Protein AF-0000000084804349 (afdb_homodimer)

Nearest PDB structures (foldseek):
  3puy-assembly1_F  TM=8.704E-01  e=1.382E-11  Escherichia coli K-12
  2r6g-assembly1_F  TM=8.557E-01  e=1.877E-11  Escherichia coli K-12
  4jbw-assembly2_H  TM=8.790E-01  e=1.404E-10  Escherichia coli K-12
  4jbw-assembly1_F  TM=8.538E-01  e=7.952E-11  Escherichia coli K-12
  4tqv-assembly4_M  TM=8.220E-01  e=2.706E-10  Sphingomonas sp.

InterPro domains:
  IPR000515 ABC transporter type 1, transmembrane domain MetI-like [PF00528] (104-301)
  IPR000515 ABC transporter type 1, transmembrane domain MetI-like [PS50928] (88-303)
  IPR000515 ABC transporter type 1, transmembrane domain MetI-like [cd06261] (93-291)
  IPR035906 MetI-like superfamily [G3DSA:1.10.3720.10] (68-309)
  IPR035906 MetI-like superfamily [SSF161098] (72-297)

Foldseek 3Di:
DPPPPPPPPPPVVVVVVVVVVVVVVVVVVVVVVVCVVCVVVVVVVCCVVVVVLVVLVLLLQAFLVRPDGNGCVLVVVLVPDPLSVLQVVLLCCLLVVLLVLLLVLLQVVLVVLLPPDPVCVVVVVVVLCVLQVPLVVCPLVVLLQCQPQPRHPVQVVCVVVPHHDDNCQADLVNVSVSLSVSSNSNRNSVSNVLLNVQQVVFDPVLVVVCVVVVDDPVRCVVPGRCVSCLLSSLVSSLVSSLCSLQDDRSCCPRHLCDDVNSNNHLQSVLCCCPVVVSRVNSSSSSNCVSVVVSVVVNCVSCVPVVPCVVVD/DPPPPPPPPPPVVPVVVVVVVVVVVVVVVVVVVVCVVCVVVVVVVCCVVVVVLVVLVLLLQAFQVRPDGNGNVLVVVLVVDPLSVLQVVLLCCLLVVLLVLLLVLLQVVLVVLLPPDPVCNVVVVVVLCVLQVPLVVCPLVVLLQCQPQPRHPVQVVCVVVPHHDDNCQADLVNVSVSLSVSSNSNRNSVSNVLLNVQQVVFDPVLVVVCVVVVDDPVRCVVPGRCVSCLLSSLVSSLVSSLCSLQDDRSCCVRHLCDDVNSNNHLQSVLCCCPVVVSRVNSSSSSNCVSVVVSVVVNCVSCVPVVPCVVVD

Structure (mmCIF, N/CA/C/O backbone):
data_AF-0000000084804349-model_v1
#
loop_
_entity.id
_entity.type
_entity.pdbx_description
1 polymer 'Binding-protein-dependent transport systems inner membrane component'
#
loop_
_atom_site.group_PDB
_atom_site.id
_atom_site.type_symbol
_atom_site.label_atom_id
_atom_site.label_alt_id
_atom_site.label_comp_id
_atom_site.label_asym_id
_atom_site.label_entity_id
_atom_site.label_seq_id
_atom_site.pdbx_PDB_ins_code
_atom_site.Cartn_x
_atom_site.Cartn_y
_atom_site.Cartn_z
_atom_site.occupancy
_atom_site.B_iso_or_equiv
_atom_site.auth_seq_id
_atom_site.auth_comp_id
_atom_site.auth_asym_id
_atom_site.auth_atom_id
_atom_site.pdbx_PDB_model_num
ATOM 1 N N . MET A 1 1 ? -46.031 52.438 56.281 1 32.03 1 MET A N 1
ATOM 2 C CA . MET A 1 1 ? -46.281 51.625 55.094 1 32.03 1 MET A CA 1
ATOM 3 C C . MET A 1 1 ? -45.031 51.5 54.25 1 32.03 1 MET A C 1
ATOM 5 O O . MET A 1 1 ? -44.594 52.469 53.625 1 32.03 1 MET A O 1
ATOM 9 N N . VAL A 1 2 ? -44.031 50.656 54.719 1 41.16 2 VAL A N 1
ATOM 10 C CA . VAL A 1 2 ? -42.656 50.375 54.312 1 41.16 2 VAL A CA 1
ATOM 11 C C . VAL A 1 2 ? -42.625 49.625 53 1 41.16 2 VAL A C 1
ATOM 13 O O . VAL A 1 2 ? -43.25 48.562 52.875 1 41.16 2 VAL A O 1
ATOM 16 N N . ASP A 1 3 ? -42.688 50.375 51.875 1 37.38 3 ASP A N 1
ATOM 17 C CA . ASP A 1 3 ? -42.625 49.875 50.5 1 37.38 3 ASP A CA 1
ATOM 18 C C . ASP A 1 3 ? -41.375 49.062 50.281 1 37.38 3 ASP A C 1
ATOM 20 O O . ASP A 1 3 ? -40.25 49.562 50.438 1 37.38 3 ASP A O 1
ATOM 24 N N . ILE A 1 4 ? -41.438 47.75 50.594 1 42.75 4 ILE A N 1
ATOM 25 C CA . ILE A 1 4 ? -40.375 46.781 50.281 1 42.75 4 ILE A CA 1
ATOM 26 C C . ILE A 1 4 ? -40.094 46.781 48.781 1 42.75 4 ILE A C 1
ATOM 28 O O . ILE A 1 4 ? -41 46.531 48 1 42.75 4 ILE A O 1
ATOM 32 N N . PRO A 1 5 ? -39.031 47.469 48.281 1 42.31 5 PRO A N 1
ATOM 33 C CA . PRO A 1 5 ? -38.719 47.469 46.875 1 42.31 5 PRO A CA 1
ATOM 34 C C . PRO A 1 5 ? -38.5 46.031 46.312 1 42.31 5 PRO A C 1
ATOM 36 O O . PRO A 1 5 ? -37.969 45.188 47.031 1 42.31 5 PRO A O 1
ATOM 39 N N . TYR A 1 6 ? -39.438 45.469 45.438 1 44.88 6 TYR A N 1
ATOM 40 C CA . TYR A 1 6 ? -39.406 44.219 44.688 1 44.88 6 TYR A CA 1
ATOM 41 C C . TYR A 1 6 ? -38.125 44.094 43.875 1 44.88 6 TYR A C 1
ATOM 43 O O . TYR A 1 6 ? -37.812 44.969 43.031 1 44.88 6 TYR A O 1
ATOM 51 N N . GLN A 1 7 ? -37.031 43.594 44.406 1 40.28 7 GLN A N 1
ATOM 52 C CA . GLN A 1 7 ? -35.781 43.344 43.688 1 40.28 7 GLN A CA 1
ATOM 53 C C . GLN A 1 7 ? -35.969 42.25 42.625 1 40.28 7 GLN A C 1
ATOM 55 O O . GLN A 1 7 ? -36.219 41.094 42.969 1 40.28 7 GLN A O 1
ATOM 60 N N . PRO A 1 8 ? -36.406 42.531 41.344 1 44.47 8 PRO A N 1
ATOM 61 C CA . PRO A 1 8 ? -36.625 41.594 40.25 1 44.47 8 PRO A CA 1
ATOM 62 C C . PRO A 1 8 ? -35.344 40.844 39.844 1 44.47 8 PRO A C 1
ATOM 64 O O . PRO A 1 8 ? -35.344 40.062 38.875 1 44.47 8 PRO A O 1
ATOM 67 N N . GLY A 1 9 ? -34.156 40.969 40.469 1 42.5 9 GLY A N 1
ATOM 68 C CA . GLY A 1 9 ? -32.938 40.531 39.781 1 42.5 9 GLY A CA 1
ATOM 69 C C . GLY A 1 9 ? -32.781 39.031 39.75 1 42.5 9 GLY A C 1
ATOM 70 O O . GLY A 1 9 ? -31.797 38.531 39.219 1 42.5 9 GLY A O 1
ATOM 71 N N . ARG A 1 10 ? -33.5 38.188 40.562 1 46.12 10 ARG A N 1
ATOM 72 C CA . ARG A 1 10 ? -33.062 36.781 40.688 1 46.12 10 ARG A CA 1
ATOM 73 C C . ARG A 1 10 ? -33.656 35.938 39.594 1 46.12 10 ARG A C 1
ATOM 75 O O . ARG A 1 10 ? -33.312 34.75 39.469 1 46.12 10 ARG A O 1
ATOM 82 N N . VAL A 1 11 ? -34.656 36.344 38.844 1 46.75 11 VAL A N 1
ATOM 83 C CA . VAL A 1 11 ? -35.312 35.406 37.938 1 46.75 11 VAL A CA 1
ATOM 84 C C . VAL A 1 11 ? -34.469 35.219 36.688 1 46.75 11 VAL A C 1
ATOM 86 O O . VAL A 1 11 ? -34.594 34.219 35.969 1 46.75 11 VAL A O 1
ATOM 89 N N . ALA A 1 12 ? -33.594 36.125 36.344 1 49.34 12 ALA A N 1
ATOM 90 C CA . ALA A 1 12 ? -32.906 36 35.062 1 49.34 12 ALA A CA 1
ATOM 91 C C . ALA A 1 12 ? -31.781 34.969 35.125 1 49.34 12 ALA A C 1
ATOM 93 O O . ALA A 1 12 ? -31.328 34.5 34.094 1 49.34 12 ALA A O 1
ATOM 94 N N . ALA A 1 13 ? -31.328 34.562 36.281 1 49.81 13 ALA A N 1
ATOM 95 C CA . ALA A 1 13 ? -30.172 33.688 36.312 1 49.81 13 ALA A CA 1
ATOM 96 C C . ALA A 1 13 ? -30.562 32.219 36.062 1 49.81 13 ALA A C 1
ATOM 98 O O . ALA A 1 13 ? -29.734 31.406 35.688 1 49.81 13 ALA A O 1
ATOM 99 N N . ALA A 1 14 ? -31.812 31.875 36.281 1 49.81 14 ALA A N 1
ATOM 100 C CA . ALA A 1 14 ? -32.188 30.453 36.219 1 49.81 14 ALA A CA 1
ATOM 101 C C . ALA A 1 14 ? -32.312 29.969 34.781 1 49.81 14 ALA A C 1
ATOM 103 O O . ALA A 1 14 ? -32.094 28.797 34.5 1 49.81 14 ALA A O 1
ATOM 104 N N . SER A 1 15 ? -32.625 30.859 33.812 1 45.88 15 SER A N 1
ATOM 105 C CA . SER A 1 15 ? -32.906 30.375 32.469 1 45.88 15 SER A CA 1
ATOM 106 C C . SER A 1 15 ? -31.625 30.094 31.703 1 45.88 15 SER A C 1
ATOM 108 O O . SER A 1 15 ? -31.625 29.297 30.766 1 45.88 15 SER A O 1
ATOM 110 N N . THR A 1 16 ? -30.516 30.688 32.25 1 45.72 16 THR A N 1
ATOM 111 C CA . THR A 1 16 ? -29.266 30.469 31.5 1 45.72 16 THR A CA 1
ATOM 112 C C . THR A 1 16 ? -28.688 29.094 31.812 1 45.72 16 THR A C 1
ATOM 114 O O . THR A 1 16 ? -27.875 28.562 31.047 1 45.72 16 THR A O 1
ATOM 117 N N . ARG A 1 17 ? -29.062 28.531 33 1 47.19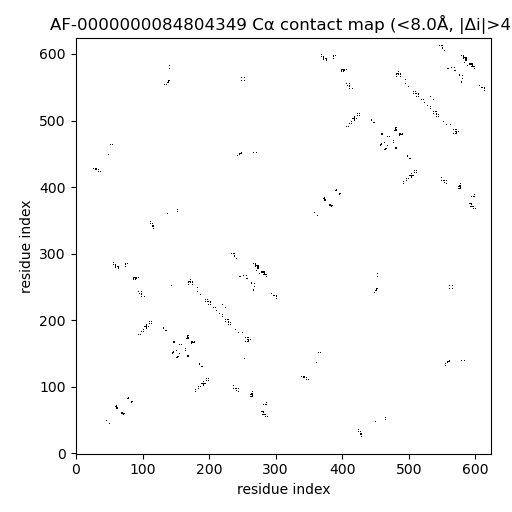 17 ARG A N 1
ATOM 118 C CA . ARG A 1 17 ? -28.5 27.25 33.375 1 47.19 17 ARG A CA 1
ATOM 119 C C . ARG A 1 17 ? -29.125 26.125 32.562 1 47.19 17 ARG A C 1
ATOM 121 O O . ARG A 1 17 ? -28.484 25.094 32.312 1 47.19 17 ARG A O 1
ATOM 128 N N . ARG A 1 18 ? -30.406 26.281 32.156 1 45.94 18 ARG A N 1
ATOM 129 C CA . ARG A 1 18 ? -31.062 25.188 31.438 1 45.94 18 ARG A CA 1
ATOM 130 C C . ARG A 1 18 ? -30.516 25.078 30.016 1 45.94 18 ARG A C 1
ATOM 132 O O . ARG A 1 18 ? -30.531 24 29.422 1 45.94 18 ARG A O 1
ATOM 139 N N . ARG A 1 19 ? -30 26.188 29.5 1 47.5 19 ARG A N 1
ATOM 140 C CA . ARG A 1 19 ? -29.5 26.141 28.125 1 47.5 19 ARG A CA 1
ATOM 141 C C . ARG A 1 19 ? -28.109 25.516 28.062 1 47.5 19 ARG A C 1
ATOM 143 O O . ARG A 1 19 ? -27.75 24.891 27.062 1 47.5 19 ARG A O 1
ATOM 150 N N . ARG A 1 20 ? -27.422 25.547 29.234 1 47.75 20 ARG A N 1
ATOM 151 C CA . ARG A 1 20 ? -26.094 24.953 29.219 1 47.75 20 ARG A CA 1
ATOM 152 C C . ARG A 1 20 ? -26.188 23.422 29.266 1 47.75 20 ARG A C 1
ATOM 154 O O . ARG A 1 20 ? -25.375 22.734 28.656 1 47.75 20 ARG A O 1
ATOM 161 N N . GLY A 1 21 ? -27.188 22.922 29.969 1 48.56 21 GLY A N 1
ATOM 162 C CA . GLY A 1 21 ? -27.375 21.484 30.031 1 48.56 21 GLY A CA 1
ATOM 163 C C . GLY A 1 21 ? -27.75 20.875 28.688 1 48.56 21 GLY A C 1
ATOM 164 O O . GLY A 1 21 ? -27.422 19.719 28.422 1 48.56 21 GLY A O 1
ATOM 165 N N . GLY A 1 22 ? -28.484 21.594 27.922 1 46.53 22 GLY A N 1
ATOM 166 C CA . GLY A 1 22 ? -28.938 21.141 26.609 1 46.53 22 GLY A CA 1
ATOM 167 C C . GLY A 1 22 ? -27.812 21.078 25.594 1 46.53 22 GLY A C 1
ATOM 168 O O . GLY A 1 22 ? -27.766 20.172 24.766 1 46.53 22 GLY A O 1
ATOM 169 N N . LEU A 1 23 ? -26.984 22.188 25.656 1 45.03 23 LEU A N 1
ATOM 170 C CA . LEU A 1 23 ? -25.859 22.172 24.734 1 45.03 23 LEU A CA 1
ATOM 171 C C . LEU A 1 23 ? -24.875 21.047 25.078 1 45.03 23 LEU A C 1
ATOM 173 O O . LEU A 1 23 ? -24.359 20.391 24.188 1 45.03 23 LEU A O 1
ATOM 177 N N . ALA A 1 24 ? -24.609 21.016 26.469 1 47.75 24 ALA A N 1
ATOM 178 C CA . ALA A 1 24 ? -23.75 19.922 26.891 1 47.75 24 ALA A CA 1
ATOM 179 C C . ALA A 1 24 ? -24.359 18.562 26.531 1 47.75 24 ALA A C 1
ATOM 181 O O . ALA A 1 24 ? -23.656 17.656 26.078 1 47.75 24 ALA A O 1
ATOM 182 N N . ALA A 1 25 ? -25.609 18.359 26.812 1 50.94 25 ALA A N 1
ATOM 183 C CA . ALA A 1 25 ? -26.328 17.141 26.438 1 50.94 25 ALA A CA 1
ATOM 184 C C . ALA A 1 25 ? -26.297 16.938 24.922 1 50.94 25 ALA A C 1
ATOM 186 O O . ALA A 1 25 ? -26.156 15.812 24.438 1 50.94 25 ALA A O 1
ATOM 187 N N . MET A 1 26 ? -26.391 18.016 24.203 1 49.19 26 MET A N 1
ATOM 188 C CA . MET A 1 26 ? -26.328 17.969 22.75 1 49.19 26 MET A CA 1
ATOM 189 C C . MET A 1 26 ? -24.922 17.625 22.266 1 49.19 26 MET A C 1
ATOM 191 O O . MET A 1 26 ? -24.75 16.891 21.297 1 49.19 26 MET A O 1
ATOM 195 N N . MET A 1 27 ? -24.047 18.219 22.984 1 48.22 27 MET A N 1
ATOM 196 C CA . MET A 1 27 ? -22.656 17.906 22.641 1 48.22 27 MET A CA 1
ATOM 197 C C . MET A 1 27 ? -22.328 16.469 22.984 1 48.22 27 MET A C 1
ATOM 199 O O . MET A 1 27 ? -21.594 15.805 22.234 1 48.22 27 MET A O 1
ATOM 203 N N . LYS A 1 28 ? -22.625 16.078 24.281 1 52.25 28 LYS A N 1
ATOM 204 C CA . LYS A 1 28 ? -22.484 14.672 24.641 1 52.25 28 LYS A CA 1
ATOM 205 C C . LYS A 1 28 ? -23.219 13.773 23.641 1 52.25 28 LYS A C 1
ATOM 207 O O . LYS A 1 28 ? -22.734 12.695 23.297 1 52.25 28 LYS A O 1
ATOM 212 N N . ARG A 1 29 ? -24.266 14.219 23.266 1 53.78 29 ARG A N 1
ATOM 213 C CA . ARG A 1 29 ? -25.078 13.508 22.281 1 53.78 29 ARG A CA 1
ATOM 214 C C . ARG A 1 29 ? -24.391 13.477 20.938 1 53.78 29 ARG A C 1
ATOM 216 O O . ARG A 1 29 ? -24.453 12.469 20.219 1 53.78 29 ARG A O 1
ATOM 223 N N . LYS A 1 30 ? -23.688 14.516 20.734 1 54.44 30 LYS A N 1
ATOM 224 C CA . LYS A 1 30 ? -23.016 14.594 19.438 1 54.44 30 LYS A CA 1
ATOM 225 C C . LYS A 1 30 ? -21.828 13.617 19.375 1 54.44 30 LYS A C 1
ATOM 227 O O . LYS A 1 30 ? -21.625 12.961 18.344 1 54.44 30 LYS A O 1
ATOM 232 N N . SER A 1 31 ? -21.203 13.562 20.562 1 56.97 31 SER A N 1
ATOM 233 C CA . SER A 1 31 ? -20.078 12.625 20.609 1 56.97 31 SER A CA 1
ATOM 234 C C . SER A 1 31 ? -20.578 11.18 20.531 1 56.97 31 SER A C 1
ATOM 236 O O . SER A 1 31 ? -19.969 10.352 19.844 1 56.97 31 SER A O 1
ATOM 238 N N . MET A 1 32 ? -21.594 10.938 21.25 1 57.38 32 MET A N 1
ATOM 239 C CA . MET A 1 32 ? -22.141 9.578 21.219 1 57.38 32 MET A CA 1
ATOM 240 C C . MET A 1 32 ? -22.656 9.242 19.828 1 57.38 32 MET A C 1
ATOM 242 O O . MET A 1 32 ? -22.5 8.109 19.359 1 57.38 32 MET A O 1
ATOM 246 N N . VAL A 1 33 ? -23.203 10.203 19.281 1 56.47 33 VAL A N 1
ATOM 247 C CA . VAL A 1 33 ? -23.734 9.977 17.938 1 56.47 33 VAL A CA 1
ATOM 248 C C . VAL A 1 33 ? -22.578 9.734 16.953 1 56.47 33 VAL A C 1
ATOM 250 O O . VAL A 1 33 ? -22.656 8.852 16.094 1 56.47 33 VAL A O 1
ATOM 253 N N . ALA A 1 34 ? -21.578 10.555 17.188 1 56.84 34 ALA A N 1
ATOM 254 C CA . ALA A 1 34 ? -20.422 10.352 16.328 1 56.84 34 ALA A CA 1
ATOM 255 C C . ALA A 1 34 ? -19.812 8.969 16.531 1 56.84 34 ALA A C 1
ATOM 257 O O . ALA A 1 34 ? -19.438 8.297 15.57 1 56.84 34 ALA A O 1
ATOM 258 N N . PHE A 1 35 ? -19.766 8.602 17.766 1 58.91 35 PHE A N 1
ATOM 259 C CA . PHE A 1 35 ? -19.266 7.266 18.062 1 58.91 35 PHE A CA 1
ATOM 260 C C . PHE A 1 35 ? -20.188 6.199 17.5 1 58.91 35 PHE A C 1
ATOM 262 O O . PHE A 1 35 ? -19.734 5.207 16.938 1 58.91 35 PHE A O 1
ATOM 269 N N . LEU A 1 36 ? -21.359 6.402 17.734 1 60.69 36 LEU A N 1
ATOM 270 C CA . LEU A 1 36 ? -22.328 5.426 17.25 1 60.69 36 LEU A CA 1
ATOM 271 C C . LEU A 1 36 ? -22.297 5.344 15.727 1 60.69 36 LEU A C 1
ATOM 273 O O . LEU A 1 36 ? -22.469 4.266 15.156 1 60.69 36 LEU A O 1
ATOM 277 N N . MET A 1 37 ? -21.953 6.449 15.211 1 58.28 37 MET A N 1
ATOM 278 C CA . MET A 1 37 ? -21.906 6.461 13.75 1 58.28 37 MET A CA 1
ATOM 279 C C . MET A 1 37 ? -20.625 5.809 13.25 1 58.28 37 MET A C 1
ATOM 281 O O . MET A 1 37 ? -20.609 5.211 12.172 1 58.28 37 MET A O 1
ATOM 285 N N . ALA A 1 38 ? -19.578 5.941 14.062 1 61.75 38 ALA A N 1
ATOM 286 C CA . ALA A 1 38 ? -18.312 5.316 13.656 1 61.75 38 ALA A CA 1
ATOM 287 C C . ALA A 1 38 ? -18.281 3.846 14.062 1 61.75 38 ALA A C 1
ATOM 289 O O . ALA A 1 38 ? -17.453 3.08 13.57 1 61.75 38 ALA A O 1
ATOM 290 N N . LEU A 1 39 ? -19.172 3.502 14.859 1 64.62 39 LEU A N 1
ATOM 291 C CA . LEU A 1 39 ? -19.203 2.17 15.445 1 64.62 39 LEU A CA 1
ATOM 292 C C . LEU A 1 39 ? -19.281 1.096 14.367 1 64.62 39 LEU A C 1
ATOM 294 O O . LEU A 1 39 ? -18.562 0.094 14.43 1 64.62 39 LEU A O 1
ATOM 298 N N . PRO A 1 40 ? -20.062 1.324 13.359 1 62.81 40 PRO A N 1
ATOM 299 C CA . PRO A 1 40 ? -20.109 0.269 12.344 1 62.81 40 PRO A CA 1
ATOM 300 C C . PRO A 1 40 ? -18.75 0.026 11.672 1 62.81 40 PRO A C 1
ATOM 302 O O . PRO A 1 40 ? -18.391 -1.122 11.406 1 62.81 40 PRO A O 1
ATOM 305 N N . LEU A 1 41 ? -18.078 1.068 11.547 1 63.81 41 LEU A N 1
ATOM 306 C CA . LEU A 1 41 ? -16.781 0.932 10.891 1 63.81 41 LEU A CA 1
ATOM 307 C C . LEU A 1 41 ? -15.758 0.311 11.828 1 63.81 41 LEU A C 1
ATOM 309 O O . LEU A 1 41 ? -14.961 -0.537 11.422 1 63.81 41 LEU A O 1
ATOM 313 N N . ILE A 1 42 ? -15.852 0.76 13.031 1 63.91 42 ILE A N 1
ATOM 314 C CA . ILE A 1 42 ? -14.93 0.218 14.023 1 63.91 42 ILE A CA 1
ATOM 315 C C . ILE A 1 42 ? -15.203 -1.272 14.219 1 63.91 42 ILE A C 1
ATOM 317 O O . ILE A 1 42 ? -14.266 -2.072 14.312 1 63.91 42 ILE A O 1
ATOM 321 N N . VAL A 1 43 ? -16.453 -1.576 14.258 1 68.56 43 VAL A N 1
ATOM 322 C CA . VAL A 1 43 ? -16.844 -2.973 14.43 1 68.56 43 VAL A CA 1
ATOM 323 C C . VAL A 1 43 ? -16.406 -3.785 13.211 1 68.56 43 VAL A C 1
ATOM 325 O O . VAL A 1 43 ? -15.883 -4.895 13.352 1 68.56 43 VAL A O 1
ATOM 328 N N . LEU A 1 44 ? -16.547 -3.162 12.078 1 67.62 44 LEU A N 1
ATOM 329 C CA . LEU A 1 44 ? -16.156 -3.857 10.852 1 67.62 44 LEU A CA 1
ATOM 330 C C . LEU A 1 44 ? -14.648 -4.105 10.82 1 67.62 44 LEU A C 1
ATOM 332 O O . LEU A 1 44 ? -14.203 -5.223 10.539 1 67.62 44 LEU A O 1
ATOM 336 N N . ILE A 1 45 ? -14.016 -3.096 11.188 1 65.12 45 ILE A N 1
ATOM 337 C CA . ILE A 1 45 ? -12.562 -3.209 11.195 1 65.12 45 ILE A CA 1
ATOM 338 C C . ILE A 1 45 ? -12.133 -4.211 12.266 1 65.12 45 ILE A C 1
ATOM 340 O O . ILE A 1 45 ? -11.281 -5.066 12.016 1 65.12 45 ILE A O 1
ATOM 344 N N . GLY A 1 46 ? -12.781 -4.105 13.461 1 68.5 46 GLY A N 1
ATOM 345 C CA . GLY A 1 46 ? -12.484 -5.031 14.547 1 68.5 46 GLY A CA 1
ATOM 346 C C . GLY A 1 46 ? -12.766 -6.477 14.188 1 68.5 46 GLY A C 1
ATOM 347 O O . GLY A 1 46 ? -11.93 -7.355 14.43 1 68.5 46 GLY A O 1
ATOM 348 N N . VAL A 1 47 ? -13.812 -6.688 13.523 1 73.25 47 VAL A N 1
ATOM 349 C CA . VAL A 1 47 ? -14.211 -8.047 13.172 1 73.25 47 VAL A CA 1
ATOM 350 C C . VAL A 1 47 ? -13.289 -8.594 12.086 1 73.25 47 VAL A C 1
ATOM 352 O O . VAL A 1 47 ? -12.875 -9.758 12.141 1 73.25 47 VAL A O 1
ATOM 355 N N . LEU A 1 48 ? -12.867 -7.703 11.203 1 71.88 48 LEU A N 1
ATOM 356 C CA . LEU A 1 48 ? -12.062 -8.156 10.078 1 71.88 48 LEU A CA 1
ATOM 357 C C . LEU A 1 48 ? -10.625 -8.414 10.508 1 71.88 48 LEU A C 1
ATOM 359 O O . LEU A 1 48 ? -9.898 -9.164 9.844 1 71.88 48 LEU A O 1
ATOM 363 N N . VAL A 1 49 ? -10.281 -7.863 11.562 1 72.12 49 VAL A N 1
ATOM 364 C CA . VAL A 1 49 ? -8.898 -8.023 12.008 1 72.12 49 VAL A CA 1
ATOM 365 C C . VAL A 1 49 ? -8.844 -8.992 13.18 1 72.12 49 VAL A C 1
ATOM 367 O O . VAL A 1 49 ? -8.078 -9.961 13.164 1 72.12 49 VAL A O 1
ATOM 370 N N . ILE A 1 50 ? -9.727 -8.789 14.203 1 77.12 50 ILE A N 1
ATOM 371 C CA . ILE A 1 50 ? -9.664 -9.523 15.461 1 77.12 50 ILE A CA 1
ATOM 372 C C . ILE A 1 50 ? -10.164 -10.953 15.25 1 77.12 50 ILE A C 1
ATOM 374 O O . ILE A 1 50 ? -9.531 -11.906 15.711 1 77.12 50 ILE A O 1
ATOM 378 N N . TYR A 1 51 ? -11.188 -11.078 14.555 1 79.75 51 TYR A N 1
ATOM 379 C CA . TYR A 1 51 ? -11.773 -12.398 14.359 1 79.75 51 TYR A CA 1
ATOM 380 C C . TYR A 1 51 ? -10.805 -13.328 13.641 1 79.75 51 TYR A C 1
ATOM 382 O O . TYR A 1 51 ? -10.523 -14.43 14.117 1 79.75 51 TYR A O 1
ATOM 390 N N . PRO A 1 52 ? -10.273 -12.898 12.523 1 78.88 52 PRO A N 1
ATOM 391 C CA . PRO A 1 52 ? -9.336 -13.805 11.859 1 78.88 52 PRO A CA 1
ATOM 392 C C . PRO A 1 52 ? -8.102 -14.109 12.711 1 78.88 52 PRO A C 1
ATOM 394 O O . PRO A 1 52 ? -7.535 -15.195 12.609 1 78.88 52 PRO A O 1
ATOM 397 N N . ALA A 1 53 ? -7.727 -13.172 13.469 1 82.06 53 ALA A N 1
ATOM 398 C CA . ALA A 1 53 ? -6.582 -13.406 14.352 1 82.06 53 ALA A CA 1
ATOM 399 C C . ALA A 1 53 ? -6.883 -14.508 15.359 1 82.06 53 ALA A C 1
ATOM 401 O O . ALA A 1 53 ? -6.07 -15.414 15.555 1 82.06 53 ALA A O 1
ATOM 402 N N . PHE A 1 54 ? -8.047 -14.461 15.938 1 85.88 54 PHE A N 1
ATOM 403 C CA . PHE A 1 54 ? -8.438 -15.484 16.891 1 85.88 54 PHE A CA 1
ATOM 404 C C . PHE A 1 54 ? -8.656 -16.828 16.203 1 85.88 54 PHE A C 1
ATOM 406 O O . PHE A 1 54 ? -8.336 -17.875 16.75 1 85.88 54 PHE A O 1
ATOM 413 N N . TYR A 1 55 ? -9.203 -16.734 15.109 1 84.5 55 TYR A N 1
ATOM 414 C CA . TYR A 1 55 ? -9.398 -17.953 14.328 1 84.5 55 TYR A CA 1
ATOM 415 C C . TYR A 1 55 ? -8.055 -18.594 13.977 1 84.5 55 TYR A C 1
ATOM 417 O O . TYR A 1 55 ? -7.934 -19.812 13.969 1 84.5 55 TYR A O 1
ATOM 425 N N . ALA A 1 56 ? -7.082 -17.781 13.688 1 87.56 56 ALA A N 1
ATOM 426 C CA . ALA A 1 56 ? -5.746 -18.297 13.391 1 87.56 56 ALA A CA 1
ATOM 427 C C . ALA A 1 56 ? -5.156 -19.016 14.602 1 87.56 56 ALA A C 1
ATOM 429 O O . ALA A 1 56 ? -4.477 -20.031 14.453 1 87.56 56 ALA A O 1
ATOM 430 N N . VAL A 1 57 ? -5.445 -18.531 15.766 1 91.75 57 VAL A N 1
ATOM 431 C CA . VAL A 1 57 ? -4.977 -19.172 17 1 91.75 57 VAL A CA 1
ATOM 432 C C . VAL A 1 57 ? -5.629 -20.547 17.141 1 91.75 57 VAL A C 1
ATOM 434 O O . VAL A 1 57 ? -4.961 -21.531 17.484 1 91.75 57 VAL A O 1
ATOM 437 N N . HIS A 1 58 ? -6.867 -20.547 16.859 1 89.94 58 HIS A N 1
ATOM 438 C CA . HIS A 1 58 ? -7.594 -21.797 16.922 1 89.94 58 HIS A CA 1
ATOM 439 C C . HIS A 1 58 ? -7.039 -22.812 15.914 1 89.94 58 HIS A C 1
ATOM 441 O O . HIS A 1 58 ? -6.793 -23.969 16.266 1 89.94 58 HIS A O 1
ATOM 447 N N . LEU A 1 59 ? -6.781 -22.391 14.75 1 90.06 59 LEU A N 1
ATOM 448 C CA . LEU A 1 59 ? -6.273 -23.25 13.688 1 90.06 59 LEU A CA 1
ATOM 449 C C . LEU A 1 59 ? -4.891 -23.797 14.047 1 90.06 59 LEU A C 1
ATOM 451 O O . LEU A 1 59 ? -4.574 -24.938 13.742 1 90.06 59 LEU A O 1
ATOM 455 N N . ALA A 1 60 ? -4.125 -22.969 14.703 1 94.81 60 ALA A N 1
ATOM 456 C CA . ALA A 1 60 ? -2.75 -23.328 15.031 1 94.81 60 ALA A CA 1
ATOM 457 C C . ALA A 1 60 ? -2.715 -24.484 16.016 1 94.81 60 ALA A C 1
ATOM 459 O O . ALA A 1 60 ? -1.687 -25.156 16.172 1 94.81 60 ALA A O 1
ATOM 460 N N . THR A 1 61 ? -3.848 -24.766 16.703 1 96.12 61 THR A N 1
ATOM 461 C CA . THR A 1 61 ? -3.893 -25.828 17.703 1 96.12 61 THR A CA 1
ATOM 462 C C . THR A 1 61 ? -4.457 -27.109 17.109 1 96.12 61 THR A C 1
ATOM 464 O O . THR A 1 61 ? -4.617 -28.109 17.828 1 96.12 61 THR A O 1
ATOM 467 N N . LEU A 1 62 ? -4.719 -27.094 15.82 1 95.44 62 LEU A N 1
ATOM 468 C CA . LEU A 1 62 ? -5.297 -28.266 15.156 1 95.44 62 LEU A CA 1
ATOM 469 C C . LEU A 1 62 ? -4.246 -28.984 14.328 1 95.44 62 LEU A C 1
ATOM 471 O O . LEU A 1 62 ? -3.176 -28.438 14.047 1 95.44 62 LEU A O 1
ATOM 475 N N . ASN A 1 63 ? -4.566 -30.25 14.062 1 96.31 63 ASN A N 1
ATOM 476 C CA . ASN A 1 63 ? -3.689 -31 13.164 1 96.31 63 ASN A CA 1
ATOM 477 C C . ASN A 1 63 ? -3.928 -30.625 11.703 1 96.31 63 ASN A C 1
ATOM 479 O O . ASN A 1 63 ? -4.805 -29.812 11.398 1 96.31 63 ASN A O 1
ATOM 483 N N . LYS A 1 64 ? -3.174 -31.172 10.812 1 94.06 64 LYS A N 1
ATOM 484 C CA . LYS A 1 64 ? -3.223 -30.828 9.391 1 94.06 64 LYS A CA 1
ATOM 485 C C . LYS A 1 64 ? -4.629 -31.016 8.828 1 94.06 64 LYS A C 1
ATOM 487 O O . LYS A 1 64 ? -5.117 -30.172 8.07 1 94.06 64 LYS A O 1
ATOM 492 N N . SER A 1 65 ? -5.309 -32.094 9.234 1 92.94 65 SER A N 1
ATOM 493 C CA . SER A 1 65 ? -6.645 -32.406 8.727 1 92.94 65 SER A CA 1
ATOM 494 C C . SER A 1 65 ? -7.699 -31.547 9.438 1 92.94 65 SER A C 1
ATOM 496 O O . SER A 1 65 ? -8.867 -31.547 9.047 1 92.94 65 SER A O 1
ATOM 498 N N . MET A 1 66 ? -7.246 -30.828 10.5 1 89.31 66 MET A N 1
ATOM 499 C CA . MET A 1 66 ? -8.109 -29.938 11.281 1 89.31 66 MET A CA 1
ATOM 500 C C . MET A 1 66 ? -9.211 -30.734 11.977 1 89.31 66 MET A C 1
ATOM 502 O O . MET A 1 66 ? -10.344 -30.266 12.086 1 89.31 66 MET A O 1
ATOM 506 N N . GLN A 1 67 ? -8.945 -31.938 12.367 1 91.88 67 GLN A N 1
ATOM 507 C CA . GLN A 1 67 ? -9.922 -32.781 13.023 1 91.88 67 GLN A CA 1
ATOM 508 C C . GLN A 1 67 ? -9.562 -33.031 14.484 1 91.88 67 GLN A C 1
ATOM 510 O O . GLN A 1 67 ? -10.414 -33.406 15.289 1 91.88 67 GLN A O 1
ATOM 515 N N . ARG A 1 68 ? -8.281 -32.844 14.781 1 96 68 ARG A N 1
ATOM 516 C CA . ARG A 1 68 ? -7.809 -33.125 16.141 1 96 68 ARG A CA 1
ATOM 517 C C . ARG A 1 68 ? -7.086 -31.938 16.734 1 96 68 ARG A C 1
ATOM 519 O O . ARG A 1 68 ? -6.336 -31.25 16.047 1 96 68 ARG A O 1
ATOM 526 N N . PHE A 1 69 ? -7.336 -31.812 18 1 96.44 69 PHE A N 1
ATOM 527 C CA . PHE A 1 69 ? -6.613 -30.797 18.766 1 96.44 69 PHE A CA 1
ATOM 528 C C . PHE A 1 69 ? -5.227 -31.297 19.141 1 96.44 69 PHE A C 1
ATOM 530 O O . PHE A 1 69 ? -5.09 -32.344 19.781 1 96.44 69 PHE A O 1
ATOM 537 N N . VAL A 1 70 ? -4.191 -30.609 18.766 1 96.88 70 VAL A N 1
ATOM 538 C CA . VAL A 1 70 ? -2.828 -31.078 19.016 1 96.88 70 VAL A CA 1
ATOM 539 C C . VAL A 1 70 ? -2.092 -30.062 19.891 1 96.88 70 VAL A C 1
ATOM 541 O O . VAL A 1 70 ? -0.88 -30.172 20.094 1 96.88 70 VAL A O 1
ATOM 544 N N . GLY A 1 71 ? -2.764 -29.031 20.359 1 95.44 71 GLY A N 1
ATOM 545 C CA . GLY A 1 71 ? -2.168 -28.047 21.266 1 95.44 71 GLY A CA 1
ATOM 546 C C . GLY A 1 71 ? -1.041 -27.266 20.625 1 95.44 71 GLY A C 1
ATOM 547 O O . GLY A 1 71 ? -1.236 -26.609 19.594 1 95.44 71 GLY A O 1
ATOM 548 N N . PHE A 1 72 ? 0.217 -27.531 21.188 1 95.75 72 PHE A N 1
ATOM 549 C CA . PHE A 1 72 ? 1.343 -26.719 20.75 1 95.75 72 PHE A CA 1
ATOM 550 C C . PHE A 1 72 ? 2.266 -27.531 19.844 1 95.75 72 PHE A C 1
ATOM 552 O O . PHE A 1 72 ? 3.4 -27.125 19.578 1 95.75 72 PHE A O 1
ATOM 559 N N . ASP A 1 73 ? 1.825 -28.578 19.281 1 96.69 73 ASP A N 1
ATOM 560 C CA . ASP A 1 73 ? 2.652 -29.484 18.484 1 96.69 73 ASP A CA 1
ATOM 561 C C . ASP A 1 73 ? 3.16 -28.812 17.219 1 96.69 73 ASP A C 1
ATOM 563 O O . ASP A 1 73 ? 4.293 -29.031 16.797 1 96.69 73 ASP A O 1
ATOM 567 N N . ASN A 1 74 ? 2.283 -27.984 16.641 1 97.19 74 ASN A N 1
ATOM 568 C CA . ASN A 1 74 ? 2.701 -27.281 15.438 1 97.19 74 ASN A CA 1
ATOM 569 C C . ASN A 1 74 ? 3.879 -26.344 15.719 1 97.19 74 ASN A C 1
ATOM 571 O O . ASN A 1 74 ? 4.793 -26.234 14.906 1 97.19 74 ASN A O 1
ATOM 575 N N . PHE A 1 75 ? 3.867 -25.797 16.859 1 96.31 75 PHE A N 1
ATOM 576 C CA . PHE A 1 75 ? 4.941 -24.875 17.234 1 96.31 75 PHE A CA 1
ATOM 577 C C . PHE A 1 75 ? 6.234 -25.641 17.484 1 96.31 75 PHE A C 1
ATOM 579 O O . PHE A 1 75 ? 7.309 -25.219 17.062 1 96.31 75 PHE A O 1
ATOM 586 N N . LEU A 1 76 ? 6.129 -26.734 18.141 1 95.88 76 LEU A N 1
ATOM 587 C CA . LEU A 1 76 ? 7.297 -27.562 18.422 1 95.88 76 LEU A CA 1
ATOM 588 C C . LEU A 1 76 ? 7.898 -28.094 17.125 1 95.88 76 LEU A C 1
ATOM 590 O O . LEU A 1 76 ? 9.125 -28.188 16.984 1 95.88 76 LEU A O 1
ATOM 594 N N . PHE A 1 77 ? 7.035 -28.406 16.266 1 96.12 77 PHE A N 1
ATOM 595 C CA . PHE A 1 77 ? 7.465 -28.891 14.961 1 96.12 77 PHE A CA 1
ATOM 596 C C . PHE A 1 77 ? 8.266 -27.812 14.227 1 96.12 77 PHE A C 1
ATOM 598 O O . PHE A 1 77 ? 9.305 -28.109 13.625 1 96.12 77 PHE A O 1
ATOM 605 N N . LEU A 1 78 ? 7.785 -26.625 14.258 1 96.5 78 LEU A N 1
ATOM 606 C CA . LEU A 1 78 ? 8.445 -25.516 13.57 1 96.5 78 LEU A CA 1
ATOM 607 C C . LEU A 1 78 ? 9.812 -25.234 14.18 1 96.5 78 LEU A C 1
ATOM 609 O O . LEU A 1 78 ? 10.773 -24.984 13.453 1 96.5 78 LEU A O 1
ATOM 613 N N . PHE A 1 79 ? 9.969 -25.422 15.5 1 96.12 79 PHE A N 1
ATOM 614 C CA . PHE A 1 79 ? 11.219 -25.125 16.188 1 96.12 79 PHE A CA 1
ATOM 615 C C . PHE A 1 79 ? 12.305 -26.109 15.781 1 96.12 79 PHE A C 1
ATOM 617 O O . PHE A 1 79 ? 13.492 -25.781 15.859 1 96.12 79 PHE A O 1
ATOM 624 N N . LYS A 1 80 ? 11.922 -27.156 15.289 1 96.19 80 LYS A N 1
ATOM 625 C CA . LYS A 1 80 ? 12.883 -28.203 14.938 1 96.19 80 LYS A CA 1
ATOM 626 C C . LYS A 1 80 ? 13.297 -28.094 13.477 1 96.19 80 LYS A C 1
ATOM 628 O O . LYS A 1 80 ? 14.188 -28.828 13.023 1 96.19 80 LYS A O 1
ATOM 633 N N . ARG A 1 81 ? 12.742 -27.203 12.789 1 95 81 ARG A N 1
ATOM 634 C CA . ARG A 1 81 ? 13.031 -27.062 11.367 1 95 81 ARG A CA 1
ATOM 635 C C . ARG A 1 81 ? 14.016 -25.938 11.109 1 95 81 ARG A C 1
ATOM 637 O O . ARG A 1 81 ? 13.812 -24.812 11.57 1 95 81 ARG A O 1
ATOM 644 N N . ASP A 1 82 ? 15.023 -26.234 10.297 1 95.19 82 ASP A N 1
ATOM 645 C CA . ASP A 1 82 ? 16.016 -25.234 9.945 1 95.19 82 ASP A CA 1
ATOM 646 C C . ASP A 1 82 ? 15.406 -24.125 9.109 1 95.19 82 ASP A C 1
ATOM 648 O O . ASP A 1 82 ? 15.797 -22.953 9.234 1 95.19 82 ASP A O 1
ATOM 652 N N . THR A 1 83 ? 14.453 -24.453 8.328 1 94.62 83 THR A N 1
ATOM 653 C CA . THR A 1 83 ? 13.812 -23.469 7.461 1 94.62 83 THR A CA 1
ATOM 654 C C . THR A 1 83 ? 13.086 -22.406 8.281 1 94.62 83 THR A C 1
ATOM 656 O O . THR A 1 83 ? 13.031 -21.234 7.898 1 94.62 83 THR A O 1
ATOM 659 N N . PHE A 1 84 ? 12.586 -22.922 9.422 1 96.06 84 PHE A N 1
ATOM 660 C CA . PHE A 1 84 ? 11.891 -21.984 10.305 1 96.06 84 PHE A CA 1
ATOM 661 C C . PHE A 1 84 ? 12.836 -20.906 10.797 1 96.06 84 PHE A C 1
ATOM 663 O O . PHE A 1 84 ? 12.516 -19.719 10.727 1 96.06 84 PHE A O 1
ATOM 670 N N . TRP A 1 85 ? 13.938 -21.25 11.188 1 95.81 85 TRP A N 1
ATOM 671 C CA . TRP A 1 85 ? 14.883 -20.281 11.734 1 95.81 85 TRP A CA 1
ATOM 672 C C . TRP A 1 85 ? 15.461 -19.406 10.633 1 95.81 85 TRP A C 1
ATOM 674 O O . TRP A 1 85 ? 15.781 -18.234 10.875 1 95.81 85 TRP A O 1
ATOM 684 N N . LEU A 1 86 ? 15.586 -19.938 9.461 1 95.44 86 LEU A N 1
ATOM 685 C CA . LEU A 1 86 ? 15.984 -19.125 8.32 1 95.44 86 LEU A CA 1
ATOM 686 C C . LEU A 1 86 ? 14.953 -18.031 8.039 1 95.44 86 LEU A C 1
ATOM 688 O O . LEU A 1 86 ? 15.32 -16.875 7.781 1 95.44 86 LEU A O 1
ATOM 692 N N . VAL A 1 87 ? 13.703 -18.375 8.125 1 96.38 87 VAL A N 1
ATOM 693 C CA . VAL A 1 87 ? 12.617 -17.438 7.891 1 96.38 87 VAL A CA 1
ATOM 694 C C . VAL A 1 87 ? 12.617 -16.375 8.984 1 96.38 87 VAL A C 1
ATOM 696 O O . VAL A 1 87 ? 12.414 -15.18 8.703 1 96.38 87 VAL A O 1
ATOM 699 N N . VAL A 1 88 ? 12.875 -16.797 10.203 1 95.94 88 VAL A N 1
ATOM 700 C CA . VAL A 1 88 ? 12.945 -15.859 11.312 1 95.94 88 VAL A CA 1
ATOM 701 C C . VAL A 1 88 ? 14.07 -14.852 11.062 1 95.94 88 VAL A C 1
ATOM 703 O O . VAL A 1 88 ? 13.859 -13.641 11.188 1 95.94 88 VAL A O 1
ATOM 706 N N . GLN A 1 89 ? 15.195 -15.344 10.703 1 95.94 89 GLN A N 1
ATOM 707 C CA . GLN A 1 89 ? 16.344 -14.492 10.438 1 95.94 89 GLN A CA 1
ATOM 708 C C . GLN A 1 89 ? 16.078 -13.539 9.281 1 95.94 89 GLN A C 1
ATOM 710 O O . GLN A 1 89 ? 16.344 -12.336 9.375 1 95.94 89 GLN A O 1
ATOM 715 N N . GLN A 1 90 ? 15.523 -14.055 8.234 1 96.5 90 GLN A N 1
ATOM 716 C CA . GLN A 1 90 ? 15.227 -13.25 7.059 1 96.5 90 GLN A CA 1
ATOM 717 C C . GLN A 1 90 ? 14.188 -12.18 7.367 1 96.5 90 GLN A C 1
ATOM 719 O O . GLN A 1 90 ? 14.289 -11.047 6.883 1 96.5 90 GLN A O 1
ATOM 724 N N . SER A 1 91 ? 13.219 -12.594 8.141 1 96.81 91 SER A N 1
ATOM 725 C CA . SER A 1 91 ? 12.18 -11.641 8.516 1 96.81 91 SER A CA 1
ATOM 726 C C . SER A 1 91 ? 12.75 -10.492 9.344 1 96.81 91 SER A C 1
ATOM 728 O O . SER A 1 91 ? 12.398 -9.336 9.125 1 96.81 91 SER A O 1
ATOM 730 N N . CYS A 1 92 ? 13.633 -10.805 10.203 1 96.62 92 CYS A N 1
ATOM 731 C CA . CYS A 1 92 ? 14.258 -9.781 11.039 1 96.62 92 CYS A CA 1
ATOM 732 C C . CYS A 1 92 ? 15.164 -8.883 10.203 1 96.62 92 CYS A C 1
ATOM 734 O O . CYS A 1 92 ? 15.109 -7.66 10.328 1 96.62 92 CYS A O 1
ATOM 736 N N . ILE A 1 93 ? 15.969 -9.461 9.383 1 96.75 93 ILE A N 1
ATOM 737 C CA . ILE A 1 93 ? 16.859 -8.688 8.523 1 96.75 93 ILE A CA 1
ATOM 738 C C . ILE A 1 93 ? 16.031 -7.773 7.621 1 96.75 93 ILE A C 1
ATOM 740 O O . ILE A 1 93 ? 16.328 -6.586 7.484 1 96.75 93 ILE A O 1
ATOM 744 N N . PHE A 1 94 ? 15.016 -8.297 7.059 1 97.31 94 PHE A N 1
ATOM 745 C CA . PHE A 1 94 ? 14.125 -7.559 6.168 1 97.31 94 PHE A CA 1
ATOM 746 C C . PHE A 1 94 ? 13.508 -6.367 6.883 1 97.31 94 PHE A C 1
ATOM 748 O O . PHE A 1 94 ? 13.633 -5.23 6.43 1 97.31 94 PHE A O 1
ATOM 755 N N . ALA A 1 95 ? 12.922 -6.648 8.008 1 96.75 95 ALA A N 1
ATOM 756 C CA . ALA A 1 95 ? 12.148 -5.629 8.703 1 96.75 95 ALA A CA 1
ATOM 757 C C . ALA A 1 95 ? 13.062 -4.57 9.312 1 96.75 95 ALA A C 1
ATOM 759 O O . ALA A 1 95 ? 12.836 -3.369 9.148 1 96.75 95 ALA A O 1
ATOM 760 N N . ILE A 1 96 ? 14.094 -4.969 9.969 1 96.56 96 ILE A N 1
ATOM 761 C CA . ILE A 1 96 ? 14.961 -4.039 10.688 1 96.56 96 ILE A CA 1
ATOM 762 C C . ILE A 1 96 ? 15.727 -3.176 9.688 1 96.56 96 ILE A C 1
ATOM 764 O O . ILE A 1 96 ? 15.766 -1.95 9.82 1 96.56 96 ILE A O 1
ATOM 768 N N . THR A 1 97 ? 16.266 -3.785 8.672 1 97.62 97 THR A N 1
ATOM 769 C CA . THR A 1 97 ? 17.031 -3.029 7.68 1 97.62 97 THR A CA 1
ATOM 770 C C . THR A 1 97 ? 16.125 -2.049 6.938 1 97.62 97 THR A C 1
ATOM 772 O O . THR A 1 97 ? 16.484 -0.883 6.754 1 97.62 97 THR A O 1
ATOM 775 N N . ALA A 1 98 ? 14.984 -2.49 6.527 1 97.75 98 ALA A N 1
ATOM 776 C CA . ALA A 1 98 ? 14.062 -1.626 5.797 1 97.75 98 ALA A CA 1
ATOM 777 C C . ALA A 1 98 ? 13.641 -0.429 6.648 1 97.75 98 ALA A C 1
ATOM 779 O O . ALA A 1 98 ? 13.672 0.712 6.18 1 97.75 98 ALA A O 1
ATOM 780 N N . VAL A 1 99 ? 13.305 -0.725 7.879 1 97.25 99 VAL A N 1
ATOM 781 C CA . VAL A 1 99 ? 12.797 0.33 8.75 1 97.25 99 VAL A CA 1
ATOM 782 C C . VAL A 1 99 ? 13.906 1.339 9.039 1 97.25 99 VAL A C 1
ATOM 784 O O . VAL A 1 99 ? 13.672 2.549 9.047 1 97.25 99 VAL A O 1
ATOM 787 N N . VAL A 1 100 ? 15.102 0.881 9.273 1 97.5 100 VAL A N 1
ATOM 788 C CA . VAL A 1 100 ? 16.234 1.761 9.547 1 97.5 100 VAL A CA 1
ATOM 789 C C . VAL A 1 100 ? 16.484 2.676 8.352 1 97.5 100 VAL A C 1
ATOM 791 O O . VAL A 1 100 ? 16.641 3.889 8.516 1 97.5 100 VAL A O 1
ATOM 794 N N . PHE A 1 101 ? 16.453 2.172 7.211 1 96.75 101 PHE A N 1
ATOM 795 C CA . PHE A 1 101 ? 16.75 2.973 6.031 1 96.75 101 PHE A CA 1
ATOM 796 C C . PHE A 1 101 ? 15.578 3.883 5.684 1 96.75 101 PHE A C 1
ATOM 798 O O . PHE A 1 101 ? 15.773 4.996 5.191 1 96.75 101 PHE A O 1
ATOM 805 N N . LYS A 1 102 ? 14.328 3.408 5.879 1 94.38 102 LYS A N 1
ATOM 806 C CA . LYS A 1 102 ? 13.188 4.301 5.734 1 94.38 102 LYS A CA 1
ATOM 807 C C . LYS A 1 102 ? 13.305 5.5 6.668 1 94.38 102 LYS A C 1
ATOM 809 O O . LYS A 1 102 ? 13.055 6.637 6.262 1 94.38 102 LYS A O 1
ATOM 814 N N . ALA A 1 103 ? 13.695 5.16 7.891 1 96.06 103 ALA A N 1
ATOM 815 C CA . ALA A 1 103 ? 13.828 6.203 8.906 1 96.06 103 ALA A CA 1
ATOM 816 C C . ALA A 1 103 ? 14.93 7.195 8.531 1 96.06 103 ALA A C 1
ATOM 818 O O . ALA A 1 103 ? 14.742 8.414 8.633 1 96.06 103 ALA A O 1
ATOM 819 N N . LEU A 1 104 ? 15.984 6.699 8.102 1 94.88 104 LEU A N 1
ATOM 820 C CA . LEU A 1 104 ? 17.109 7.543 7.734 1 94.88 104 LEU A CA 1
ATOM 821 C C . LEU A 1 104 ? 16.766 8.422 6.535 1 94.88 104 LEU A C 1
ATOM 823 O O . LEU A 1 104 ? 17 9.633 6.559 1 94.88 104 LEU A O 1
ATOM 827 N N . LEU A 1 105 ? 16.25 7.852 5.535 1 89.19 105 LEU A N 1
ATOM 828 C CA . LEU A 1 105 ? 15.898 8.602 4.332 1 89.19 105 LEU A CA 1
ATOM 829 C C . LEU A 1 105 ? 14.789 9.609 4.629 1 89.19 105 LEU A C 1
ATOM 831 O O . LEU A 1 105 ? 14.852 10.75 4.168 1 89.19 105 LEU A O 1
ATOM 835 N N . GLY A 1 106 ? 13.797 9.117 5.371 1 88.25 106 GLY A N 1
ATOM 836 C CA . GLY A 1 106 ? 12.742 10.031 5.773 1 88.25 106 GLY A CA 1
ATOM 837 C C . GLY A 1 106 ? 13.25 11.211 6.57 1 88.25 106 GLY A C 1
ATOM 838 O O . GLY A 1 106 ? 12.789 12.344 6.375 1 88.25 106 GLY A O 1
ATOM 839 N N . PHE A 1 107 ? 14.172 10.945 7.406 1 91.5 107 PHE A N 1
ATOM 840 C CA . PHE A 1 107 ? 14.75 11.984 8.242 1 91.5 107 PHE A CA 1
ATOM 841 C C . PHE A 1 107 ? 15.508 13 7.398 1 91.5 107 PHE A C 1
ATOM 843 O O . PHE A 1 107 ? 15.352 14.211 7.574 1 91.5 107 PHE A O 1
ATOM 850 N N . ILE A 1 108 ? 16.266 12.523 6.527 1 87.12 108 ILE A N 1
ATOM 851 C CA . ILE A 1 108 ? 17.078 13.375 5.668 1 87.12 108 ILE A CA 1
ATOM 852 C C . ILE A 1 108 ? 16.172 14.242 4.797 1 87.12 108 ILE A C 1
ATOM 854 O O . ILE A 1 108 ? 16.344 15.461 4.75 1 87.12 108 ILE A O 1
ATOM 858 N N . VAL A 1 109 ? 15.203 13.711 4.23 1 82.38 109 VAL A N 1
ATOM 859 C CA . VAL A 1 109 ? 14.344 14.438 3.307 1 82.38 109 VAL A CA 1
ATOM 860 C C . VAL A 1 109 ? 13.461 15.414 4.086 1 82.38 109 VAL A C 1
ATOM 862 O O . VAL A 1 109 ? 13.227 16.547 3.637 1 82.38 109 VAL A O 1
ATOM 865 N N . ALA A 1 110 ? 13 14.961 5.234 1 84.69 110 ALA A N 1
ATOM 866 C CA . ALA A 1 110 ? 12.18 15.836 6.059 1 84.69 110 ALA A CA 1
ATOM 867 C C . ALA A 1 110 ? 12.945 17.094 6.457 1 84.69 110 ALA A C 1
ATOM 869 O O . ALA A 1 110 ? 12.383 18.188 6.461 1 84.69 110 ALA A O 1
ATOM 870 N N . HIS A 1 111 ? 14.133 16.953 6.824 1 84.12 111 HIS A N 1
ATOM 871 C CA . HIS A 1 111 ? 14.945 18.094 7.234 1 84.12 111 HIS A CA 1
ATOM 872 C C . HIS A 1 111 ? 15.195 19.031 6.062 1 84.12 111 HIS A C 1
ATOM 874 O O . HIS A 1 111 ? 15.211 20.25 6.238 1 84.12 111 HIS A O 1
ATOM 880 N N . PHE A 1 112 ? 15.297 18.469 4.996 1 77.81 112 PHE A N 1
ATOM 881 C CA . PHE A 1 112 ? 15.508 19.297 3.811 1 77.81 112 PHE A CA 1
ATOM 882 C C . PHE A 1 112 ? 14.242 20.078 3.471 1 77.81 112 PHE A C 1
ATOM 884 O O . PHE A 1 112 ? 14.305 21.266 3.154 1 77.81 112 PHE A O 1
ATOM 891 N N . VAL A 1 113 ? 13.219 19.469 3.572 1 75.88 113 VAL A N 1
ATOM 892 C CA . VAL A 1 113 ? 11.945 20.094 3.23 1 75.88 113 VAL A CA 1
ATOM 893 C C . VAL A 1 113 ? 11.578 21.141 4.281 1 75.88 113 VAL A C 1
ATOM 895 O O . VAL A 1 113 ? 11.016 22.188 3.957 1 75.88 113 VAL A O 1
ATOM 898 N N . HIS A 1 114 ? 11.898 20.781 5.461 1 77.62 114 HIS A N 1
ATOM 899 C CA . HIS A 1 114 ? 11.594 21.672 6.566 1 77.62 114 HIS A CA 1
ATOM 900 C C . HIS A 1 114 ? 12.328 23.016 6.41 1 77.62 114 HIS A C 1
ATOM 902 O O . HIS A 1 114 ? 11.828 24.047 6.852 1 77.62 114 HIS A O 1
ATOM 908 N N . ASN A 1 115 ? 13.352 23.062 5.789 1 73.5 115 ASN A N 1
ATOM 909 C CA . ASN A 1 115 ? 14.18 24.266 5.68 1 73.5 115 ASN A CA 1
ATOM 910 C C . ASN A 1 115 ? 13.812 25.094 4.449 1 73.5 115 ASN A C 1
ATOM 912 O O . ASN A 1 115 ? 14.375 26.156 4.227 1 73.5 115 ASN A O 1
ATOM 916 N N . VAL A 1 116 ? 12.883 24.594 3.668 1 68.56 116 VAL A N 1
ATOM 917 C CA . VAL A 1 116 ? 12.438 25.359 2.51 1 68.56 116 VAL A CA 1
ATOM 918 C C . VAL A 1 116 ? 11.516 26.484 2.965 1 68.56 116 VAL A C 1
ATOM 920 O O . VAL A 1 116 ? 10.594 26.266 3.748 1 68.56 116 VAL A O 1
ATOM 923 N N . PRO A 1 117 ? 11.93 27.766 2.641 1 61.66 117 PRO A N 1
ATOM 924 C CA . PRO A 1 117 ? 11.148 28.906 3.094 1 61.66 117 PRO A CA 1
ATOM 925 C C . PRO A 1 117 ? 9.68 28.828 2.668 1 61.66 117 PRO A C 1
ATOM 927 O O . PRO A 1 117 ? 9.359 28.188 1.668 1 61.66 117 PRO A O 1
ATOM 930 N N . ALA A 1 118 ? 8.797 29.344 3.57 1 56.22 118 ALA A N 1
ATOM 931 C CA . ALA A 1 118 ? 7.348 29.391 3.406 1 56.22 118 ALA A CA 1
ATOM 932 C C . ALA A 1 118 ? 6.965 30.031 2.078 1 56.22 118 ALA A C 1
ATOM 934 O O . ALA A 1 118 ? 5.953 29.672 1.477 1 56.22 118 ALA A O 1
ATOM 935 N N . LYS A 1 119 ? 7.746 31.016 1.618 1 51.5 119 LYS A N 1
ATOM 936 C CA . LYS A 1 119 ? 7.418 31.688 0.368 1 51.5 119 LYS A CA 1
ATOM 937 C C . LYS A 1 119 ? 7.688 30.797 -0.834 1 51.5 119 LYS A C 1
ATOM 939 O O . LYS A 1 119 ? 8.812 30.328 -1.025 1 51.5 119 LYS A O 1
ATOM 944 N N . GLY A 1 120 ? 6.555 30.203 -1.458 1 52.78 120 GLY A N 1
ATOM 945 C CA . GLY A 1 120 ? 6.535 29.25 -2.559 1 52.78 120 GLY A CA 1
ATOM 946 C C . GLY A 1 120 ? 6.184 27.844 -2.123 1 52.78 120 GLY A C 1
ATOM 947 O O . GLY A 1 120 ? 6.406 26.891 -2.865 1 52.78 120 GLY A O 1
ATOM 948 N N . GLN A 1 121 ? 5.941 27.734 -0.917 1 53.66 121 GLN A N 1
ATOM 949 C CA . GLN A 1 121 ? 5.652 26.484 -0.218 1 53.66 121 GLN A CA 1
ATOM 950 C C . GLN A 1 121 ? 4.523 25.719 -0.905 1 53.66 121 GLN A C 1
ATOM 952 O O . GLN A 1 121 ? 4.504 24.484 -0.886 1 53.66 121 GLN A O 1
ATOM 957 N N . ARG A 1 122 ? 3.758 26.547 -1.506 1 54.5 122 ARG A N 1
ATOM 958 C CA . ARG A 1 122 ? 2.664 25.844 -2.182 1 54.5 122 ARG A CA 1
ATOM 959 C C . ARG A 1 122 ? 3.195 24.906 -3.258 1 54.5 122 ARG A C 1
ATOM 961 O O . ARG A 1 122 ? 2.713 23.781 -3.398 1 54.5 122 ARG A O 1
ATOM 968 N N . LYS A 1 123 ? 4.098 25.422 -4.016 1 53.34 123 LYS A N 1
ATOM 969 C CA . LYS A 1 123 ? 4.656 24.594 -5.074 1 53.34 123 LYS A CA 1
ATOM 970 C C . LYS A 1 123 ? 5.438 23.422 -4.492 1 53.34 123 LYS A C 1
ATOM 972 O O . LYS A 1 123 ? 5.391 22.312 -5.027 1 53.34 123 LYS A O 1
ATOM 977 N N . TRP A 1 124 ? 5.988 23.672 -3.455 1 53.62 124 TRP A N 1
ATOM 978 C CA . TRP A 1 124 ? 6.82 22.641 -2.85 1 53.62 124 TRP A CA 1
ATOM 979 C C . TRP A 1 124 ? 5.961 21.594 -2.135 1 53.62 124 TRP A C 1
ATOM 981 O O . TRP A 1 124 ? 6.289 20.406 -2.131 1 53.62 124 TRP A O 1
ATOM 991 N N . ARG A 1 125 ? 4.895 22.109 -1.677 1 54.19 125 ARG A N 1
ATOM 992 C CA . ARG A 1 125 ? 3.984 21.172 -1.034 1 54.19 125 ARG A CA 1
ATOM 993 C C . ARG A 1 125 ? 3.455 20.156 -2.035 1 54.19 125 ARG A C 1
ATOM 995 O O . ARG A 1 125 ? 3.299 18.969 -1.707 1 54.19 125 ARG A O 1
ATOM 1002 N N . GLY A 1 126 ? 3.275 20.703 -3.191 1 56.09 126 GLY A N 1
ATOM 1003 C CA . GLY A 1 126 ? 2.859 19.781 -4.238 1 56.09 126 GLY A CA 1
ATOM 1004 C C . GLY A 1 126 ? 3.93 18.766 -4.605 1 56.09 126 GLY A C 1
ATOM 1005 O O . GLY A 1 126 ? 3.637 17.594 -4.801 1 56.09 126 GLY A O 1
ATOM 1006 N N . MET A 1 127 ? 5.07 19.25 -4.621 1 57.22 127 MET A N 1
ATOM 1007 C CA . MET A 1 127 ? 6.18 18.359 -4.969 1 57.22 127 MET A CA 1
ATOM 1008 C C . MET A 1 127 ? 6.418 17.328 -3.871 1 57.22 127 MET A C 1
ATOM 1010 O O . MET A 1 127 ? 6.828 16.203 -4.152 1 57.22 127 MET A O 1
ATOM 1014 N N . LEU A 1 128 ? 6.039 17.75 -2.73 1 55.28 128 LEU A N 1
ATOM 1015 C CA . LEU A 1 128 ? 6.234 16.844 -1.612 1 55.28 128 LEU A CA 1
ATOM 1016 C C . LEU A 1 128 ? 5.195 15.719 -1.641 1 55.28 128 LEU A C 1
ATOM 1018 O O . LEU A 1 128 ? 5.434 14.641 -1.104 1 55.28 128 LEU A O 1
ATOM 1022 N N . LEU A 1 129 ? 4.133 16.078 -2.289 1 56.56 129 LEU A N 1
ATOM 1023 C CA . LEU A 1 129 ? 3.094 15.055 -2.418 1 56.56 129 LEU A CA 1
ATOM 1024 C C . LEU A 1 129 ? 3.492 14 -3.443 1 56.56 129 LEU A C 1
ATOM 1026 O O . LEU A 1 129 ? 3.08 12.844 -3.342 1 56.56 129 LEU A O 1
ATOM 1030 N N . VAL A 1 130 ? 4.422 14.344 -4.293 1 59.84 130 VAL A N 1
ATOM 1031 C CA . VAL A 1 130 ? 4.777 13.469 -5.41 1 59.84 130 VAL A CA 1
ATOM 1032 C C . VAL A 1 130 ? 5.449 12.203 -4.879 1 59.84 130 VAL A C 1
ATOM 1034 O O . VAL A 1 130 ? 5.09 11.094 -5.277 1 59.84 130 VAL A O 1
ATOM 1037 N N . PRO A 1 131 ? 6.301 12.352 -3.977 1 57.72 131 PRO A N 1
ATOM 1038 C CA . PRO A 1 131 ? 6.953 11.133 -3.492 1 57.72 131 PRO A CA 1
ATOM 1039 C C . PRO A 1 131 ? 5.969 10.156 -2.844 1 57.72 131 PRO A C 1
ATOM 1041 O O . PRO A 1 131 ? 6.223 8.953 -2.811 1 57.72 131 PRO A O 1
ATOM 1044 N N . TRP A 1 132 ? 4.801 10.672 -2.51 1 60.41 132 TRP A N 1
ATOM 1045 C CA . TRP A 1 132 ? 3.814 9.836 -1.837 1 60.41 132 TRP A CA 1
ATOM 1046 C C . TRP A 1 132 ? 2.963 9.078 -2.85 1 60.41 132 TRP A C 1
ATOM 1048 O O . TRP A 1 132 ? 2.553 7.941 -2.6 1 60.41 132 TRP A O 1
ATOM 1058 N N . VAL A 1 133 ? 2.863 9.789 -3.891 1 61.41 133 VAL A N 1
ATOM 1059 C CA . VAL A 1 133 ? 1.899 9.258 -4.848 1 61.41 133 VAL A CA 1
ATOM 1060 C C . VAL A 1 133 ? 2.592 8.266 -5.773 1 61.41 133 VAL A C 1
ATOM 1062 O O . VAL A 1 133 ? 1.968 7.312 -6.254 1 61.41 133 VAL A O 1
ATOM 1065 N N . ILE A 1 134 ? 3.814 8.367 -5.824 1 63.31 134 ILE A N 1
ATOM 1066 C CA . ILE A 1 134 ? 4.512 7.641 -6.883 1 63.31 134 ILE A CA 1
ATOM 1067 C C . ILE A 1 134 ? 4.688 6.18 -6.477 1 63.31 134 ILE A C 1
ATOM 1069 O O . ILE A 1 134 ? 4.445 5.273 -7.273 1 63.31 134 ILE A O 1
ATOM 1073 N N . PRO A 1 135 ? 4.949 6.023 -5.254 1 60.16 135 PRO A N 1
ATOM 1074 C CA . PRO A 1 135 ? 5.246 4.625 -4.941 1 60.16 135 PRO A CA 1
ATOM 1075 C C . PRO A 1 135 ? 4.027 3.715 -5.09 1 60.16 135 PRO A C 1
ATOM 1077 O O . PRO A 1 135 ? 4.105 2.672 -5.746 1 60.16 135 PRO A O 1
ATOM 1080 N N . PRO A 1 136 ? 2.936 4.082 -4.629 1 62.12 136 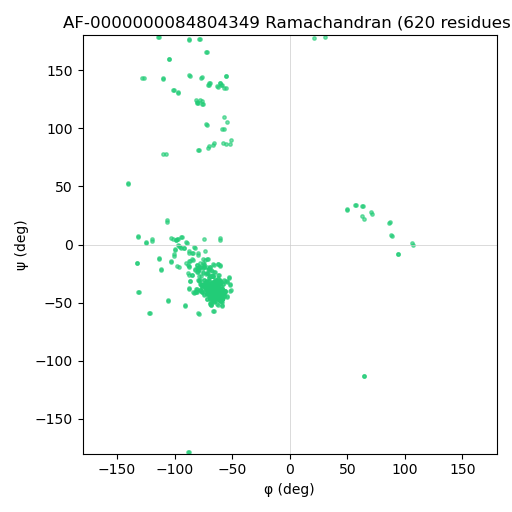PRO A N 1
ATOM 1081 C CA . PRO A 1 136 ? 1.795 3.184 -4.816 1 62.12 136 PRO A CA 1
ATOM 1082 C C . PRO A 1 136 ? 1.378 3.059 -6.281 1 62.12 136 PRO A C 1
ATOM 1084 O O . PRO A 1 136 ? 0.854 2.018 -6.688 1 62.12 136 PRO A O 1
ATOM 1087 N N . ALA A 1 137 ? 1.766 4.121 -7.047 1 60.81 137 ALA A N 1
ATOM 1088 C CA . ALA A 1 137 ? 1.4 4.09 -8.461 1 60.81 137 ALA A CA 1
ATOM 1089 C C . ALA A 1 137 ? 2.303 3.137 -9.234 1 60.81 137 ALA A C 1
ATOM 1091 O O . ALA A 1 137 ? 1.884 2.555 -10.242 1 60.81 137 ALA A O 1
ATOM 1092 N N . MET A 1 138 ? 3.455 3.078 -8.859 1 65.81 138 MET A N 1
ATOM 1093 C CA . MET A 1 138 ? 4.406 2.209 -9.547 1 65.81 138 MET A CA 1
ATOM 1094 C C . MET A 1 138 ? 4.145 0.745 -9.219 1 65.81 138 MET A C 1
ATOM 1096 O O . MET A 1 138 ? 4.449 -0.142 -10.016 1 65.81 138 MET A O 1
ATOM 1100 N N . SER A 1 139 ? 3.287 0.404 -8.375 1 74.38 139 SER A N 1
ATOM 1101 C CA . SER A 1 139 ? 3 -0.954 -7.922 1 74.38 139 SER A CA 1
ATOM 1102 C C . SER A 1 139 ? 4.25 -1.826 -7.965 1 74.38 139 SER A C 1
ATOM 1104 O O . SER A 1 139 ? 5.316 -1.37 -8.383 1 74.38 139 SER A O 1
ATOM 1106 N N . THR A 1 140 ? 4.23 -3.07 -7.574 1 86.75 140 THR A N 1
ATOM 1107 C CA . THR A 1 140 ? 5.344 -4.012 -7.57 1 86.75 140 THR A CA 1
ATOM 1108 C C . THR A 1 140 ? 5.637 -4.508 -8.984 1 86.75 140 THR A C 1
ATOM 1110 O O . THR A 1 140 ? 6.727 -5.012 -9.258 1 86.75 140 THR A O 1
ATOM 1113 N N . LEU A 1 141 ? 4.746 -4.242 -9.891 1 85.38 141 LEU A N 1
ATOM 1114 C CA . LEU A 1 141 ? 4.938 -4.66 -11.273 1 85.38 141 LEU A CA 1
ATOM 1115 C C . LEU A 1 141 ? 6.098 -3.904 -11.914 1 85.38 141 LEU A C 1
ATOM 1117 O O . LEU A 1 141 ? 6.914 -4.5 -12.625 1 85.38 141 LEU A O 1
ATOM 1121 N N . ALA A 1 142 ? 6.098 -2.639 -11.672 1 84.81 142 ALA A N 1
ATOM 1122 C CA . ALA A 1 142 ? 7.18 -1.835 -12.227 1 84.81 142 ALA A CA 1
ATOM 1123 C C . ALA A 1 142 ? 8.539 -2.371 -11.797 1 84.81 142 ALA A C 1
ATOM 1125 O O . ALA A 1 142 ? 9.469 -2.463 -12.602 1 84.81 142 ALA A O 1
ATOM 1126 N N . TRP A 1 143 ? 8.625 -2.766 -10.617 1 88.62 143 TRP A N 1
ATOM 1127 C CA . TRP A 1 143 ? 9.875 -3.301 -10.094 1 88.62 143 TRP A CA 1
ATOM 1128 C C . TRP A 1 143 ? 10.188 -4.66 -10.711 1 88.62 143 TRP A C 1
ATOM 1130 O O . TRP A 1 143 ? 11.352 -4.992 -10.945 1 88.62 143 TRP A O 1
ATOM 1140 N N . LEU A 1 144 ? 9.18 -5.469 -10.977 1 88.94 144 LEU A N 1
ATOM 1141 C CA . LEU A 1 144 ? 9.383 -6.738 -11.664 1 88.94 144 LEU A CA 1
ATOM 1142 C C . LEU A 1 144 ? 10.023 -6.512 -13.031 1 88.94 144 LEU A C 1
ATOM 1144 O O . LEU A 1 144 ? 10.914 -7.262 -13.438 1 88.94 144 LEU A O 1
ATOM 1148 N N . TRP A 1 145 ? 9.555 -5.473 -13.625 1 83.88 145 TRP A N 1
ATOM 1149 C CA . TRP A 1 145 ? 10.102 -5.152 -14.938 1 83.88 145 TRP A CA 1
ATOM 1150 C C . TRP A 1 145 ? 11.547 -4.668 -14.828 1 83.88 145 TRP A C 1
ATOM 1152 O O . TRP A 1 145 ? 12.398 -5.027 -15.641 1 83.88 145 TRP A O 1
ATOM 1162 N N . LEU A 1 146 ? 11.789 -3.902 -13.859 1 86.5 146 LEU A N 1
ATOM 1163 C CA . LEU A 1 146 ? 13.133 -3.352 -13.664 1 86.5 146 LEU A CA 1
ATOM 1164 C C . LEU A 1 146 ? 14.125 -4.449 -13.297 1 86.5 146 LEU A C 1
ATOM 1166 O O . LEU A 1 146 ? 15.305 -4.359 -13.633 1 86.5 146 LEU A O 1
ATOM 1170 N N . PHE A 1 147 ? 13.617 -5.5 -12.68 1 90.44 147 PHE A N 1
ATOM 1171 C CA . PHE A 1 147 ? 14.484 -6.555 -12.172 1 90.44 147 PHE A CA 1
ATOM 1172 C C . PHE A 1 147 ? 14.508 -7.742 -13.125 1 90.44 147 PHE A C 1
ATOM 1174 O O . PHE A 1 147 ? 15.25 -8.703 -12.906 1 90.44 147 PHE A O 1
ATOM 1181 N N . ASP A 1 148 ? 13.711 -7.664 -14.18 1 86.31 148 ASP A N 1
ATOM 1182 C CA . ASP A 1 148 ? 13.609 -8.789 -15.102 1 86.31 148 ASP A CA 1
ATOM 1183 C C . ASP A 1 148 ? 14.977 -9.164 -15.656 1 86.31 148 ASP A C 1
ATOM 1185 O O . ASP A 1 148 ? 15.75 -8.289 -16.062 1 86.31 148 ASP A O 1
ATOM 1189 N N . PRO A 1 149 ? 15.258 -10.438 -15.672 1 82.5 149 PRO A N 1
ATOM 1190 C CA . PRO A 1 149 ? 16.594 -10.852 -16.094 1 82.5 149 PRO A CA 1
ATOM 1191 C C . PRO A 1 149 ? 16.828 -10.641 -17.594 1 82.5 149 PRO A C 1
ATOM 1193 O O . PRO A 1 149 ? 17.969 -10.453 -18.031 1 82.5 149 PRO A O 1
ATOM 1196 N N . SER A 1 150 ? 15.875 -10.688 -18.375 1 78.62 150 SER A N 1
ATOM 1197 C CA . SER A 1 150 ? 16.031 -10.625 -19.828 1 78.62 150 SER A CA 1
ATOM 1198 C C . SER A 1 150 ? 16.031 -9.188 -20.328 1 78.62 150 SER A C 1
ATOM 1200 O O . SER A 1 150 ? 16.797 -8.828 -21.219 1 78.62 150 SER A O 1
ATOM 1202 N N . TYR A 1 151 ? 15.234 -8.359 -19.75 1 76.88 151 TYR A N 1
ATOM 1203 C CA . TYR A 1 151 ? 15.094 -6.996 -20.266 1 76.88 151 TYR A CA 1
ATOM 1204 C C . TYR A 1 151 ? 15 -5.996 -19.109 1 76.88 151 TYR A C 1
ATOM 1206 O O . TYR A 1 151 ? 14.117 -5.141 -19.094 1 76.88 151 TYR A O 1
ATOM 1214 N N . SER A 1 152 ? 15.938 -6.113 -18.297 1 81.75 152 SER A N 1
ATOM 1215 C CA . SER A 1 152 ? 15.977 -5.215 -17.141 1 81.75 152 SER A CA 1
ATOM 1216 C C . SER A 1 152 ? 16.484 -3.832 -17.547 1 81.75 152 SER A C 1
ATOM 1218 O O . SER A 1 152 ? 17.562 -3.697 -18.109 1 81.75 152 SER A O 1
ATOM 1220 N N . ALA A 1 153 ? 15.688 -2.836 -17.25 1 80.81 153 ALA A N 1
ATOM 1221 C CA . ALA A 1 153 ? 16.141 -1.462 -17.469 1 80.81 153 ALA A CA 1
ATOM 1222 C C . ALA A 1 153 ? 17.391 -1.152 -16.641 1 80.81 153 ALA A C 1
ATOM 1224 O O . ALA A 1 153 ? 18.266 -0.408 -17.094 1 80.81 153 ALA A O 1
ATOM 1225 N N . PHE A 1 154 ? 17.531 -1.749 -15.492 1 85.69 154 PHE A N 1
ATOM 1226 C CA . PHE A 1 154 ? 18.703 -1.558 -14.633 1 85.69 154 PHE A CA 1
ATOM 1227 C C . PHE A 1 154 ? 19.938 -2.174 -15.266 1 85.69 154 PHE A C 1
ATOM 1229 O O . PHE A 1 154 ? 21 -1.541 -15.312 1 85.69 154 PHE A O 1
ATOM 1236 N N . ASN A 1 155 ? 19.75 -3.318 -15.742 1 87.44 155 ASN A N 1
ATOM 1237 C CA . ASN A 1 155 ? 20.891 -3.99 -16.344 1 87.44 155 ASN A CA 1
ATOM 1238 C C . ASN A 1 155 ? 21.281 -3.352 -17.688 1 87.44 155 ASN A C 1
ATOM 1240 O O . ASN A 1 155 ? 22.469 -3.312 -18.047 1 87.44 155 ASN A O 1
ATOM 1244 N N . TYR A 1 156 ? 20.312 -2.867 -18.359 1 80.88 156 TYR A N 1
ATOM 1245 C CA . TYR A 1 156 ? 20.609 -2.129 -19.578 1 80.88 156 TYR A CA 1
ATOM 1246 C C . TYR A 1 156 ? 21.5 -0.929 -19.281 1 80.88 156 TYR A C 1
ATOM 1248 O O . TYR A 1 156 ? 22.5 -0.706 -19.984 1 80.88 156 TYR A O 1
ATOM 1256 N N . THR A 1 157 ? 21.188 -0.229 -18.297 1 81.38 157 THR A N 1
ATOM 1257 C CA . THR A 1 157 ? 21.938 0.957 -17.906 1 81.38 157 THR A CA 1
ATOM 1258 C C . THR A 1 157 ? 23.344 0.575 -17.438 1 81.38 157 THR A C 1
ATOM 1260 O O . THR A 1 157 ? 24.312 1.249 -17.766 1 81.38 157 THR A O 1
ATOM 1263 N N . LEU A 1 158 ? 23.422 -0.458 -16.656 1 86.31 158 LEU A N 1
ATOM 1264 C CA . LEU A 1 158 ? 24.719 -0.947 -16.203 1 86.31 158 LEU A CA 1
ATOM 1265 C C . LEU A 1 158 ? 25.594 -1.334 -17.375 1 86.31 158 LEU A C 1
ATOM 1267 O O . LEU A 1 158 ? 26.812 -1.104 -17.359 1 86.31 158 LEU A O 1
ATOM 1271 N N . GLY A 1 159 ? 25 -1.894 -18.344 1 86.88 159 GLY A N 1
ATOM 1272 C CA . GLY A 1 159 ? 25.734 -2.268 -19.547 1 86.88 159 GLY A CA 1
ATOM 1273 C C . GLY A 1 159 ? 26.312 -1.08 -20.281 1 86.88 159 GLY A C 1
ATOM 1274 O O . GLY A 1 159 ? 27.406 -1.176 -20.859 1 86.88 159 GLY A O 1
ATOM 1275 N N . LEU A 1 160 ? 25.625 0.012 -20.188 1 85.06 160 LEU A N 1
ATOM 1276 C CA . LEU A 1 160 ? 26.125 1.223 -20.828 1 85.06 160 LEU A CA 1
ATOM 1277 C C . LEU A 1 160 ? 27.422 1.679 -20.188 1 85.06 160 LEU A C 1
ATOM 1279 O O . LEU A 1 160 ? 28.234 2.344 -20.828 1 85.06 160 LEU A O 1
ATOM 1283 N N . PHE A 1 161 ? 27.625 1.284 -18.969 1 90.69 161 PHE A N 1
ATOM 1284 C CA . PHE A 1 161 ? 28.844 1.674 -18.266 1 90.69 161 PHE A CA 1
ATOM 1285 C C . PHE A 1 161 ? 29.844 0.523 -18.219 1 90.69 161 PHE A C 1
ATOM 1287 O O . PHE A 1 161 ? 30.844 0.587 -17.516 1 90.69 161 PHE A O 1
ATOM 1294 N N . GLY A 1 162 ? 29.469 -0.504 -18.906 1 90.88 162 GLY A N 1
ATOM 1295 C CA . GLY A 1 162 ? 30.391 -1.619 -19.031 1 90.88 162 GLY A CA 1
ATOM 1296 C C . GLY A 1 162 ? 30.281 -2.627 -17.906 1 90.88 162 GLY A C 1
ATOM 1297 O O . GLY A 1 162 ? 31.109 -3.527 -17.781 1 90.88 162 GLY A O 1
ATOM 1298 N N . ALA A 1 163 ? 29.359 -2.508 -17.109 1 90 163 ALA A N 1
ATOM 1299 C CA . ALA A 1 163 ? 29.156 -3.449 -16.016 1 90 163 ALA A CA 1
ATOM 1300 C C . ALA A 1 163 ? 28.297 -4.629 -16.453 1 90 163 ALA A C 1
ATOM 1302 O O . ALA A 1 163 ? 27.453 -4.496 -17.344 1 90 163 ALA A O 1
ATOM 1303 N N . GLY A 1 164 ? 28.516 -5.805 -15.969 1 89.19 164 GLY A N 1
ATOM 1304 C CA . GLY A 1 164 ? 27.734 -6.988 -16.281 1 89.19 164 GLY A CA 1
ATOM 1305 C C . GLY A 1 164 ? 26.359 -6.984 -15.648 1 89.19 164 GLY A C 1
ATOM 1306 O O . GLY A 1 164 ? 26.094 -6.195 -14.734 1 89.19 164 GLY A O 1
ATOM 1307 N N . PRO A 1 165 ? 25.516 -7.875 -16.125 1 91.06 165 PRO A N 1
ATOM 1308 C CA . PRO A 1 165 ? 24.156 -7.949 -15.586 1 91.06 165 PRO A CA 1
ATOM 1309 C C . PRO A 1 165 ? 24.125 -8.484 -14.156 1 91.06 165 PRO A C 1
ATOM 1311 O O . PRO A 1 165 ? 24.922 -9.352 -13.797 1 91.06 165 PRO A O 1
ATOM 1314 N N . ILE A 1 166 ? 23.312 -7.887 -13.406 1 93.19 166 ILE A N 1
ATOM 1315 C CA . ILE A 1 166 ? 23.062 -8.312 -12.031 1 93.19 166 ILE A CA 1
ATOM 1316 C C . ILE A 1 166 ? 21.812 -9.188 -11.984 1 93.19 166 ILE A C 1
ATOM 1318 O O . ILE A 1 166 ? 20.797 -8.867 -12.602 1 93.19 166 ILE A O 1
ATOM 1322 N N . PRO A 1 167 ? 21.906 -10.352 -11.328 1 94.12 167 PRO A N 1
ATOM 1323 C CA . PRO A 1 167 ? 20.703 -11.148 -11.102 1 94.12 167 PRO A CA 1
ATOM 1324 C C . PRO A 1 167 ? 19.875 -10.633 -9.93 1 94.12 167 PRO A C 1
ATOM 1326 O O . PRO A 1 167 ? 19.859 -11.25 -8.859 1 94.12 167 PRO A O 1
ATOM 1329 N N . TRP A 1 168 ? 19.109 -9.688 -10.078 1 94.75 168 TRP A N 1
ATOM 1330 C CA . TRP A 1 168 ? 18.406 -8.938 -9.047 1 94.75 168 TRP A CA 1
ATOM 1331 C C . TRP A 1 168 ? 17.516 -9.867 -8.211 1 94.75 168 TRP A C 1
ATOM 1333 O O . TRP A 1 168 ? 17.312 -9.617 -7.02 1 94.75 168 TRP A O 1
ATOM 1343 N N . THR A 1 169 ? 16.953 -10.914 -8.859 1 94.25 169 THR A N 1
ATOM 1344 C CA . THR A 1 169 ? 16.062 -11.812 -8.125 1 94.25 169 THR A CA 1
ATOM 1345 C C . THR A 1 169 ? 16.547 -13.258 -8.242 1 94.25 169 THR A C 1
ATOM 1347 O O . THR A 1 169 ? 15.906 -14.164 -7.707 1 94.25 169 THR A O 1
ATOM 1350 N N . GLY A 1 170 ? 17.688 -13.469 -8.938 1 93.81 170 GLY A N 1
ATOM 1351 C CA . GLY A 1 170 ? 18.156 -14.82 -9.188 1 93.81 170 GLY A CA 1
ATOM 1352 C C . GLY A 1 170 ? 19.219 -15.273 -8.211 1 93.81 170 GLY A C 1
ATOM 1353 O O . GLY A 1 170 ? 19.5 -16.469 -8.102 1 93.81 170 GLY A O 1
ATOM 1354 N N . ASP A 1 171 ? 19.766 -14.297 -7.598 1 95.31 171 ASP A N 1
ATOM 1355 C CA . ASP A 1 171 ? 20.766 -14.531 -6.559 1 95.31 171 ASP A CA 1
ATOM 1356 C C . ASP A 1 171 ? 20.219 -14.164 -5.18 1 95.31 171 ASP A C 1
ATOM 1358 O O . ASP A 1 171 ? 19.531 -13.148 -5.031 1 95.31 171 ASP A O 1
ATOM 1362 N N . ALA A 1 172 ? 20.625 -14.984 -4.168 1 94.81 172 ALA A N 1
ATOM 1363 C CA . ALA A 1 172 ? 20.047 -14.828 -2.836 1 94.81 172 ALA A CA 1
ATOM 1364 C C . ALA A 1 172 ? 20.328 -13.438 -2.273 1 94.81 172 ALA A C 1
ATOM 1366 O O . ALA A 1 172 ? 19.422 -12.773 -1.755 1 94.81 172 ALA A O 1
ATOM 1367 N N . SER A 1 173 ? 21.531 -13.023 -2.355 1 95.56 173 SER A N 1
ATOM 1368 C CA . SER A 1 173 ? 21.906 -11.734 -1.783 1 95.56 173 SER A CA 1
ATOM 1369 C C . SER A 1 173 ? 21.25 -10.586 -2.525 1 95.56 173 SER A C 1
ATOM 1371 O O . SER A 1 173 ? 20.719 -9.656 -1.903 1 95.56 173 SER A O 1
ATOM 1373 N N . TRP A 1 174 ? 21.203 -10.656 -3.85 1 95.81 174 TRP A N 1
ATOM 1374 C CA . TRP A 1 174 ? 20.594 -9.602 -4.648 1 95.81 174 TRP A CA 1
ATOM 1375 C C . TRP A 1 174 ? 19.078 -9.609 -4.508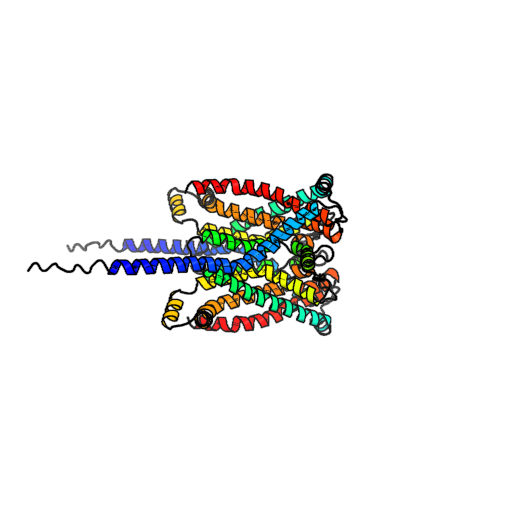 1 95.81 174 TRP A C 1
ATOM 1377 O O . TRP A 1 174 ? 18.438 -8.555 -4.527 1 95.81 174 TRP A O 1
ATOM 1387 N N . ALA A 1 175 ? 18.578 -10.828 -4.375 1 97.12 175 ALA A N 1
ATOM 1388 C CA . ALA A 1 175 ? 17.141 -10.93 -4.168 1 97.12 175 ALA A CA 1
ATOM 1389 C C . ALA A 1 175 ? 16.719 -10.273 -2.854 1 97.12 175 ALA A C 1
ATOM 1391 O O . ALA A 1 175 ? 15.734 -9.531 -2.807 1 97.12 175 ALA A O 1
ATOM 1392 N N . ARG A 1 176 ? 17.547 -10.516 -1.836 1 97 176 ARG A N 1
ATOM 1393 C CA . ARG A 1 176 ? 17.281 -9.883 -0.547 1 97 176 ARG A CA 1
ATOM 1394 C C . ARG A 1 176 ? 17.391 -8.367 -0.653 1 97 176 ARG A C 1
ATOM 1396 O O . ARG A 1 176 ? 16.531 -7.645 -0.145 1 97 176 ARG A O 1
ATOM 1403 N N . PHE A 1 177 ? 18.359 -7.961 -1.285 1 96.81 177 PHE A N 1
ATOM 1404 C CA . PHE A 1 177 ? 18.562 -6.531 -1.5 1 96.81 177 PHE A CA 1
ATOM 1405 C C . PHE A 1 177 ? 17.359 -5.93 -2.236 1 96.81 177 PHE A C 1
ATOM 1407 O O . PHE A 1 177 ? 16.859 -4.871 -1.856 1 96.81 177 PHE A O 1
ATOM 1414 N N . SER A 1 178 ? 16.891 -6.586 -3.275 1 96.19 178 SER A N 1
ATOM 1415 C CA . SER A 1 178 ? 15.828 -6.078 -4.137 1 96.19 178 SER A CA 1
ATOM 1416 C C . SER A 1 178 ? 14.523 -5.91 -3.361 1 96.19 178 SER A C 1
ATOM 1418 O O . SER A 1 178 ? 13.867 -4.871 -3.453 1 96.19 178 SER A O 1
ATOM 1420 N N . VAL A 1 179 ? 14.18 -6.918 -2.531 1 97.06 179 VAL A N 1
ATOM 1421 C CA . VAL A 1 179 ? 12.914 -6.84 -1.808 1 97.06 179 VAL A CA 1
ATOM 1422 C C . VAL A 1 179 ? 13.008 -5.758 -0.733 1 97.06 179 VAL A C 1
ATOM 1424 O O . VAL A 1 179 ? 12.031 -5.051 -0.475 1 97.06 179 VAL A O 1
ATOM 1427 N N . ILE A 1 180 ? 14.156 -5.59 -0.107 1 97.56 180 ILE A N 1
ATOM 1428 C CA . ILE A 1 180 ? 14.336 -4.566 0.917 1 97.56 180 ILE A CA 1
ATOM 1429 C C . ILE A 1 180 ? 14.289 -3.182 0.276 1 97.56 180 ILE A C 1
ATOM 1431 O O . ILE A 1 180 ? 13.641 -2.271 0.797 1 97.56 180 ILE A O 1
ATOM 1435 N N . LEU A 1 181 ? 14.93 -3.053 -0.86 1 93.44 181 LEU A N 1
ATOM 1436 C CA . LEU A 1 181 ? 14.953 -1.782 -1.578 1 93.44 181 LEU A CA 1
ATOM 1437 C C . LEU A 1 181 ? 13.539 -1.323 -1.919 1 93.44 181 LEU A C 1
ATOM 1439 O O . LEU A 1 181 ? 13.203 -0.156 -1.717 1 93.44 181 LEU A O 1
ATOM 1443 N N . VAL A 1 182 ? 12.773 -2.232 -2.438 1 91.88 182 VAL A N 1
ATOM 1444 C CA . VAL A 1 182 ? 11.414 -1.898 -2.848 1 91.88 182 VAL A CA 1
ATOM 1445 C C . VAL A 1 182 ? 10.586 -1.51 -1.625 1 91.88 182 VAL A C 1
ATOM 1447 O O . VAL A 1 182 ? 9.789 -0.568 -1.68 1 91.88 182 VAL A O 1
ATOM 1450 N N . ASN A 1 183 ? 10.781 -2.225 -0.509 1 94 183 ASN A N 1
ATOM 1451 C CA . ASN A 1 183 ? 10.07 -1.878 0.719 1 94 183 ASN A CA 1
ATOM 1452 C C . ASN A 1 183 ? 10.453 -0.485 1.213 1 94 183 ASN A C 1
ATOM 1454 O O . ASN A 1 183 ? 9.594 0.271 1.67 1 94 183 ASN A O 1
ATOM 1458 N N . ILE A 1 184 ? 11.711 -0.173 1.106 1 92.19 184 ILE A N 1
ATOM 1459 C CA . ILE A 1 184 ? 12.188 1.147 1.504 1 92.19 184 ILE A CA 1
ATOM 1460 C C . ILE A 1 184 ? 11.531 2.215 0.632 1 92.19 184 ILE A C 1
ATOM 1462 O O . ILE A 1 184 ? 11.047 3.229 1.142 1 92.19 184 ILE A O 1
ATOM 1466 N N . TRP A 1 185 ? 11.531 1.921 -0.61 1 85.44 185 TRP A N 1
ATOM 1467 C CA . TRP A 1 185 ? 10.938 2.85 -1.566 1 85.44 185 TRP A CA 1
ATOM 1468 C C . TRP A 1 185 ? 9.477 3.129 -1.219 1 85.44 185 TRP A C 1
ATOM 1470 O O . TRP A 1 185 ? 9.039 4.281 -1.223 1 85.44 185 TRP A O 1
ATOM 1480 N N . TYR A 1 186 ? 8.773 2.137 -0.86 1 86.44 186 TYR A N 1
ATOM 1481 C CA . TYR A 1 186 ? 7.348 2.236 -0.573 1 86.44 186 TYR A CA 1
ATOM 1482 C C . TYR A 1 186 ? 7.105 2.961 0.746 1 86.44 186 TYR A C 1
ATOM 1484 O O . TYR A 1 186 ? 6.125 3.695 0.886 1 86.44 186 TYR A O 1
ATOM 1492 N N . GLY A 1 187 ? 8.008 2.811 1.676 1 87.69 187 GLY A N 1
ATOM 1493 C CA . GLY A 1 187 ? 7.723 3.24 3.035 1 87.69 187 GLY A CA 1
ATOM 1494 C C . GLY A 1 187 ? 8.398 4.547 3.402 1 87.69 187 GLY A C 1
ATOM 1495 O O . GLY A 1 187 ? 8 5.211 4.363 1 87.69 187 GLY A O 1
ATOM 1496 N N . ALA A 1 188 ? 9.336 5.035 2.674 1 87.5 188 ALA A N 1
ATOM 1497 C CA . ALA A 1 188 ? 10.141 6.203 3.029 1 87.5 188 ALA A CA 1
ATOM 1498 C C . ALA A 1 188 ? 9.273 7.457 3.104 1 87.5 188 ALA A C 1
ATOM 1500 O O . ALA A 1 188 ? 9.453 8.289 3.996 1 87.5 188 ALA A O 1
ATOM 1501 N N . PRO A 1 189 ? 8.328 7.605 2.219 1 81.56 189 PRO A N 1
ATOM 1502 C CA . PRO A 1 189 ? 7.496 8.812 2.273 1 81.56 189 PRO A CA 1
ATOM 1503 C C . PRO A 1 189 ? 6.723 8.938 3.584 1 81.56 189 PRO A C 1
ATOM 1505 O O . PRO A 1 189 ? 6.516 10.047 4.082 1 81.56 189 PRO A O 1
ATOM 1508 N N . PHE A 1 190 ? 6.316 7.824 4.141 1 83.19 190 PHE A N 1
ATOM 1509 C CA . PHE A 1 190 ? 5.625 7.84 5.426 1 83.19 190 PHE A CA 1
ATOM 1510 C C . PHE A 1 190 ? 6.516 8.445 6.508 1 83.19 190 PHE A C 1
ATOM 1512 O O . PHE A 1 190 ? 6.062 9.281 7.293 1 83.19 190 PHE A O 1
ATOM 1519 N N . PHE A 1 191 ? 7.707 8.016 6.57 1 89.06 191 PHE A N 1
ATOM 1520 C CA . PHE A 1 191 ? 8.648 8.555 7.543 1 89.06 191 PHE A CA 1
ATOM 1521 C C . PHE A 1 191 ? 8.883 10.039 7.301 1 89.06 191 PHE A C 1
ATOM 1523 O O . PHE A 1 191 ? 8.953 10.828 8.25 1 89.06 191 PHE A O 1
ATOM 1530 N N . MET A 1 192 ? 8.992 10.391 6.105 1 85.06 192 MET A N 1
ATOM 1531 C CA . MET A 1 192 ? 9.227 11.789 5.766 1 85.06 192 MET A CA 1
ATOM 1532 C C . MET A 1 192 ? 8.102 12.672 6.301 1 85.06 192 MET A C 1
ATOM 1534 O O . MET A 1 192 ? 8.359 13.695 6.945 1 85.06 192 MET A O 1
ATOM 1538 N N . ILE A 1 193 ? 6.977 12.242 6.078 1 81.44 193 ILE A N 1
ATOM 1539 C CA . ILE A 1 193 ? 5.816 13.031 6.48 1 81.44 193 ILE A CA 1
ATOM 1540 C C . ILE A 1 193 ? 5.75 13.117 8 1 81.44 193 ILE A C 1
ATOM 1542 O O . ILE A 1 193 ? 5.547 14.203 8.562 1 81.44 193 ILE A O 1
ATOM 1546 N N . MET A 1 194 ? 5.906 12.031 8.633 1 85.19 194 MET A N 1
ATOM 1547 C CA . MET A 1 194 ? 5.836 12 10.086 1 85.19 194 MET A CA 1
ATOM 1548 C C . MET A 1 194 ? 6.941 12.844 10.711 1 85.19 194 MET A C 1
ATOM 1550 O O . MET A 1 194 ? 6.695 13.602 11.648 1 85.19 194 MET A O 1
ATOM 1554 N N . TYR A 1 195 ? 8.062 12.789 10.133 1 90.44 195 TYR A N 1
ATOM 1555 C CA . TYR A 1 195 ? 9.188 13.547 10.672 1 90.44 195 TYR A CA 1
ATOM 1556 C C . TYR A 1 195 ? 9.047 15.031 10.367 1 90.44 195 TYR A C 1
ATOM 1558 O O . TYR A 1 195 ? 9.438 15.875 11.18 1 90.44 195 TYR A O 1
ATOM 1566 N N . LEU A 1 196 ? 8.523 15.328 9.273 1 84.12 196 LEU A N 1
ATOM 1567 C CA . LEU A 1 196 ? 8.273 16.719 8.945 1 84.12 196 LEU A CA 1
ATOM 1568 C C . LEU A 1 196 ? 7.273 17.344 9.914 1 84.12 196 LEU A C 1
ATOM 1570 O O . LEU A 1 196 ? 7.48 18.469 10.391 1 84.12 196 LEU A O 1
ATOM 1574 N N . ALA A 1 197 ? 6.293 16.578 10.141 1 80.06 197 ALA A N 1
ATOM 1575 C CA . ALA A 1 197 ? 5.293 17.031 11.102 1 80.06 197 ALA A CA 1
ATOM 1576 C C . ALA A 1 197 ? 5.914 17.219 12.484 1 80.06 197 ALA A C 1
ATOM 1578 O O . ALA A 1 197 ? 5.609 18.188 13.18 1 80.06 197 ALA A O 1
ATOM 1579 N N . ALA A 1 198 ? 6.727 16.328 12.836 1 87.81 198 ALA A N 1
ATOM 1580 C CA . ALA A 1 198 ? 7.395 16.391 14.133 1 87.81 198 ALA A CA 1
ATOM 1581 C C . ALA A 1 198 ? 8.328 17.609 14.203 1 87.81 198 ALA A C 1
ATOM 1583 O O . ALA A 1 198 ? 8.375 18.297 15.219 1 87.81 198 ALA A O 1
ATOM 1584 N N . LEU A 1 199 ? 8.992 17.875 13.172 1 89.88 199 LEU A N 1
ATOM 1585 C CA . LEU A 1 199 ? 9.898 19.016 13.109 1 89.88 199 LEU A CA 1
ATOM 1586 C C . LEU A 1 199 ? 9.141 20.328 13.25 1 89.88 199 LEU A C 1
ATOM 1588 O O . LEU A 1 199 ? 9.602 21.234 13.938 1 89.88 199 LEU A O 1
ATOM 1592 N N . LYS A 1 200 ? 8.062 20.344 12.656 1 83.44 200 LYS A N 1
ATOM 1593 C CA . LYS A 1 200 ? 7.254 21.562 12.688 1 83.44 200 LYS A CA 1
ATOM 1594 C C . LYS A 1 200 ? 6.68 21.797 14.078 1 83.44 200 LYS A C 1
ATOM 1596 O O . LYS A 1 200 ? 6.305 22.922 14.414 1 83.44 200 LYS A O 1
ATOM 1601 N N . SER A 1 201 ? 6.652 20.75 14.773 1 85 201 SER A N 1
ATOM 1602 C CA . SER A 1 201 ? 6.074 20.875 16.109 1 85 201 SER A CA 1
ATOM 1603 C C . SER A 1 201 ? 7.109 21.359 17.125 1 85 201 SER A C 1
ATOM 1605 O O . SER A 1 201 ? 6.762 21.734 18.234 1 85 201 SER A O 1
ATOM 1607 N N . VAL A 1 202 ? 8.336 21.453 16.766 1 88.44 202 VAL A N 1
ATOM 1608 C CA . VAL A 1 202 ? 9.391 21.922 17.656 1 88.44 202 VAL A CA 1
ATOM 1609 C C . VAL A 1 202 ? 9.383 23.438 17.734 1 88.44 202 VAL A C 1
ATOM 1611 O O . VAL A 1 202 ? 9.508 24.125 16.719 1 88.44 202 VAL A O 1
ATOM 1614 N N . PRO A 1 203 ? 9.227 23.953 18.891 1 91.88 203 PRO A N 1
ATOM 1615 C CA . PRO A 1 203 ? 9.203 25.406 19.031 1 91.88 203 PRO A CA 1
ATOM 1616 C C . PRO A 1 203 ? 10.492 26.062 18.531 1 91.88 203 PRO A C 1
ATOM 1618 O O . PRO A 1 203 ? 11.586 25.625 18.891 1 91.88 203 PRO A O 1
ATOM 1621 N N . GLU A 1 204 ? 10.32 27.078 17.859 1 89.81 204 GLU A N 1
ATOM 1622 C CA . GLU A 1 204 ? 11.445 27.812 17.297 1 89.81 204 GLU A CA 1
ATOM 1623 C C . GLU A 1 204 ? 12.297 28.453 18.391 1 89.81 204 GLU A C 1
ATOM 1625 O O . GLU A 1 204 ? 13.508 28.625 18.234 1 89.81 204 GLU A O 1
ATOM 1630 N N . GLN A 1 205 ? 11.688 28.719 19.438 1 93.88 205 GLN A N 1
ATOM 1631 C CA . GLN A 1 205 ? 12.352 29.359 20.562 1 93.88 205 GLN A CA 1
ATOM 1632 C C . GLN A 1 205 ? 13.5 28.484 21.078 1 93.88 205 GLN A C 1
ATOM 1634 O O . GLN A 1 205 ? 14.508 29.016 21.562 1 93.88 205 GLN A O 1
ATOM 1639 N N . LEU A 1 206 ? 13.352 27.234 20.938 1 93.62 206 LEU A N 1
ATOM 1640 C CA . LEU A 1 206 ? 14.383 26.312 21.406 1 93.62 206 LEU A CA 1
ATOM 1641 C C . LEU A 1 206 ? 15.625 26.406 20.531 1 93.62 206 LEU A C 1
ATOM 1643 O O . LEU A 1 206 ? 16.75 26.328 21.031 1 93.62 206 LEU A O 1
ATOM 1647 N N . TYR A 1 207 ? 15.453 26.672 19.391 1 91.38 207 TYR A N 1
ATOM 1648 C CA . TYR A 1 207 ? 16.578 26.797 18.453 1 91.38 207 TYR A CA 1
ATOM 1649 C C . TYR A 1 207 ? 17.281 28.141 18.641 1 91.38 207 TYR A C 1
ATOM 1651 O O . TYR A 1 207 ? 18.5 28.219 18.562 1 91.38 207 TYR A O 1
ATOM 1659 N N . GLU A 1 208 ? 16.453 29.078 18.859 1 92.69 208 GLU A N 1
ATOM 1660 C CA . GLU A 1 208 ? 17.016 30.406 19.125 1 92.69 208 GLU A CA 1
ATOM 1661 C C . GLU A 1 208 ? 17.875 30.406 20.391 1 92.69 208 GLU A C 1
ATOM 1663 O O . GLU A 1 208 ? 18.969 30.953 20.391 1 92.69 208 GLU A O 1
ATOM 1668 N N . ALA A 1 209 ? 17.328 29.844 21.344 1 95.38 209 ALA A N 1
ATOM 1669 C CA . ALA A 1 209 ? 18.078 29.734 22.594 1 95.38 209 ALA A CA 1
ATOM 1670 C C . ALA A 1 209 ? 19.375 28.969 22.406 1 95.38 209 ALA A C 1
ATOM 1672 O O . ALA A 1 209 ? 20.422 29.359 22.953 1 95.38 209 ALA A O 1
ATOM 1673 N N . ALA A 1 210 ? 19.328 27.953 21.672 1 94.25 210 ALA A N 1
ATOM 1674 C CA . ALA A 1 210 ? 20.531 27.172 21.422 1 94.25 210 ALA A CA 1
ATOM 1675 C C . ALA A 1 210 ? 21.547 27.953 20.609 1 94.25 210 ALA A C 1
ATOM 1677 O O . ALA A 1 210 ? 22.75 27.828 20.828 1 94.25 210 ALA A O 1
ATOM 1678 N N . SER A 1 211 ? 21.031 28.75 19.781 1 93.12 211 SER A N 1
ATOM 1679 C CA . SER A 1 211 ? 21.906 29.594 18.969 1 93.12 211 SER A CA 1
ATOM 1680 C C . SER A 1 211 ? 22.609 30.641 19.828 1 93.12 211 SER A C 1
ATOM 1682 O O . SER A 1 211 ? 23.781 30.953 19.609 1 93.12 211 SER A O 1
ATOM 1684 N N . ILE A 1 212 ? 21.875 31.109 20.672 1 94.81 212 ILE A N 1
ATOM 1685 C CA . ILE A 1 212 ? 22.438 32.094 21.594 1 94.81 212 ILE A CA 1
ATOM 1686 C C . ILE A 1 212 ? 23.547 31.453 22.422 1 94.81 212 ILE A C 1
ATOM 1688 O O . ILE A 1 212 ? 24.562 32.094 22.703 1 94.81 212 ILE A O 1
ATOM 1692 N N . ASP A 1 213 ? 23.469 30.203 22.703 1 95 213 ASP A N 1
ATOM 1693 C CA . ASP A 1 213 ? 24.453 29.453 23.453 1 95 213 ASP A CA 1
ATOM 1694 C C . ASP A 1 213 ? 25.609 29 22.547 1 95 213 ASP A C 1
ATOM 1696 O O . ASP A 1 213 ? 26.562 28.391 23.016 1 95 213 ASP A O 1
ATOM 1700 N N . GLY A 1 214 ? 25.531 29.281 21.344 1 93.69 214 GLY A N 1
ATOM 1701 C CA . GLY A 1 214 ? 26.609 28.984 20.406 1 93.69 214 GLY A CA 1
ATOM 1702 C C . GLY A 1 214 ? 26.531 27.578 19.844 1 93.69 214 GLY A C 1
ATOM 1703 O O . GLY A 1 214 ? 27.531 27.062 19.344 1 93.69 214 GLY A O 1
ATOM 1704 N N . ALA A 1 215 ? 25.422 27.031 19.953 1 93.94 215 ALA A N 1
ATOM 1705 C CA . ALA A 1 215 ? 25.281 25.656 19.469 1 93.94 215 ALA A CA 1
ATOM 1706 C C . ALA A 1 215 ? 25.344 25.594 17.953 1 93.94 215 ALA A C 1
ATOM 1708 O O . ALA A 1 215 ? 24.781 26.438 17.266 1 93.94 215 ALA A O 1
ATOM 1709 N N . ASN A 1 216 ? 26.078 24.578 17.484 1 93.44 216 ASN A N 1
ATOM 1710 C CA . ASN A 1 216 ? 26.125 24.344 16.047 1 93.44 216 ASN A CA 1
ATOM 1711 C C . ASN A 1 216 ? 24.984 23.422 15.594 1 93.44 216 ASN A C 1
ATOM 1713 O O . ASN A 1 216 ? 24.125 23.062 16.391 1 93.44 216 ASN A O 1
ATOM 1717 N N . TRP A 1 217 ? 24.969 23.125 14.305 1 88.44 217 TRP A N 1
ATOM 1718 C CA . TRP A 1 217 ? 23.859 22.359 13.727 1 88.44 217 TRP A CA 1
ATOM 1719 C C . TRP A 1 217 ? 23.781 20.969 14.336 1 88.44 217 TRP A C 1
ATOM 1721 O O . TRP A 1 217 ? 22.688 20.484 14.641 1 88.44 217 TRP A O 1
ATOM 1731 N N . TRP A 1 218 ? 24.891 20.375 14.516 1 91.81 218 TRP A N 1
ATOM 1732 C CA . TRP A 1 218 ? 24.938 19.016 15.055 1 91.81 218 TRP A CA 1
ATOM 1733 C C . TRP A 1 218 ? 24.484 18.984 16.5 1 91.81 218 TRP A C 1
ATOM 1735 O O . TRP A 1 218 ? 23.797 18.047 16.938 1 91.81 218 TRP A O 1
ATOM 1745 N N . GLN A 1 219 ? 24.812 20.031 17.203 1 93.94 219 GLN A N 1
ATOM 1746 C CA . GLN A 1 219 ? 24.406 20.125 18.609 1 93.94 219 GLN A CA 1
ATOM 1747 C C . GLN A 1 219 ? 22.906 20.359 18.734 1 93.94 219 GLN A C 1
ATOM 1749 O O . GLN A 1 219 ? 22.25 19.766 19.594 1 93.94 219 GLN A O 1
ATOM 1754 N N . LYS A 1 220 ? 22.438 21.203 17.859 1 94.44 220 LYS A N 1
ATOM 1755 C CA . LYS A 1 220 ? 21 21.438 17.875 1 94.44 220 LYS A CA 1
ATOM 1756 C C . LYS A 1 220 ? 20.219 20.172 17.516 1 94.44 220 LYS A C 1
ATOM 1758 O O . LYS A 1 220 ? 19.172 19.906 18.109 1 94.44 220 LYS A O 1
ATOM 1763 N N . LEU A 1 221 ? 20.812 19.391 16.594 1 93 221 LEU A N 1
ATOM 1764 C CA . LEU A 1 221 ? 20.188 18.156 16.172 1 93 221 LEU A CA 1
ATOM 1765 C C . LEU A 1 221 ? 20.125 17.156 17.312 1 93 221 LEU A C 1
ATOM 1767 O O . LEU A 1 221 ? 19.062 16.594 17.609 1 93 221 LEU A O 1
ATOM 1771 N N . TRP A 1 222 ? 21.156 17.016 18.047 1 93.44 222 TRP A N 1
ATOM 1772 C CA . TRP A 1 222 ? 21.281 15.961 19.047 1 93.44 222 TRP A CA 1
ATOM 1773 C C . TRP A 1 222 ? 20.641 16.375 20.359 1 93.44 222 TRP A C 1
ATOM 1775 O O . TRP A 1 222 ? 20.109 15.547 21.094 1 93.44 222 TRP A O 1
ATOM 1785 N N . TYR A 1 223 ? 20.562 17.719 20.625 1 94.06 223 TYR A N 1
ATOM 1786 C CA . TYR A 1 223 ? 20.141 18.125 21.969 1 94.06 223 TYR A CA 1
ATOM 1787 C C . TYR A 1 223 ? 18.781 18.828 21.922 1 94.06 223 TYR A C 1
ATOM 1789 O O . TYR A 1 223 ? 18.141 19.016 22.969 1 94.06 223 TYR A O 1
ATOM 1797 N N . VAL A 1 224 ? 18.328 19.172 20.781 1 94.19 224 VAL A N 1
ATOM 1798 C CA . VAL A 1 224 ? 17.031 19.859 20.703 1 94.19 224 VAL A CA 1
ATOM 1799 C C . VAL A 1 224 ? 16.094 19.062 19.812 1 94.19 224 VAL A C 1
ATOM 1801 O O . VAL A 1 224 ? 15.102 18.5 20.297 1 94.19 224 VAL A O 1
ATOM 1804 N N . THR A 1 225 ? 16.484 18.859 18.594 1 94 225 THR A N 1
ATOM 1805 C CA . THR A 1 225 ? 15.586 18.281 17.594 1 94 225 THR A CA 1
ATOM 1806 C C . THR A 1 225 ? 15.227 16.844 17.938 1 94 225 THR A C 1
ATOM 1808 O O . THR A 1 225 ? 14.055 16.516 18.094 1 94 225 THR A O 1
ATOM 1811 N N . LEU A 1 226 ? 16.203 15.969 18.094 1 94 226 LEU A N 1
ATOM 1812 C CA . LEU A 1 226 ? 15.977 14.539 18.266 1 94 226 LEU A CA 1
ATOM 1813 C C . LEU A 1 226 ? 15.242 14.266 19.578 1 94 226 LEU A C 1
ATOM 1815 O O . LEU A 1 226 ? 14.281 13.5 19.609 1 94 226 LEU A O 1
ATOM 1819 N N . PRO A 1 227 ? 15.656 14.984 20.625 1 93.25 227 PRO A N 1
ATOM 1820 C CA . PRO A 1 227 ? 14.922 14.758 21.859 1 93.25 227 PRO A CA 1
ATOM 1821 C C . PRO A 1 227 ? 13.469 15.211 21.781 1 93.25 227 PRO A C 1
ATOM 1823 O O . PRO A 1 227 ? 12.578 14.562 22.344 1 93.25 227 PRO A O 1
ATOM 1826 N N . MET A 1 228 ? 13.234 16.281 21.094 1 91.75 228 MET A N 1
ATOM 1827 C CA . MET A 1 228 ? 11.867 16.781 20.969 1 91.75 228 MET A CA 1
ATOM 1828 C C . MET A 1 228 ? 11.031 15.883 20.062 1 91.75 228 MET A C 1
ATOM 1830 O O . MET A 1 228 ? 9.812 15.797 20.234 1 91.75 228 MET A O 1
ATOM 1834 N N . MET A 1 229 ? 11.711 15.172 19.172 1 93.31 229 MET A N 1
ATOM 1835 C CA . MET A 1 229 ? 11 14.328 18.219 1 93.31 229 MET A CA 1
ATOM 1836 C C . MET A 1 229 ? 10.977 12.875 18.688 1 93.31 229 MET A C 1
ATOM 1838 O O . MET A 1 229 ? 10.461 12.008 17.984 1 93.31 229 MET A O 1
ATOM 1842 N N . ARG A 1 230 ? 11.438 12.562 19.766 1 92.62 230 ARG A N 1
ATOM 1843 C CA . ARG A 1 230 ? 11.68 11.188 20.203 1 92.62 230 ARG A CA 1
ATOM 1844 C C . ARG A 1 230 ? 10.391 10.383 20.203 1 92.62 230 ARG A C 1
ATOM 1846 O O . ARG A 1 230 ? 10.375 9.219 19.797 1 92.62 230 ARG A O 1
ATOM 1853 N N . ASN A 1 231 ? 9.336 10.914 20.688 1 87.81 231 ASN A N 1
ATOM 1854 C CA . ASN A 1 231 ? 8.07 10.195 20.75 1 87.81 231 ASN A CA 1
ATOM 1855 C C . ASN A 1 231 ? 7.535 9.867 19.359 1 87.81 231 ASN A C 1
ATOM 1857 O O . ASN A 1 231 ? 7.109 8.734 19.109 1 87.81 231 ASN A O 1
ATOM 1861 N N . ILE A 1 232 ? 7.602 10.789 18.5 1 89.5 232 ILE A N 1
ATOM 1862 C CA . ILE A 1 232 ? 7.109 10.578 17.141 1 89.5 232 ILE A CA 1
ATOM 1863 C C . ILE A 1 232 ? 8.008 9.578 16.422 1 89.5 232 ILE A C 1
ATOM 1865 O O . ILE A 1 232 ? 7.527 8.734 15.656 1 89.5 232 ILE A O 1
ATOM 1869 N N . ILE A 1 233 ? 9.305 9.664 16.688 1 93.44 233 ILE A N 1
ATOM 1870 C CA . ILE A 1 233 ? 10.242 8.719 16.078 1 93.44 233 ILE A CA 1
ATOM 1871 C C . ILE A 1 233 ? 9.93 7.305 16.547 1 93.44 233 ILE A C 1
ATOM 1873 O O . ILE A 1 233 ? 9.867 6.375 15.734 1 93.44 233 ILE A O 1
ATOM 1877 N N . ALA A 1 234 ? 9.656 7.164 17.797 1 91.5 234 ALA A N 1
ATOM 1878 C CA . ALA A 1 234 ? 9.367 5.848 18.375 1 91.5 234 ALA A CA 1
ATOM 1879 C C . ALA A 1 234 ? 8.078 5.273 17.797 1 91.5 234 ALA A C 1
ATOM 1881 O O . ALA A 1 234 ? 8.039 4.121 17.359 1 91.5 234 ALA A O 1
ATOM 1882 N N . ILE A 1 235 ? 7.09 6.055 17.781 1 87.62 235 ILE A N 1
ATOM 1883 C CA . ILE A 1 235 ? 5.785 5.594 17.328 1 87.62 235 ILE A CA 1
ATOM 1884 C C . ILE A 1 235 ? 5.84 5.277 15.836 1 87.62 235 ILE A C 1
ATOM 1886 O O . ILE A 1 235 ? 5.297 4.262 15.391 1 87.62 235 ILE A O 1
ATOM 1890 N N . THR A 1 236 ? 6.465 6.133 15.094 1 89.88 236 THR A N 1
ATOM 1891 C CA . THR A 1 236 ? 6.598 5.918 13.656 1 89.88 236 THR A CA 1
ATOM 1892 C C . THR A 1 236 ? 7.391 4.648 13.367 1 89.88 236 THR A C 1
ATOM 1894 O O . THR A 1 236 ? 7.012 3.855 12.5 1 89.88 236 THR A O 1
ATOM 1897 N N . THR A 1 237 ? 8.398 4.48 14.07 1 93.56 237 THR A N 1
ATOM 1898 C CA . THR A 1 237 ? 9.258 3.311 13.898 1 93.56 237 THR A CA 1
ATOM 1899 C C . THR A 1 237 ? 8.5 2.033 14.25 1 93.56 237 THR A C 1
ATOM 1901 O O . THR A 1 237 ? 8.562 1.046 13.516 1 93.56 237 THR A O 1
ATOM 1904 N N . LEU A 1 238 ? 7.816 2.061 15.312 1 90.38 238 LEU A N 1
ATOM 1905 C CA . LEU A 1 238 ? 7.062 0.883 15.734 1 90.38 238 LEU A CA 1
ATOM 1906 C C . LEU A 1 238 ? 5.988 0.534 14.711 1 90.38 238 LEU A C 1
ATOM 1908 O O . LEU A 1 238 ? 5.832 -0.631 14.336 1 90.38 238 LEU A O 1
ATOM 1912 N N . PHE A 1 239 ? 5.309 1.511 14.297 1 86.25 239 PHE A N 1
ATOM 1913 C CA . PHE A 1 239 ? 4.273 1.291 13.297 1 86.25 239 PHE A CA 1
ATOM 1914 C C . PHE A 1 239 ? 4.871 0.699 12.023 1 86.25 239 PHE A C 1
ATOM 1916 O O . PHE A 1 239 ? 4.34 -0.272 11.477 1 86.25 239 PHE A O 1
ATOM 1923 N N . SER A 1 240 ? 5.883 1.283 11.586 1 92.44 240 SER A N 1
ATOM 1924 C CA . SER A 1 240 ? 6.535 0.8 10.367 1 92.44 240 SER A CA 1
ATOM 1925 C C . SER A 1 240 ? 7.039 -0.628 10.547 1 92.44 240 SER A C 1
ATOM 1927 O O . SER A 1 240 ? 6.973 -1.435 9.617 1 92.44 240 SER A O 1
ATOM 1929 N N . LEU A 1 241 ? 7.539 -0.881 11.695 1 92.94 241 LEU A N 1
ATOM 1930 C CA . LEU A 1 241 ? 8.031 -2.229 11.969 1 92.94 241 LEU A CA 1
ATOM 1931 C C . LEU A 1 241 ? 6.895 -3.244 11.883 1 92.94 241 LEU A C 1
ATOM 1933 O O . LEU A 1 241 ? 7.059 -4.32 11.305 1 92.94 241 LEU A O 1
ATOM 1937 N N . ILE A 1 242 ? 5.828 -2.973 12.414 1 88.62 242 ILE A N 1
ATOM 1938 C CA . ILE A 1 242 ? 4.672 -3.861 12.398 1 88.62 242 ILE A CA 1
ATOM 1939 C C . ILE A 1 242 ? 4.246 -4.121 10.953 1 88.62 242 ILE A C 1
ATOM 1941 O O . ILE A 1 242 ? 4.086 -5.273 10.547 1 88.62 242 ILE A O 1
ATOM 1945 N N . VAL A 1 243 ? 4.141 -3.082 10.203 1 88.5 243 VAL A N 1
ATOM 1946 C CA . VAL A 1 243 ? 3.672 -3.191 8.828 1 88.5 243 VAL A CA 1
ATOM 1947 C C . VAL A 1 243 ? 4.707 -3.936 7.988 1 88.5 243 VAL A C 1
ATOM 1949 O O . VAL A 1 243 ? 4.352 -4.742 7.125 1 88.5 243 VAL A O 1
ATOM 1952 N N . THR A 1 244 ? 5.918 -3.672 8.227 1 93.12 244 THR A N 1
ATOM 1953 C CA . THR A 1 244 ? 6.984 -4.297 7.449 1 93.12 244 THR A CA 1
ATOM 1954 C C . THR A 1 244 ? 7.094 -5.781 7.781 1 93.12 244 THR A C 1
ATOM 1956 O O . THR A 1 244 ? 7.301 -6.609 6.887 1 93.12 244 THR A O 1
ATOM 1959 N N . PHE A 1 245 ? 6.945 -6.113 9 1 91.19 245 PHE A N 1
ATOM 1960 C CA . PHE A 1 245 ? 6.973 -7.512 9.398 1 91.19 245 PHE A CA 1
ATOM 1961 C C . PHE A 1 245 ? 5.797 -8.273 8.797 1 91.19 245 PHE A C 1
ATOM 1963 O O . PHE A 1 245 ? 5.906 -9.461 8.5 1 91.19 245 PHE A O 1
ATOM 1970 N N . ALA A 1 246 ? 4.77 -7.586 8.625 1 88.44 246 ALA A N 1
ATOM 1971 C CA . ALA A 1 246 ? 3.555 -8.219 8.117 1 88.44 246 ALA A CA 1
ATOM 1972 C C . ALA A 1 246 ? 3.516 -8.188 6.59 1 88.44 246 ALA A C 1
ATOM 1974 O O . ALA A 1 246 ? 2.543 -8.633 5.977 1 88.44 246 ALA A O 1
ATOM 1975 N N . ASN A 1 247 ? 4.543 -7.652 6.047 1 90.75 247 ASN A N 1
ATOM 1976 C CA . ASN A 1 247 ? 4.551 -7.52 4.594 1 90.75 247 ASN A CA 1
ATOM 1977 C C . ASN A 1 247 ? 4.453 -8.875 3.908 1 90.75 247 ASN A C 1
ATOM 1979 O O . ASN A 1 247 ? 5.07 -9.844 4.352 1 90.75 247 ASN A O 1
ATOM 1983 N N . PHE A 1 248 ? 3.732 -8.977 2.908 1 93.56 248 PHE A N 1
ATOM 1984 C CA . PHE A 1 248 ? 3.525 -10.188 2.125 1 93.56 248 PHE A CA 1
ATOM 1985 C C . PHE A 1 248 ? 3.693 -9.906 0.636 1 93.56 248 PHE A C 1
ATOM 1987 O O . PHE A 1 248 ? 4.387 -10.648 -0.068 1 93.56 248 PHE A O 1
ATOM 1994 N N . ASP A 1 249 ? 3.195 -8.797 0.196 1 92 249 ASP A N 1
ATOM 1995 C CA . ASP A 1 249 ? 2.949 -8.516 -1.216 1 92 249 ASP A CA 1
ATOM 1996 C C . ASP A 1 249 ? 4.258 -8.352 -1.98 1 92 249 ASP A C 1
ATOM 1998 O O . ASP A 1 249 ? 4.445 -8.961 -3.039 1 92 249 ASP A O 1
ATOM 2002 N N . ILE A 1 250 ? 5.156 -7.664 -1.416 1 93.44 250 ILE A N 1
ATOM 2003 C CA . ILE A 1 250 ? 6.398 -7.352 -2.115 1 93.44 250 ILE A CA 1
ATOM 2004 C C . ILE A 1 250 ? 7.203 -8.625 -2.338 1 93.44 250 ILE A C 1
ATOM 2006 O O . ILE A 1 250 ? 7.582 -8.945 -3.469 1 93.44 250 ILE A O 1
ATOM 2010 N N . VAL A 1 251 ? 7.359 -9.422 -1.306 1 95.5 251 VAL A N 1
ATOM 2011 C CA . VAL A 1 251 ? 8.18 -10.625 -1.397 1 95.5 251 VAL A CA 1
ATOM 2012 C C . VAL A 1 251 ? 7.465 -11.664 -2.256 1 95.5 251 VAL A C 1
ATOM 2014 O O . VAL A 1 251 ? 8.094 -12.328 -3.086 1 95.5 251 VAL A O 1
ATOM 2017 N N . ARG A 1 252 ? 6.199 -11.758 -2.053 1 94.44 252 ARG A N 1
ATOM 2018 C CA . ARG A 1 252 ? 5.441 -12.742 -2.822 1 94.44 252 ARG A CA 1
ATOM 2019 C C . ARG A 1 252 ? 5.535 -12.453 -4.316 1 94.44 252 ARG A C 1
ATOM 2021 O O . ARG A 1 252 ? 5.691 -13.367 -5.125 1 94.44 252 ARG A O 1
ATOM 2028 N N . ILE A 1 253 ? 5.48 -11.258 -4.684 1 92.88 253 ILE A N 1
ATOM 2029 C CA . ILE A 1 253 ? 5.414 -10.875 -6.094 1 92.88 253 ILE A CA 1
ATOM 2030 C C . ILE A 1 253 ? 6.812 -10.906 -6.703 1 92.88 253 ILE A C 1
ATOM 2032 O O . ILE A 1 253 ? 7.008 -11.438 -7.797 1 92.88 253 ILE A O 1
ATOM 2036 N N . LEU A 1 254 ? 7.777 -10.477 -6.016 1 93.69 254 LEU A N 1
ATOM 2037 C CA . LEU A 1 254 ? 9.102 -10.289 -6.609 1 93.69 254 LEU A CA 1
ATOM 2038 C C . LEU A 1 254 ? 9.875 -11.602 -6.621 1 93.69 254 LEU A C 1
ATOM 2040 O O . LEU A 1 254 ? 10.57 -11.914 -7.594 1 93.69 254 LEU A O 1
ATOM 2044 N N . THR A 1 255 ? 9.758 -12.383 -5.465 1 95.19 255 THR A N 1
ATOM 2045 C CA . THR A 1 255 ? 10.664 -13.523 -5.359 1 95.19 255 THR A CA 1
ATOM 2046 C C . THR A 1 255 ? 9.906 -14.781 -4.953 1 95.19 255 THR A C 1
ATOM 2048 O O . THR A 1 255 ? 10.438 -15.891 -5.055 1 95.19 255 THR A O 1
ATOM 2051 N N . ALA A 1 256 ? 8.742 -14.609 -4.477 1 94.38 256 ALA A N 1
ATOM 2052 C CA . ALA A 1 256 ? 7.969 -15.719 -3.928 1 94.38 256 ALA A CA 1
ATOM 2053 C C . ALA A 1 256 ? 8.797 -16.516 -2.928 1 94.38 256 ALA A C 1
ATOM 2055 O O . ALA A 1 256 ? 8.695 -17.75 -2.865 1 94.38 256 ALA A O 1
ATOM 2056 N N . GLY A 1 257 ? 9.711 -15.867 -2.258 1 94.56 257 GLY A N 1
ATOM 2057 C CA . GLY A 1 257 ? 10.531 -16.484 -1.225 1 94.56 257 GLY A CA 1
ATOM 2058 C C . GLY A 1 257 ? 11.859 -17 -1.744 1 94.56 257 GLY A C 1
ATOM 2059 O O . GLY A 1 257 ? 12.734 -17.375 -0.961 1 94.56 257 GLY A O 1
ATOM 2060 N N . GLY A 1 258 ? 12.047 -16.984 -3.043 1 93.62 258 GLY A N 1
ATOM 2061 C CA . GLY A 1 258 ? 13.266 -17.5 -3.645 1 93.62 258 GLY A CA 1
ATOM 2062 C C . GLY A 1 258 ? 14.375 -16.469 -3.73 1 93.62 258 GLY A C 1
ATOM 2063 O O . GLY A 1 258 ? 14.195 -15.328 -3.311 1 93.62 258 GLY A O 1
ATOM 2064 N N . PRO A 1 259 ? 15.547 -16.906 -4.203 1 93.5 259 PRO A N 1
ATOM 2065 C CA . PRO A 1 259 ? 15.922 -18.281 -4.559 1 93.5 259 PRO A CA 1
ATOM 2066 C C . PRO A 1 259 ? 16.234 -19.141 -3.34 1 93.5 259 PRO A C 1
ATOM 2068 O O . PRO A 1 259 ? 16.781 -18.641 -2.352 1 93.5 259 PRO A O 1
ATOM 2071 N N . LEU A 1 260 ? 15.906 -20.391 -3.316 1 91.5 260 LEU A N 1
ATOM 2072 C CA . LEU A 1 260 ? 16.234 -21.375 -2.273 1 91.5 260 LEU A CA 1
ATOM 2073 C C . LEU A 1 260 ? 15.711 -20.906 -0.919 1 91.5 260 LEU A C 1
ATOM 2075 O O . LEU A 1 260 ? 16.422 -20.984 0.085 1 91.5 260 LEU A O 1
ATOM 2079 N N . ASP A 1 261 ? 14.609 -20.234 -0.885 1 91.81 261 ASP A N 1
ATOM 2080 C CA . ASP A 1 261 ? 13.898 -19.828 0.318 1 91.81 261 ASP A CA 1
ATOM 2081 C C . ASP A 1 261 ? 14.648 -18.719 1.056 1 91.81 261 ASP A C 1
ATOM 2083 O O . ASP A 1 261 ? 14.461 -18.531 2.26 1 91.81 261 ASP A O 1
ATOM 2087 N N . HIS A 1 262 ? 15.422 -17.969 0.306 1 93.94 262 HIS A N 1
ATOM 2088 C CA . HIS A 1 262 ? 16.312 -17.016 0.982 1 93.94 262 HIS A CA 1
ATOM 2089 C C . HIS A 1 262 ? 15.664 -15.648 1.099 1 93.94 262 HIS A C 1
ATOM 2091 O O . HIS A 1 262 ? 16.312 -14.688 1.529 1 93.94 262 HIS A O 1
ATOM 2097 N N . THR A 1 263 ? 14.43 -15.578 0.721 1 96.31 263 THR A N 1
ATOM 2098 C CA . THR A 1 263 ? 13.781 -14.289 0.882 1 96.31 263 THR A CA 1
ATOM 2099 C C . THR A 1 263 ? 12.422 -14.445 1.553 1 96.31 263 THR A C 1
ATOM 2101 O O . THR A 1 263 ? 11.695 -13.461 1.741 1 96.31 263 THR A O 1
ATOM 2104 N N . HIS A 1 264 ? 12.172 -15.664 1.968 1 96.88 264 HIS A N 1
ATOM 2105 C CA . HIS A 1 264 ? 10.906 -15.859 2.672 1 96.88 264 HIS A CA 1
ATOM 2106 C C . HIS A 1 264 ? 10.867 -15.039 3.959 1 96.88 264 HIS A C 1
ATOM 2108 O O . HIS A 1 264 ? 11.852 -14.984 4.695 1 96.88 264 HIS A O 1
ATOM 2114 N N . ILE A 1 265 ? 9.781 -14.445 4.129 1 96.62 265 ILE A N 1
ATOM 2115 C CA . ILE A 1 265 ? 9.43 -13.875 5.426 1 96.62 265 ILE A CA 1
ATOM 2116 C C . ILE A 1 265 ? 8.242 -14.625 6.016 1 96.62 265 ILE A C 1
ATOM 2118 O O . ILE A 1 265 ? 7.742 -15.578 5.418 1 96.62 265 ILE A O 1
ATOM 2122 N N . PHE A 1 266 ? 7.824 -14.234 7.207 1 95.06 266 PHE A N 1
ATOM 2123 C CA . PHE A 1 266 ? 6.789 -14.984 7.906 1 95.06 266 PHE A CA 1
ATOM 2124 C C . PHE A 1 266 ? 5.547 -15.133 7.039 1 95.06 266 PHE A C 1
ATOM 2126 O O . PHE A 1 266 ? 5.031 -16.234 6.859 1 95.06 266 PHE A O 1
ATOM 2133 N N . ALA A 1 267 ? 5.129 -14.086 6.414 1 93.69 267 ALA A N 1
ATOM 2134 C CA . ALA A 1 267 ? 3.867 -14.086 5.676 1 93.69 267 ALA A CA 1
ATOM 2135 C C . ALA A 1 267 ? 3.959 -14.977 4.434 1 93.69 267 ALA A C 1
ATOM 2137 O O . ALA A 1 267 ? 3.051 -15.758 4.156 1 93.69 267 ALA A O 1
ATOM 2138 N N . THR A 1 268 ? 5.043 -14.906 3.736 1 95.88 268 THR A N 1
ATOM 2139 C CA . THR A 1 268 ? 5.16 -15.68 2.502 1 95.88 268 THR A CA 1
ATOM 2140 C C . THR A 1 268 ? 5.379 -17.156 2.807 1 95.88 268 THR A C 1
ATOM 2142 O O . THR A 1 268 ? 4.895 -18.031 2.078 1 95.88 268 THR A O 1
ATOM 2145 N N . TRP A 1 269 ? 6.09 -17.469 3.857 1 96.56 269 TRP A N 1
ATOM 2146 C CA . TRP A 1 269 ? 6.281 -18.875 4.219 1 96.56 269 TRP A CA 1
ATOM 2147 C C . TRP A 1 269 ? 4.996 -19.469 4.785 1 96.56 269 TRP A C 1
ATOM 2149 O O . TRP A 1 269 ? 4.684 -20.641 4.531 1 96.56 269 TRP A O 1
ATOM 2159 N N . ALA A 1 270 ? 4.273 -18.672 5.551 1 94.62 270 ALA A N 1
ATOM 2160 C CA . ALA A 1 270 ? 2.959 -19.109 6.016 1 94.62 270 ALA A CA 1
ATOM 2161 C C . ALA A 1 270 ? 2.049 -19.453 4.84 1 94.62 270 ALA A C 1
ATOM 2163 O O . ALA A 1 270 ? 1.314 -20.438 4.887 1 94.62 270 ALA A O 1
ATOM 2164 N N . PHE A 1 271 ? 2.129 -18.672 3.863 1 93.31 271 PHE A N 1
ATOM 2165 C CA . PHE A 1 271 ? 1.344 -18.906 2.656 1 93.31 271 PHE A CA 1
ATOM 2166 C C . PHE A 1 271 ? 1.779 -20.188 1.964 1 93.31 271 PHE A C 1
ATOM 2168 O O . PHE A 1 271 ? 0.941 -21 1.56 1 93.31 271 PHE A O 1
ATOM 2175 N N . ARG A 1 272 ? 3.025 -20.391 1.843 1 94.88 272 ARG A N 1
ATOM 2176 C CA . ARG A 1 272 ? 3.584 -21.562 1.171 1 94.88 272 ARG A CA 1
ATOM 2177 C C . ARG A 1 272 ? 3.172 -22.859 1.878 1 94.88 272 ARG A C 1
ATOM 2179 O O . ARG A 1 272 ? 2.686 -23.781 1.24 1 94.88 272 ARG A O 1
ATOM 2186 N N . ILE A 1 273 ? 3.277 -22.828 3.154 1 94.5 273 ILE A N 1
ATOM 2187 C CA . ILE A 1 273 ? 2.994 -24.031 3.938 1 94.5 273 ILE A CA 1
ATOM 2188 C C . ILE A 1 273 ? 1.486 -24.172 4.141 1 94.5 273 ILE A C 1
ATOM 2190 O O . ILE A 1 273 ? 0.939 -25.266 4.043 1 94.5 273 ILE A O 1
ATOM 2194 N N . GLY A 1 274 ? 0.838 -23.109 4.395 1 92.69 274 GLY A N 1
ATOM 2195 C CA . GLY A 1 274 ? -0.569 -23.125 4.762 1 92.69 274 GLY A CA 1
ATOM 2196 C C . GLY A 1 274 ? -1.493 -23.297 3.57 1 92.69 274 GLY A C 1
ATOM 2197 O O . GLY A 1 274 ? -2.219 -24.281 3.475 1 92.69 274 GLY A O 1
ATOM 2198 N N . ILE A 1 275 ? -1.444 -22.438 2.658 1 87.75 275 ILE A N 1
ATOM 2199 C CA . ILE A 1 275 ? -2.398 -22.406 1.554 1 87.75 275 ILE A CA 1
ATOM 2200 C C . ILE A 1 275 ? -1.869 -23.234 0.392 1 87.75 275 ILE A C 1
ATOM 2202 O O . ILE A 1 275 ? -2.525 -24.188 -0.048 1 87.75 275 ILE A O 1
ATOM 2206 N N . GLU A 1 276 ? -0.7 -22.969 -0.026 1 89.69 276 GLU A N 1
ATOM 2207 C CA . GLU A 1 276 ? -0.145 -23.75 -1.132 1 89.69 276 GLU A CA 1
ATOM 2208 C C . GLU A 1 276 ? 0.132 -25.188 -0.713 1 89.69 276 GLU A C 1
ATOM 2210 O O . GLU A 1 276 ? -0.082 -26.125 -1.494 1 89.69 276 GLU A O 1
ATOM 2215 N N . GLY A 1 277 ? 0.613 -25.406 0.505 1 92.62 277 GLY A N 1
ATOM 2216 C CA . GLY A 1 277 ? 0.927 -26.734 1.029 1 92.62 277 GLY A CA 1
ATOM 2217 C C . GLY A 1 277 ? -0.261 -27.406 1.682 1 92.62 277 GLY A C 1
ATOM 2218 O O . GLY A 1 277 ? -0.158 -28.547 2.133 1 92.62 277 GLY A O 1
ATOM 2219 N N . SER A 1 278 ? -1.305 -26.719 1.792 1 91.12 278 SER A N 1
ATOM 2220 C CA . SER A 1 278 ? -2.564 -27.219 2.326 1 91.12 278 SER A CA 1
ATOM 2221 C C . SER A 1 278 ? -2.418 -27.641 3.787 1 91.12 278 SER A C 1
ATOM 2223 O O . SER A 1 278 ? -3 -28.641 4.215 1 91.12 278 SER A O 1
ATOM 2225 N N . ASP A 1 279 ? -1.528 -27.125 4.441 1 94.31 279 ASP A N 1
ATOM 2226 C CA . ASP A 1 279 ? -1.396 -27.281 5.887 1 94.31 279 ASP A CA 1
ATOM 2227 C C . ASP A 1 279 ? -1.719 -25.984 6.609 1 94.31 279 ASP A C 1
ATOM 2229 O O . ASP A 1 279 ? -0.822 -25.312 7.141 1 94.31 279 ASP A O 1
ATOM 2233 N N . ILE A 1 280 ? -2.977 -25.734 6.703 1 90.94 280 ILE A N 1
ATOM 2234 C CA . ILE A 1 280 ? -3.488 -24.453 7.168 1 90.94 280 ILE A CA 1
ATOM 2235 C C . ILE A 1 280 ? -3.1 -24.25 8.633 1 90.94 280 ILE A C 1
ATOM 2237 O O . ILE A 1 280 ? -2.607 -23.172 9 1 90.94 280 ILE A O 1
ATOM 2241 N N . PRO A 1 281 ? -3.219 -25.266 9.438 1 94.38 281 PRO A N 1
ATOM 2242 C CA . PRO A 1 281 ? -2.844 -25.062 10.844 1 94.38 281 PRO A CA 1
ATOM 2243 C C . PRO A 1 281 ? -1.365 -24.719 11.016 1 94.38 281 PRO A C 1
ATOM 2245 O O . PRO A 1 281 ? -1.022 -23.828 11.797 1 94.38 281 PRO A O 1
ATOM 2248 N N . LEU A 1 282 ? -0.541 -25.391 10.25 1 95.62 282 LEU A N 1
ATOM 2249 C CA . LEU A 1 282 ? 0.884 -25.094 10.352 1 95.62 282 LEU A CA 1
ATOM 2250 C C . LEU A 1 282 ? 1.188 -23.703 9.82 1 95.62 282 LEU A C 1
ATOM 2252 O O . LEU A 1 282 ? 2.012 -22.984 10.383 1 95.62 282 LEU A O 1
ATOM 2256 N N . GLY A 1 283 ? 0.528 -23.344 8.734 1 94.62 283 GLY A N 1
ATOM 2257 C CA . GLY A 1 283 ? 0.666 -21.984 8.219 1 94.62 283 GLY A CA 1
ATOM 2258 C C . GLY A 1 283 ? 0.226 -20.922 9.211 1 94.62 283 GLY A C 1
ATOM 2259 O O . GLY A 1 283 ? 0.882 -19.891 9.352 1 94.62 283 GLY A O 1
ATOM 2260 N N . ALA A 1 284 ? -0.884 -21.219 9.844 1 92.94 284 ALA A N 1
ATOM 2261 C CA . ALA A 1 284 ? -1.371 -20.297 10.875 1 92.94 284 ALA A CA 1
ATOM 2262 C C . ALA A 1 284 ? -0.361 -20.172 12.016 1 92.94 284 ALA A C 1
ATOM 2264 O O . ALA A 1 284 ? -0.133 -19.062 12.523 1 92.94 284 ALA A O 1
ATOM 2265 N N . SER A 1 285 ? 0.25 -21.25 12.375 1 95.69 285 SER A N 1
ATOM 2266 C CA . SER A 1 285 ? 1.254 -21.234 13.438 1 95.69 285 SER A CA 1
ATOM 2267 C C . SER A 1 285 ? 2.447 -20.375 13.062 1 95.69 285 SER A C 1
ATOM 2269 O O . SER A 1 285 ? 2.98 -19.641 13.906 1 95.69 285 SER A O 1
ATOM 2271 N N . VAL A 1 286 ? 2.852 -20.422 11.812 1 95.06 286 VAL A N 1
ATOM 2272 C CA . VAL A 1 286 ? 3.971 -19.625 11.336 1 95.06 286 VAL A CA 1
ATOM 2273 C C . VAL A 1 286 ? 3.637 -18.141 11.469 1 95.06 286 VAL A C 1
ATOM 2275 O O . VAL A 1 286 ? 4.457 -17.359 11.953 1 95.06 286 VAL A O 1
ATOM 2278 N N . SER A 1 287 ? 2.465 -17.766 11.086 1 91.75 287 SER A N 1
ATOM 2279 C CA . SER A 1 287 ? 2.049 -16.375 11.109 1 91.75 287 SER A CA 1
ATOM 2280 C C . SER A 1 287 ? 2.006 -15.836 12.539 1 91.75 287 SER A C 1
ATOM 2282 O O . SER A 1 287 ? 2.307 -14.664 12.781 1 91.75 287 SER A O 1
ATOM 2284 N N . LEU A 1 288 ? 1.702 -16.656 13.453 1 91.88 288 LEU A N 1
ATOM 2285 C CA . LEU A 1 288 ? 1.528 -16.234 14.836 1 91.88 288 LEU A CA 1
ATOM 2286 C C . LEU A 1 288 ? 2.877 -15.945 15.492 1 91.88 288 LEU A C 1
ATOM 2288 O O . LEU A 1 288 ? 2.941 -15.266 16.516 1 91.88 288 LEU A O 1
ATOM 2292 N N . PHE A 1 289 ? 3.93 -16.406 14.922 1 91.44 289 PHE A N 1
ATOM 2293 C CA . PHE A 1 289 ? 5.254 -16.172 15.492 1 91.44 289 PHE A CA 1
ATOM 2294 C C . PHE A 1 289 ? 5.664 -14.719 15.32 1 91.44 289 PHE A C 1
ATOM 2296 O O . PHE A 1 289 ? 6.594 -14.25 15.977 1 91.44 289 PHE A O 1
ATOM 2303 N N . MET A 1 290 ? 4.977 -13.969 14.523 1 88.75 290 MET A N 1
ATOM 2304 C CA . MET A 1 290 ? 5.258 -12.547 14.367 1 88.75 290 MET A CA 1
ATOM 2305 C C . MET A 1 290 ? 4.926 -11.789 15.648 1 88.75 290 MET A C 1
ATOM 2307 O O . MET A 1 290 ? 5.578 -10.789 15.969 1 88.75 290 MET A O 1
ATOM 2311 N N . LEU A 1 291 ? 4 -12.328 16.406 1 88.06 291 LEU A N 1
ATOM 2312 C CA . LEU A 1 291 ? 3.455 -11.602 17.547 1 88.06 291 LEU A CA 1
ATOM 2313 C C . LEU A 1 291 ? 4.5 -11.453 18.641 1 88.06 291 LEU A C 1
ATOM 2315 O O . LEU A 1 291 ? 4.781 -10.344 19.094 1 88.06 291 LEU A O 1
ATOM 2319 N N . PRO A 1 292 ? 5.105 -12.539 19.031 1 90.81 292 PRO A N 1
ATOM 2320 C CA . PRO A 1 292 ? 6.094 -12.383 20.094 1 90.81 292 PRO A CA 1
ATOM 2321 C C . PRO A 1 292 ? 7.289 -11.531 19.672 1 90.81 292 PRO A C 1
ATOM 2323 O O . PRO A 1 292 ? 7.836 -10.773 20.484 1 90.81 292 PRO A O 1
ATOM 2326 N N . ILE A 1 293 ? 7.727 -11.586 18.484 1 91 293 ILE A N 1
ATOM 2327 C CA . ILE A 1 293 ? 8.867 -10.812 18 1 91 293 ILE A CA 1
ATOM 2328 C C . ILE A 1 293 ? 8.508 -9.328 18 1 91 293 ILE A C 1
ATOM 2330 O O . ILE A 1 293 ? 9.281 -8.5 18.484 1 91 293 ILE A O 1
ATOM 2334 N N . LEU A 1 294 ? 7.371 -9.07 17.531 1 90.06 294 LEU A N 1
ATOM 2335 C CA . LEU A 1 294 ? 6.91 -7.684 17.5 1 90.06 294 LEU A CA 1
ATOM 2336 C C . LEU A 1 294 ? 6.664 -7.168 18.922 1 90.06 294 LEU A C 1
ATOM 2338 O O . LEU A 1 294 ? 6.875 -5.984 19.203 1 90.06 294 LEU A O 1
ATOM 2342 N N . GLY A 1 295 ? 6.184 -8.094 19.797 1 91.06 295 GLY A N 1
ATOM 2343 C CA . GLY A 1 295 ? 6.02 -7.719 21.203 1 91.06 295 GLY A CA 1
ATOM 2344 C C . GLY A 1 295 ? 7.32 -7.285 21.844 1 91.06 295 GLY A C 1
ATOM 2345 O O . GLY A 1 295 ? 7.363 -6.254 22.531 1 91.06 295 GLY A O 1
ATOM 2346 N N . VAL A 1 296 ? 8.305 -7.953 21.609 1 91.75 296 VAL A N 1
ATOM 2347 C CA . VAL A 1 296 ? 9.625 -7.629 22.141 1 91.75 296 VAL A CA 1
ATOM 2348 C C . VAL A 1 296 ? 10.109 -6.301 21.562 1 91.75 296 VAL A C 1
ATOM 2350 O O . VAL A 1 296 ? 10.602 -5.438 22.297 1 91.75 296 VAL A O 1
ATOM 2353 N N . ALA A 1 297 ? 9.953 -6.133 20.297 1 90.38 297 ALA A N 1
ATOM 2354 C CA . ALA A 1 297 ? 10.359 -4.887 19.641 1 90.38 297 ALA A CA 1
ATOM 2355 C C . ALA A 1 297 ? 9.594 -3.695 20.219 1 90.38 297 ALA A C 1
ATOM 2357 O O . ALA A 1 297 ? 10.164 -2.631 20.453 1 90.38 297 ALA A O 1
ATOM 2358 N N . ALA A 1 298 ? 8.375 -3.953 20.453 1 88.62 298 ALA A N 1
ATOM 2359 C CA . ALA A 1 298 ? 7.527 -2.895 21 1 88.62 298 ALA A CA 1
ATOM 2360 C C . ALA A 1 298 ? 7.996 -2.473 22.391 1 88.62 298 ALA A C 1
ATOM 2362 O O . ALA A 1 298 ? 8.039 -1.279 22.688 1 88.62 298 ALA A O 1
ATOM 2363 N N . ILE A 1 299 ? 8.336 -3.359 23.234 1 89.62 299 ILE A N 1
ATOM 2364 C CA . ILE A 1 299 ? 8.797 -3.086 24.594 1 89.62 299 ILE A CA 1
ATOM 2365 C C . ILE A 1 299 ? 10.07 -2.242 24.547 1 89.62 299 ILE A C 1
ATOM 2367 O O . ILE A 1 299 ? 10.203 -1.265 25.297 1 89.62 299 ILE A O 1
ATOM 2371 N N . PHE A 1 300 ? 10.883 -2.527 23.625 1 89.62 300 PHE A N 1
ATOM 2372 C CA . PHE A 1 300 ? 12.148 -1.812 23.531 1 89.62 300 PHE A CA 1
ATOM 2373 C C . PHE A 1 300 ? 11.945 -0.425 22.938 1 89.62 300 PHE A C 1
ATOM 2375 O O . PHE A 1 300 ? 12.523 0.553 23.422 1 89.62 300 PHE A O 1
ATOM 2382 N N . ILE A 1 301 ? 11.141 -0.323 22 1 89.19 301 ILE A N 1
ATOM 2383 C CA . ILE A 1 301 ? 10.953 0.928 21.281 1 89.19 301 ILE A CA 1
ATOM 2384 C C . ILE A 1 301 ? 10.156 1.909 22.125 1 89.19 301 ILE A C 1
ATOM 2386 O O . ILE A 1 301 ? 10.438 3.107 22.141 1 89.19 301 ILE A O 1
ATOM 2390 N N . LEU A 1 302 ? 9.227 1.378 22.922 1 85.06 302 LEU A N 1
ATOM 2391 C CA . LEU A 1 302 ? 8.336 2.248 23.672 1 85.06 302 LEU A CA 1
ATOM 2392 C C . LEU A 1 302 ? 8.844 2.443 25.094 1 85.06 302 LEU A C 1
ATOM 2394 O O . LEU A 1 302 ? 8.195 3.123 25.906 1 85.06 302 LEU A O 1
ATOM 2398 N N . ARG A 1 303 ? 9.828 1.903 25.438 1 84.31 303 ARG A N 1
ATOM 2399 C CA . ARG A 1 303 ? 10.336 1.948 26.797 1 84.31 303 ARG A CA 1
ATOM 2400 C C . ARG A 1 303 ? 10.555 3.387 27.25 1 84.31 303 ARG A C 1
ATOM 2402 O O . ARG A 1 303 ? 10.336 3.711 28.422 1 84.31 303 ARG A O 1
ATOM 2409 N N . ASP A 1 304 ? 10.883 4.289 26.359 1 72.44 304 ASP A N 1
ATOM 2410 C CA . ASP A 1 304 ? 11.242 5.641 26.781 1 72.44 304 ASP A CA 1
ATOM 2411 C C . ASP A 1 304 ? 10.07 6.605 26.594 1 72.44 304 ASP A C 1
ATOM 2413 O O . ASP A 1 304 ? 10.172 7.785 26.938 1 72.44 304 ASP A O 1
ATOM 2417 N N . ILE A 1 305 ? 9.062 6.211 25.953 1 67.44 305 ILE A N 1
ATOM 2418 C CA . ILE A 1 305 ? 7.918 7.098 25.766 1 67.44 305 ILE A CA 1
ATOM 2419 C C . ILE A 1 305 ? 7.227 7.34 27.109 1 67.44 305 ILE A C 1
ATOM 2421 O O . ILE A 1 305 ? 6.766 8.453 27.391 1 67.44 305 ILE A O 1
ATOM 2425 N N . ASN A 1 306 ? 6.898 6.332 27.906 1 56.41 306 ASN A N 1
ATOM 2426 C CA . ASN A 1 306 ? 6.176 6.473 29.172 1 56.41 306 ASN A CA 1
ATOM 2427 C C . ASN A 1 306 ? 6.941 7.344 30.156 1 56.41 306 ASN A C 1
ATOM 2429 O O . ASN A 1 306 ? 6.367 7.832 31.141 1 56.41 306 ASN A O 1
ATOM 2433 N N . LYS A 1 307 ? 8.039 7.539 30.016 1 51.19 307 LYS A N 1
ATOM 2434 C CA . LYS A 1 307 ? 8.68 8.336 31.047 1 51.19 307 LYS A CA 1
ATOM 2435 C C . LYS A 1 307 ? 8.234 9.789 30.984 1 51.19 307 LYS A C 1
ATOM 2437 O O . LYS A 1 307 ? 8.102 10.453 32.031 1 51.19 307 LYS A O 1
ATOM 2442 N N . ARG A 1 308 ? 8.039 10.32 29.875 1 47.44 308 ARG A N 1
ATOM 2443 C CA . ARG A 1 308 ? 7.797 11.758 29.953 1 47.44 308 ARG A CA 1
ATOM 2444 C C . ARG A 1 308 ? 6.316 12.047 30.172 1 47.44 308 ARG A C 1
ATOM 2446 O O . ARG A 1 308 ? 5.934 13.203 30.391 1 47.44 308 ARG A O 1
ATOM 2453 N N . GLY A 1 309 ? 5.379 11.203 29.781 1 43.59 309 GLY A N 1
ATOM 2454 C CA . GLY A 1 309 ? 4.043 11.594 30.203 1 43.59 309 GLY A CA 1
ATOM 2455 C C . GLY A 1 309 ? 3.926 11.812 31.688 1 43.59 309 GLY A C 1
ATOM 2456 O O . GLY A 1 309 ? 2.957 12.406 32.156 1 43.59 309 GLY A O 1
ATOM 2457 N N . ASN A 1 310 ? 4.648 11.109 32.406 1 38.91 310 ASN A N 1
ATOM 2458 C CA . ASN A 1 310 ? 4.57 11.383 33.844 1 38.91 310 ASN A CA 1
ATOM 2459 C C . ASN A 1 310 ? 5.227 12.719 34.188 1 38.91 310 ASN A C 1
ATOM 2461 O O . ASN A 1 310 ? 5.066 13.219 35.312 1 38.91 310 ASN A O 1
ATOM 2465 N N . GLU A 1 311 ? 6.043 13.18 33.375 1 35.78 311 GLU A N 1
ATOM 2466 C CA . GLU A 1 311 ? 6.652 14.422 33.844 1 35.78 311 GLU A CA 1
ATOM 2467 C C . GLU A 1 311 ? 5.824 15.633 33.438 1 35.78 311 GLU A C 1
ATOM 2469 O O . GLU A 1 311 ? 6.125 16.766 33.812 1 35.78 311 GLU A O 1
ATOM 2474 N N . SER A 1 312 ? 4.879 15.523 32.438 1 32.91 312 SER A N 1
ATOM 2475 C CA . SER A 1 312 ? 4.055 16.734 32.438 1 32.91 312 SER A CA 1
ATOM 2476 C C . SER A 1 312 ? 2.943 16.656 33.469 1 32.91 312 SER A C 1
ATOM 2478 O O . SER A 1 312 ? 2.357 15.586 33.688 1 32.91 312 SER A O 1
ATOM 2480 N N . MET B 1 1 ? 29.812 83.75 13.023 1 32.41 1 MET B N 1
ATOM 2481 C CA . MET B 1 1 ? 30.281 82.375 13 1 32.41 1 MET B CA 1
ATOM 2482 C C . MET B 1 1 ? 29.109 81.438 13.094 1 32.41 1 MET B C 1
ATOM 2484 O O . MET B 1 1 ? 28.375 81.438 14.086 1 32.41 1 MET B O 1
ATOM 2488 N N . VAL B 1 2 ? 28.391 81.125 11.93 1 41.03 2 VAL B N 1
ATOM 2489 C CA . VAL B 1 2 ? 27.172 80.438 11.57 1 41.03 2 VAL B CA 1
ATOM 2490 C C . VAL B 1 2 ? 27.391 78.938 11.805 1 41.03 2 VAL B C 1
ATOM 2492 O O . VAL B 1 2 ? 28.297 78.312 11.203 1 41.03 2 VAL B O 1
ATOM 2495 N N . ASP B 1 3 ? 27.234 78.438 13.039 1 37.69 3 ASP B N 1
ATOM 2496 C CA . ASP B 1 3 ? 27.328 77.062 13.453 1 37.69 3 ASP B CA 1
ATOM 2497 C C . ASP B 1 3 ? 26.344 7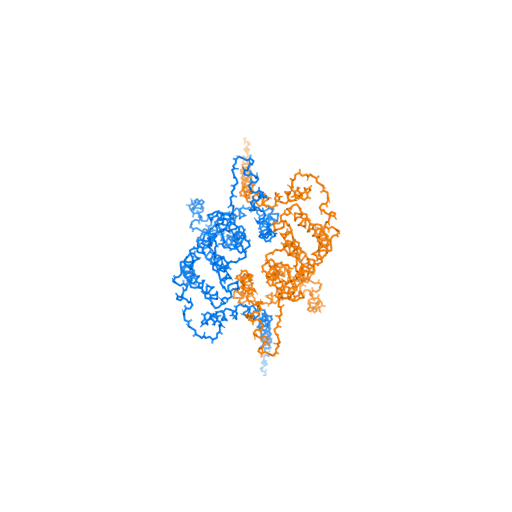6.188 12.688 1 37.69 3 ASP B C 1
ATOM 2499 O O . ASP B 1 3 ? 25.141 76.438 12.734 1 37.69 3 ASP B O 1
ATOM 2503 N N . ILE B 1 4 ? 26.766 75.688 11.508 1 43.53 4 ILE B N 1
ATOM 2504 C CA . ILE B 1 4 ? 26.031 74.75 10.711 1 43.53 4 ILE B CA 1
ATOM 2505 C C . ILE B 1 4 ? 25.766 73.438 11.539 1 43.53 4 ILE B C 1
ATOM 2507 O O . ILE B 1 4 ? 26.688 72.812 12.031 1 43.53 4 ILE B O 1
ATOM 2511 N N . PRO B 1 5 ? 24.547 73.312 12.117 1 42.06 5 PRO B N 1
ATOM 2512 C CA . PRO B 1 5 ? 24.203 72.062 12.891 1 42.06 5 PRO B CA 1
ATOM 2513 C C . PRO B 1 5 ? 24.391 70.812 12.094 1 42.06 5 PRO B C 1
ATOM 2515 O O . PRO B 1 5 ? 24.078 70.75 10.898 1 42.06 5 PRO B O 1
ATOM 2518 N N . TYR B 1 6 ? 25.5 69.938 12.328 1 45.44 6 TYR B N 1
ATOM 2519 C CA . TYR B 1 6 ? 25.812 68.625 11.805 1 45.44 6 TYR B CA 1
ATOM 2520 C C . TYR B 1 6 ? 24.625 67.688 11.977 1 45.44 6 TYR B C 1
ATOM 2522 O O . TYR B 1 6 ? 24.156 67.5 13.094 1 45.44 6 TYR B O 1
ATOM 2530 N N . GLN B 1 7 ? 23.656 67.562 11.031 1 40.75 7 GLN B N 1
ATOM 2531 C CA . GLN B 1 7 ? 22.531 66.625 11.016 1 40.75 7 GLN B CA 1
ATOM 2532 C C . GLN B 1 7 ? 23.016 65.188 10.867 1 40.75 7 GLN B C 1
ATOM 2534 O O . GLN B 1 7 ? 23.578 64.812 9.836 1 40.75 7 GLN B O 1
ATOM 2539 N N . PRO B 1 8 ? 23.391 64.438 11.938 1 44.69 8 PRO B N 1
ATOM 2540 C CA . PRO B 1 8 ? 23.859 63.031 11.938 1 44.69 8 PRO B CA 1
ATOM 2541 C C . PRO B 1 8 ? 22.828 62.062 11.391 1 44.69 8 PRO B C 1
ATOM 2543 O O . PRO B 1 8 ? 23.047 60.844 11.398 1 44.69 8 PRO B O 1
ATOM 2546 N N . GLY B 1 9 ? 21.641 62.375 10.844 1 42.81 9 GLY B N 1
ATOM 2547 C CA . GLY B 1 9 ? 20.578 61.406 10.672 1 42.81 9 GLY B CA 1
ATOM 2548 C C . GLY B 1 9 ? 20.828 60.438 9.523 1 42.81 9 GLY B C 1
ATOM 2549 O O . GLY B 1 9 ? 20 59.562 9.258 1 42.81 9 GLY B O 1
ATOM 2550 N N . ARG B 1 10 ? 21.719 60.719 8.477 1 47.88 10 ARG B N 1
ATOM 2551 C CA . ARG B 1 10 ? 21.641 59.906 7.254 1 47.88 10 ARG B CA 1
ATOM 2552 C C . ARG B 1 10 ? 22.484 58.656 7.359 1 47.88 10 ARG B C 1
ATOM 2554 O O . ARG B 1 10 ? 22.438 57.781 6.484 1 47.88 10 ARG B O 1
ATOM 2561 N N . VAL B 1 11 ? 23.391 58.5 8.305 1 47.25 11 VAL B N 1
ATOM 2562 C CA . VAL B 1 11 ? 24.312 57.375 8.242 1 47.25 11 VAL B CA 1
ATOM 2563 C C . VAL B 1 11 ? 23.625 56.125 8.773 1 47.25 11 VAL B C 1
ATOM 2565 O O . VAL B 1 11 ? 24.031 55 8.461 1 47.25 11 VAL B O 1
ATOM 2568 N N . ALA B 1 12 ? 22.562 56.25 9.539 1 50.94 12 ALA B N 1
ATOM 2569 C CA . ALA B 1 12 ? 21.969 55.062 10.148 1 50.94 12 ALA B CA 1
ATOM 2570 C C . ALA B 1 12 ? 21.109 54.281 9.148 1 50.94 12 ALA B C 1
ATOM 2572 O O . ALA B 1 12 ? 20.797 53.125 9.359 1 50.94 12 ALA B O 1
ATOM 2573 N N . ALA B 1 13 ? 20.672 54.844 8.07 1 52.22 13 ALA B N 1
ATOM 2574 C CA . ALA B 1 13 ? 19.734 54.156 7.195 1 52.22 13 ALA B CA 1
ATOM 2575 C C . ALA B 1 13 ? 20.469 53.188 6.262 1 52.22 13 ALA B C 1
ATOM 2577 O O . ALA B 1 13 ? 19.844 52.312 5.664 1 52.22 13 ALA B O 1
ATOM 2578 N N . ALA B 1 14 ? 21.75 53.375 6.023 1 51.5 14 ALA B N 1
ATOM 2579 C CA . ALA B 1 14 ? 22.438 52.594 5.004 1 51.5 14 ALA B CA 1
ATOM 2580 C C . ALA B 1 14 ? 22.781 51.188 5.523 1 51.5 14 ALA B C 1
ATOM 2582 O O . ALA B 1 14 ? 22.844 50.25 4.75 1 51.5 14 ALA B O 1
ATOM 2583 N N . SER B 1 15 ? 22.969 51 6.879 1 46.19 15 SER B N 1
ATOM 2584 C CA . SER B 1 15 ? 23.438 49.719 7.379 1 46.19 15 SER B CA 1
ATOM 2585 C C . SER B 1 15 ? 22.297 48.719 7.469 1 46.19 15 SER B C 1
ATOM 2587 O O . SER B 1 15 ? 22.516 47.5 7.402 1 46.19 15 SER B O 1
ATOM 2589 N N . THR B 1 16 ? 21.031 49.281 7.449 1 46.44 16 THR B N 1
ATOM 2590 C CA . THR B 1 16 ? 19.922 48.375 7.578 1 46.44 16 THR B CA 1
ATOM 2591 C C . THR B 1 16 ? 19.609 47.719 6.238 1 46.44 16 THR B C 1
ATOM 2593 O O . THR B 1 16 ? 19 46.625 6.195 1 46.44 16 THR B O 1
ATOM 2596 N N . ARG B 1 17 ? 20.016 48.406 5.117 1 48.03 17 ARG B N 1
ATOM 2597 C CA . ARG B 1 17 ? 19.703 47.812 3.814 1 48.03 17 ARG B CA 1
ATOM 2598 C C . ARG B 1 17 ? 20.609 46.625 3.504 1 48.03 17 ARG B C 1
ATOM 2600 O O . ARG B 1 17 ? 20.219 45.719 2.771 1 48.03 17 ARG B O 1
ATOM 2607 N N . ARG B 1 18 ? 21.859 46.656 4.012 1 46.78 18 ARG B N 1
ATOM 2608 C CA . ARG B 1 18 ? 22.781 45.562 3.689 1 46.78 18 ARG B CA 1
ATOM 2609 C C . ARG B 1 18 ? 22.375 44.281 4.402 1 46.78 18 ARG B C 1
ATOM 2611 O O . ARG B 1 18 ? 22.656 43.188 3.922 1 46.78 18 ARG B O 1
ATOM 2618 N N . ARG B 1 19 ? 21.672 44.438 5.504 1 49.44 19 ARG B N 1
ATOM 2619 C CA . ARG B 1 19 ? 21.297 43.25 6.258 1 49.44 19 ARG B CA 1
ATOM 2620 C C . ARG B 1 19 ? 20.078 42.562 5.621 1 49.44 19 ARG B C 1
ATOM 2622 O O . ARG B 1 19 ? 19.938 41.344 5.699 1 49.44 19 ARG B O 1
ATOM 2629 N N . ARG B 1 20 ? 19.328 43.375 4.84 1 48.97 20 ARG B N 1
ATOM 2630 C CA . ARG B 1 20 ? 18.172 42.75 4.211 1 48.97 20 ARG B CA 1
ATOM 2631 C C . ARG B 1 20 ? 18.578 41.906 3 1 48.97 20 ARG B C 1
ATOM 2633 O O . ARG B 1 20 ? 17.969 40.875 2.729 1 48.97 20 ARG B O 1
ATOM 2640 N N . GLY B 1 21 ? 19.609 42.375 2.299 1 49.12 21 GLY B N 1
ATOM 2641 C CA . GLY B 1 21 ? 20.094 41.625 1.156 1 49.12 21 GLY B CA 1
ATOM 2642 C C . GLY B 1 21 ? 20.703 40.281 1.542 1 49.12 21 GLY B C 1
ATOM 2643 O O . GLY B 1 21 ? 20.641 39.312 0.779 1 49.12 21 GLY B O 1
ATOM 2644 N N . GLY B 1 22 ? 21.359 40.25 2.656 1 47.22 22 GLY B N 1
ATOM 2645 C CA . GLY B 1 22 ? 22 39.031 3.145 1 47.22 22 GLY B CA 1
ATOM 2646 C C . GLY B 1 22 ? 21.016 37.969 3.602 1 47.22 22 GLY B C 1
ATOM 2647 O O . GLY B 1 22 ? 21.25 36.781 3.395 1 47.22 22 GLY B O 1
ATOM 2648 N N . LEU B 1 23 ? 19.984 38.531 4.344 1 45.69 23 LEU B N 1
ATOM 2649 C CA . LEU B 1 23 ? 18.969 37.562 4.777 1 45.69 23 LEU B CA 1
ATOM 2650 C C . LEU B 1 23 ? 18.234 36.969 3.584 1 45.69 23 LEU B C 1
ATOM 2652 O O . LEU B 1 23 ? 17.938 35.781 3.559 1 45.69 23 LEU B O 1
ATOM 2656 N N . ALA B 1 24 ? 17.844 38 2.668 1 48.09 24 ALA B N 1
ATOM 2657 C CA . ALA B 1 24 ? 17.188 37.5 1.454 1 48.09 24 ALA B CA 1
ATOM 2658 C C . ALA B 1 24 ? 18.094 36.531 0.694 1 48.09 24 ALA B C 1
ATOM 2660 O O . ALA B 1 24 ? 17.641 35.531 0.177 1 48.09 24 ALA B O 1
ATOM 2661 N N . ALA B 1 25 ? 19.344 36.875 0.506 1 50.97 25 ALA B N 1
ATOM 2662 C CA . ALA B 1 25 ? 20.328 36 -0.14 1 50.97 25 ALA B CA 1
ATOM 2663 C C . ALA B 1 25 ? 20.484 34.688 0.624 1 50.97 25 ALA B C 1
ATOM 2665 O O . ALA B 1 25 ? 20.609 33.625 0.018 1 50.97 25 ALA B O 1
ATOM 2666 N N . MET B 1 26 ? 20.406 34.781 1.902 1 49.47 26 MET B N 1
ATOM 2667 C CA . MET B 1 26 ? 20.484 33.594 2.748 1 49.47 26 MET B CA 1
ATOM 2668 C C . MET B 1 26 ? 19.234 32.719 2.611 1 49.47 26 MET B C 1
ATOM 2670 O O . MET B 1 26 ? 19.312 31.5 2.607 1 49.47 26 MET B O 1
ATOM 2674 N N . MET B 1 27 ? 18.188 33.469 2.529 1 48.59 27 MET B N 1
ATOM 2675 C CA . MET B 1 27 ? 16.938 32.75 2.352 1 48.59 27 MET B CA 1
ATOM 2676 C C . MET B 1 27 ? 16.875 32.094 0.976 1 48.59 27 MET B C 1
ATOM 2678 O O . MET B 1 27 ? 16.375 30.969 0.838 1 48.59 27 MET B O 1
ATOM 2682 N N . LYS B 1 28 ? 17.141 32.906 -0.082 1 52.22 28 LYS B N 1
ATOM 2683 C CA . LYS B 1 28 ? 17.25 32.344 -1.42 1 52.22 28 LYS B CA 1
ATOM 2684 C C . LYS B 1 28 ? 18.234 31.172 -1.443 1 52.22 28 LYS B C 1
ATOM 2686 O O . LYS B 1 28 ? 18 30.172 -2.129 1 52.22 28 LYS B O 1
ATOM 2691 N N . ARG B 1 29 ? 19.203 31.375 -0.767 1 53.56 29 ARG B N 1
ATOM 2692 C CA . ARG B 1 29 ? 20.219 30.344 -0.649 1 53.56 29 ARG B CA 1
ATOM 2693 C C . ARG B 1 29 ? 19.672 29.125 0.084 1 53.56 29 ARG B C 1
ATOM 2695 O O . ARG B 1 29 ? 19.984 27.984 -0.277 1 53.56 29 ARG B O 1
ATOM 2702 N N . LYS B 1 30 ? 18.812 29.453 0.959 1 54.5 30 LYS B N 1
ATOM 2703 C CA . LYS B 1 30 ? 18.266 28.344 1.74 1 54.5 30 LYS B CA 1
ATOM 2704 C C . LYS B 1 30 ? 17.312 27.5 0.907 1 54.5 30 LYS B C 1
ATOM 2706 O O . LYS B 1 30 ? 17.328 26.266 0.987 1 54.5 30 LYS B O 1
ATOM 2711 N N . SER B 1 31 ? 16.578 28.281 0.086 1 57.12 31 SER B N 1
ATOM 2712 C CA . SER B 1 31 ? 15.664 27.562 -0.788 1 57.12 31 SER B CA 1
ATOM 2713 C C . SER B 1 31 ? 16.422 26.734 -1.825 1 57.12 31 SER B C 1
ATOM 2715 O O . SER B 1 31 ? 16.047 25.594 -2.111 1 57.12 31 SER B O 1
ATOM 2717 N N . MET B 1 32 ? 17.406 27.359 -2.359 1 57.5 32 MET B N 1
ATOM 2718 C CA . MET B 1 32 ? 18.188 26.625 -3.355 1 57.5 32 MET B CA 1
ATOM 2719 C C . MET B 1 32 ? 18.891 25.438 -2.729 1 57.5 32 MET B C 1
ATOM 2721 O O . MET B 1 32 ? 18.984 24.375 -3.348 1 57.5 32 MET B O 1
ATOM 2725 N N . VAL B 1 33 ? 19.281 25.656 -1.598 1 56.72 33 VAL B N 1
ATOM 2726 C CA . VAL B 1 33 ? 19.969 24.578 -0.907 1 56.72 33 VAL B CA 1
ATOM 2727 C C . VAL B 1 33 ? 18.984 23.438 -0.615 1 56.72 33 VAL B C 1
ATOM 2729 O O . VAL B 1 33 ? 19.312 22.266 -0.785 1 56.72 33 VAL B O 1
ATOM 2732 N N . ALA B 1 34 ? 17.844 23.906 -0.206 1 56.97 34 ALA B N 1
ATOM 2733 C CA . ALA B 1 34 ? 16.828 22.891 0.046 1 56.97 34 ALA B CA 1
ATOM 2734 C C . ALA B 1 34 ? 16.469 22.125 -1.23 1 56.97 34 ALA B C 1
ATOM 2736 O O . ALA B 1 34 ? 16.328 20.906 -1.211 1 56.97 34 ALA B O 1
ATOM 2737 N N . PHE B 1 35 ? 16.359 22.875 -2.266 1 59.16 35 PHE B N 1
ATOM 2738 C CA . PHE B 1 35 ? 16.094 22.234 -3.549 1 59.16 35 PHE B CA 1
ATOM 2739 C C . PHE B 1 35 ? 17.266 21.344 -3.961 1 59.16 35 PHE B C 1
ATOM 2741 O O . PHE B 1 35 ? 17.047 20.234 -4.441 1 59.16 35 PHE B O 1
ATOM 2748 N N . LEU B 1 36 ? 18.344 21.875 -3.824 1 60.81 36 LEU B N 1
ATOM 2749 C CA . LEU B 1 36 ? 19.516 21.094 -4.207 1 60.81 36 LEU B CA 1
ATOM 2750 C C . LEU B 1 36 ? 19.641 19.844 -3.348 1 60.81 36 LEU B C 1
ATOM 2752 O O . LEU B 1 36 ? 20.062 18.797 -3.834 1 60.81 36 LEU B O 1
ATOM 2756 N N . MET B 1 37 ? 19.141 20.016 -2.188 1 58.34 37 MET B N 1
ATOM 2757 C CA . MET B 1 37 ? 19.234 18.859 -1.295 1 58.34 37 MET B CA 1
ATOM 2758 C C . MET B 1 37 ? 18.156 17.844 -1.623 1 58.34 37 MET B C 1
ATOM 2760 O O . MET B 1 37 ? 18.359 16.641 -1.442 1 58.34 37 MET B O 1
ATOM 2764 N N . ALA B 1 38 ? 17.031 18.359 -2.115 1 61.91 38 ALA B N 1
ATOM 2765 C CA . ALA B 1 38 ? 15.953 17.438 -2.479 1 61.91 38 ALA B CA 1
ATOM 2766 C C . ALA B 1 38 ? 16.156 16.891 -3.889 1 61.91 38 ALA B C 1
ATOM 2768 O O . ALA B 1 38 ? 15.531 15.898 -4.273 1 61.91 38 ALA B O 1
ATOM 2769 N N . LEU B 1 39 ? 17.031 17.484 -4.562 1 64.69 39 LEU B N 1
ATOM 2770 C CA . LEU B 1 39 ? 17.25 17.172 -5.969 1 64.69 39 LEU B CA 1
ATOM 2771 C C . LEU B 1 39 ? 17.625 15.711 -6.152 1 64.69 39 LEU B C 1
ATOM 2773 O O . LEU B 1 39 ? 17.109 15.039 -7.047 1 64.69 39 LEU B O 1
ATOM 2777 N N . PRO B 1 40 ? 18.453 15.203 -5.277 1 62.97 40 PRO B N 1
ATOM 2778 C CA . PRO B 1 40 ? 18.797 13.789 -5.488 1 62.97 40 PRO B CA 1
ATOM 2779 C C . PRO B 1 40 ? 17.578 12.867 -5.398 1 62.97 40 PRO B C 1
ATOM 2781 O O . PRO B 1 40 ? 17.469 11.914 -6.172 1 62.97 40 PRO B O 1
ATOM 2784 N N . LEU B 1 41 ? 16.734 13.25 -4.574 1 64 41 LEU B N 1
ATOM 2785 C CA . LEU B 1 41 ? 15.547 12.406 -4.406 1 64 41 LEU B CA 1
ATOM 2786 C C . LEU B 1 41 ? 14.578 12.594 -5.57 1 64 41 LEU B C 1
ATOM 2788 O O . LEU B 1 41 ? 14 11.625 -6.062 1 64 41 LEU B O 1
ATOM 2792 N N . ILE B 1 42 ? 14.477 13.82 -5.934 1 64.25 42 ILE B N 1
ATOM 2793 C CA . ILE B 1 42 ? 13.586 14.117 -7.055 1 64.25 42 ILE B CA 1
ATOM 2794 C C . ILE B 1 42 ? 14.117 13.445 -8.32 1 64.25 42 ILE B C 1
ATOM 2796 O O . ILE B 1 42 ? 13.344 12.875 -9.094 1 64.25 42 ILE B O 1
ATOM 2800 N N . VAL B 1 43 ? 15.391 13.531 -8.453 1 68.81 43 VAL B N 1
ATOM 2801 C CA . VAL B 1 43 ? 16.016 12.922 -9.625 1 68.81 43 VAL B CA 1
ATOM 2802 C C . VAL B 1 43 ? 15.859 11.398 -9.562 1 68.81 43 VAL B C 1
ATOM 2804 O O . VAL B 1 43 ? 15.555 10.766 -10.578 1 68.81 43 VAL B O 1
ATOM 2807 N N . LEU B 1 44 ? 15.977 10.898 -8.375 1 67.88 44 LEU B N 1
ATOM 2808 C CA . LEU B 1 44 ? 15.836 9.453 -8.219 1 67.88 44 LEU B CA 1
ATOM 2809 C C . LEU B 1 44 ? 14.422 9 -8.539 1 67.88 44 LEU B C 1
ATOM 2811 O O . LEU B 1 44 ? 14.227 8.047 -9.297 1 67.88 44 LEU B O 1
ATOM 2815 N N . ILE B 1 45 ? 13.586 9.758 -8.031 1 65.44 45 ILE B N 1
ATOM 2816 C CA . ILE B 1 45 ? 12.18 9.438 -8.266 1 65.44 45 ILE B CA 1
ATOM 2817 C C . ILE B 1 45 ? 11.859 9.609 -9.75 1 65.44 45 ILE B C 1
ATOM 2819 O O . ILE B 1 45 ? 11.211 8.758 -10.359 1 65.44 45 ILE B O 1
ATOM 2823 N N . GLY B 1 46 ? 12.352 10.742 -10.328 1 68.81 46 GLY B N 1
ATOM 2824 C CA . GLY B 1 46 ? 12.133 11 -11.742 1 68.81 46 GLY B CA 1
ATOM 2825 C C . GLY B 1 46 ? 12.711 9.922 -12.641 1 68.81 46 GLY B C 1
ATOM 2826 O O . GLY B 1 46 ? 12.039 9.445 -13.562 1 68.81 46 GLY B O 1
ATOM 2827 N N . VAL B 1 47 ? 13.852 9.477 -12.305 1 73.31 47 VAL B N 1
ATOM 2828 C CA . VAL B 1 47 ? 14.531 8.477 -13.125 1 73.31 47 VAL B CA 1
ATOM 2829 C C . VAL B 1 47 ? 13.82 7.129 -12.992 1 73.31 47 VAL B C 1
ATOM 2831 O O . VAL B 1 47 ? 13.633 6.418 -13.977 1 73.31 47 VAL B O 1
ATOM 2834 N N . LEU B 1 48 ? 13.336 6.867 -11.789 1 71.94 48 LEU B N 1
ATOM 2835 C CA . LEU B 1 48 ? 12.742 5.559 -11.547 1 71.94 48 LEU B CA 1
ATOM 2836 C C . LEU B 1 48 ? 11.336 5.48 -12.141 1 71.94 48 LEU B C 1
ATOM 2838 O O . LEU B 1 48 ? 10.836 4.387 -12.406 1 71.94 48 LEU B O 1
ATOM 2842 N N . VAL B 1 49 ? 10.797 6.574 -12.375 1 72.19 49 VAL B N 1
ATOM 2843 C CA . VAL B 1 49 ? 9.438 6.574 -12.898 1 72.19 49 VAL B CA 1
ATOM 2844 C C . VAL B 1 49 ? 9.453 6.926 -14.383 1 72.19 49 VAL B C 1
ATOM 2846 O O . VAL B 1 49 ? 8.891 6.203 -15.203 1 72.19 49 VAL B O 1
ATOM 2849 N N . ILE B 1 50 ? 10.188 8.016 -14.766 1 77.31 50 ILE B N 1
ATOM 2850 C CA . ILE B 1 50 ? 10.148 8.562 -16.125 1 77.31 50 ILE B CA 1
ATOM 2851 C C . ILE B 1 50 ? 10.922 7.648 -17.062 1 77.31 50 ILE B C 1
ATOM 2853 O O . ILE B 1 50 ? 10.445 7.34 -18.172 1 77.31 50 ILE B O 1
ATOM 2857 N N . TYR B 1 51 ? 12.016 7.207 -16.641 1 79.88 51 TYR B N 1
ATOM 2858 C CA . TYR B 1 51 ? 12.859 6.391 -17.516 1 79.88 51 TYR B CA 1
ATOM 2859 C C . TYR B 1 51 ? 12.148 5.098 -17.891 1 79.88 51 TYR B C 1
ATOM 2861 O O . TYR B 1 51 ? 12.031 4.777 -19.078 1 79.88 51 TYR B O 1
ATOM 2869 N N . PRO B 1 52 ? 11.648 4.371 -16.938 1 78.75 52 PRO B N 1
ATOM 2870 C CA . PRO B 1 52 ? 10.961 3.141 -17.328 1 78.75 52 PRO B CA 1
ATOM 2871 C C . PRO B 1 52 ? 9.734 3.406 -18.203 1 78.75 52 PRO B C 1
ATOM 2873 O O . PRO B 1 52 ? 9.391 2.588 -19.062 1 78.75 52 PRO B O 1
ATOM 2876 N N . ALA B 1 53 ? 9.117 4.488 -17.953 1 82.19 53 ALA B N 1
ATOM 2877 C CA . ALA B 1 53 ? 7.961 4.836 -18.781 1 82.19 53 ALA B CA 1
ATOM 2878 C C . ALA B 1 53 ? 8.359 5.039 -20.234 1 82.19 53 ALA B C 1
ATOM 2880 O O . ALA B 1 53 ? 7.719 4.512 -21.141 1 82.19 53 ALA B O 1
ATOM 2881 N N . PHE B 1 54 ? 9.445 5.75 -20.453 1 86.12 54 PHE B N 1
ATOM 2882 C CA . PHE B 1 54 ? 9.93 5.977 -21.797 1 86.12 54 PHE B CA 1
ATOM 2883 C C . PHE B 1 54 ? 10.453 4.684 -22.422 1 86.12 54 PHE B C 1
ATOM 2885 O O . PHE B 1 54 ? 10.289 4.445 -23.609 1 86.12 54 PHE B O 1
ATOM 2892 N N . TYR B 1 55 ? 11.07 3.973 -21.625 1 84.5 55 TYR B N 1
ATOM 2893 C CA . TYR B 1 55 ? 11.555 2.682 -22.094 1 84.5 55 TYR B CA 1
ATOM 2894 C C . TYR B 1 55 ? 10.398 1.78 -22.516 1 84.5 55 TYR B C 1
ATOM 2896 O O . TYR B 1 55 ? 10.508 1.031 -23.484 1 84.5 55 TYR B O 1
ATOM 2904 N N . ALA B 1 56 ? 9.32 1.83 -21.797 1 87.56 56 ALA B N 1
ATOM 2905 C CA . ALA B 1 56 ? 8.141 1.05 -22.141 1 87.56 56 ALA B CA 1
ATOM 2906 C C . ALA B 1 56 ? 7.578 1.474 -23.5 1 87.56 56 ALA B C 1
ATOM 2908 O O . ALA B 1 56 ? 7.117 0.636 -24.266 1 87.56 56 ALA B O 1
ATOM 2909 N N . VAL B 1 57 ? 7.668 2.742 -23.812 1 91.81 57 VAL B N 1
ATOM 2910 C CA . VAL B 1 57 ? 7.215 3.25 -25.094 1 91.81 57 VAL B CA 1
ATOM 2911 C C . VAL B 1 57 ? 8.094 2.688 -26.203 1 91.81 57 VAL B C 1
ATOM 2913 O O . VAL B 1 57 ? 7.586 2.26 -27.25 1 91.81 57 VAL B O 1
ATOM 2916 N N . HIS B 1 58 ? 9.32 2.695 -25.922 1 89.94 58 HIS B N 1
ATOM 2917 C CA . HIS B 1 58 ? 10.266 2.141 -26.891 1 89.94 58 HIS B CA 1
ATOM 2918 C C . HIS B 1 58 ? 10 0.658 -27.125 1 89.94 58 HIS B C 1
ATOM 2920 O O . HIS B 1 58 ? 9.945 0.208 -28.266 1 89.94 58 HIS B O 1
ATOM 2926 N N . LEU B 1 59 ? 9.781 -0.075 -26.109 1 90 59 LEU B N 1
ATOM 2927 C CA . LEU B 1 59 ? 9.547 -1.512 -26.203 1 90 59 LEU B CA 1
ATOM 2928 C C . LEU B 1 59 ? 8.258 -1.805 -26.969 1 90 59 LEU B C 1
ATOM 2930 O O . LEU B 1 59 ? 8.195 -2.773 -27.719 1 90 59 LEU B O 1
ATOM 2934 N N . ALA B 1 60 ? 7.305 -0.938 -26.781 1 94.88 60 ALA B N 1
ATOM 2935 C CA . ALA B 1 60 ? 5.996 -1.149 -27.391 1 94.88 60 ALA B CA 1
ATOM 2936 C C . ALA B 1 60 ? 6.082 -1.051 -28.906 1 94.88 60 ALA B C 1
ATOM 2938 O O . ALA B 1 60 ? 5.184 -1.508 -29.625 1 94.88 60 ALA B O 1
ATOM 2939 N N . THR B 1 61 ? 7.18 -0.462 -29.438 1 96.12 61 THR B N 1
ATOM 2940 C CA . THR B 1 61 ? 7.324 -0.275 -30.891 1 96.12 61 THR B CA 1
ATOM 2941 C C . THR B 1 61 ? 8.172 -1.387 -31.484 1 96.12 61 THR B C 1
ATOM 2943 O O . THR B 1 61 ? 8.453 -1.377 -32.688 1 96.12 61 THR B O 1
ATOM 2946 N N . LEU B 1 62 ? 8.547 -2.354 -30.656 1 95.44 62 LEU B N 1
ATOM 2947 C CA . LEU B 1 62 ? 9.383 -3.447 -31.125 1 95.44 62 LEU B CA 1
ATOM 2948 C C . LEU B 1 62 ? 8.578 -4.727 -31.297 1 95.44 62 LEU B C 1
ATOM 2950 O O . LEU B 1 62 ? 7.453 -4.824 -30.797 1 95.44 62 LEU B O 1
ATOM 2954 N N . ASN B 1 63 ? 9.156 -5.609 -32.094 1 96.31 63 ASN B N 1
ATOM 2955 C CA . ASN B 1 63 ? 8.523 -6.918 -32.219 1 96.31 63 ASN B CA 1
ATOM 2956 C C . ASN B 1 63 ? 8.828 -7.809 -31.031 1 96.31 63 ASN B C 1
ATOM 2958 O O . ASN B 1 63 ? 9.57 -7.41 -30.125 1 96.31 63 ASN B O 1
ATOM 2962 N N . LYS B 1 64 ? 8.273 -8.984 -30.984 1 94.06 64 LYS B N 1
ATOM 2963 C CA . LYS B 1 64 ? 8.391 -9.883 -29.844 1 94.06 64 LYS B CA 1
ATOM 2964 C C . LYS B 1 64 ? 9.852 -10.18 -29.516 1 94.06 64 LYS B C 1
ATOM 2966 O O . LYS B 1 64 ? 10.25 -10.188 -28.344 1 94.06 64 LYS B O 1
ATOM 2971 N N . SER B 1 65 ? 10.688 -10.359 -30.562 1 92.94 65 SER B N 1
ATOM 2972 C CA . SER B 1 65 ? 12.094 -10.68 -30.375 1 92.94 65 SER B CA 1
ATOM 2973 C C . SER B 1 65 ? 12.906 -9.438 -30.047 1 92.94 65 SER B C 1
ATOM 2975 O O . SER B 1 65 ? 14.086 -9.523 -29.703 1 92.94 65 SER B O 1
ATOM 2977 N N . MET B 1 66 ? 12.219 -8.258 -30.141 1 89.31 66 MET B N 1
ATOM 2978 C CA . MET B 1 66 ? 12.828 -6.965 -29.828 1 89.31 66 MET B CA 1
ATOM 2979 C C . MET B 1 66 ? 13.992 -6.676 -30.781 1 89.31 66 MET B C 1
ATOM 2981 O O . MET B 1 66 ? 15 -6.105 -30.359 1 89.31 66 MET B O 1
ATOM 2985 N N . GLN B 1 67 ? 13.914 -7.113 -32 1 91.81 67 GLN B N 1
ATOM 2986 C CA . GLN B 1 67 ? 14.9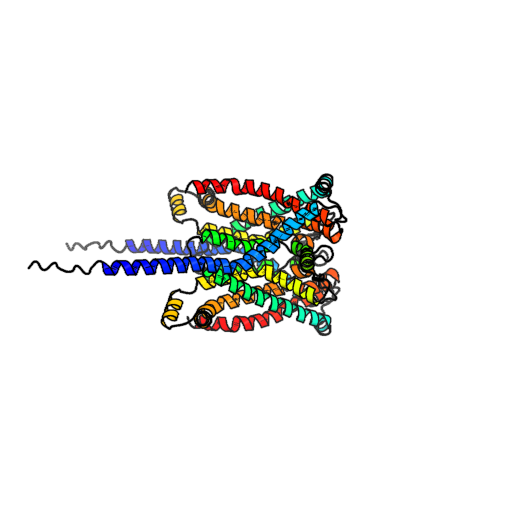69 -6.926 -33 1 91.81 67 GLN B CA 1
ATOM 2987 C C . GLN B 1 67 ? 14.531 -5.977 -34.094 1 91.81 67 GLN B C 1
ATOM 2989 O O . GLN B 1 67 ? 15.359 -5.402 -34.812 1 91.81 67 GLN B O 1
ATOM 2994 N N . ARG B 1 68 ? 13.211 -5.859 -34.219 1 95.94 68 ARG B N 1
ATOM 2995 C CA . ARG B 1 68 ? 12.688 -5.055 -35.344 1 95.94 68 ARG B CA 1
ATOM 2996 C C . ARG B 1 68 ? 11.695 -4.012 -34.812 1 95.94 68 ARG B C 1
ATOM 2998 O O . ARG B 1 68 ? 10.891 -4.297 -33.938 1 95.94 68 ARG B O 1
ATOM 3005 N N . PHE B 1 69 ? 11.797 -2.904 -35.469 1 96.44 69 PHE B N 1
ATOM 3006 C CA . PHE B 1 69 ? 10.82 -1.848 -35.188 1 96.44 69 PHE B CA 1
ATOM 3007 C C . PHE B 1 69 ? 9.523 -2.102 -35.938 1 96.44 69 PHE B C 1
ATOM 3009 O O . PHE B 1 69 ? 9.531 -2.248 -37.188 1 96.44 69 PHE B O 1
ATOM 3016 N N . VAL B 1 70 ? 8.422 -2.174 -35.281 1 96.81 70 VAL B N 1
ATOM 3017 C CA . VAL B 1 70 ? 7.152 -2.506 -35.906 1 96.81 70 VAL B CA 1
ATOM 3018 C C . VAL B 1 70 ? 6.164 -1.358 -35.719 1 96.81 70 VAL B C 1
ATOM 3020 O O . VAL B 1 70 ? 4.98 -1.491 -36.031 1 96.81 70 VAL B O 1
ATOM 3023 N N . GLY B 1 71 ? 6.578 -0.268 -35.125 1 95.5 71 GLY B N 1
ATOM 3024 C CA . GLY B 1 71 ? 5.734 0.902 -34.938 1 95.5 71 GLY B CA 1
ATOM 3025 C C . GLY B 1 71 ? 4.543 0.649 -34.031 1 95.5 71 GLY B C 1
ATOM 3026 O O . GLY B 1 71 ? 4.711 0.252 -32.875 1 95.5 71 GLY B O 1
ATOM 3027 N N . PHE B 1 72 ? 3.307 0.719 -34.719 1 95.75 72 PHE B N 1
ATOM 3028 C CA . PHE B 1 72 ? 2.098 0.628 -33.906 1 95.75 72 PHE B CA 1
ATOM 3029 C C . PHE B 1 72 ? 1.426 -0.728 -34.094 1 95.75 72 PHE B C 1
ATOM 3031 O O . PHE B 1 72 ? 0.264 -0.905 -33.719 1 95.75 72 PHE B O 1
ATOM 3038 N N . ASP B 1 73 ? 2.113 -1.703 -34.531 1 96.69 73 ASP B N 1
ATOM 3039 C CA . ASP B 1 73 ? 1.544 -3.01 -34.844 1 96.69 73 ASP B CA 1
ATOM 3040 C C . ASP B 1 73 ? 1.038 -3.709 -33.594 1 96.69 73 ASP B C 1
ATOM 3042 O O . ASP B 1 73 ? 0.009 -4.387 -33.625 1 96.69 73 ASP B O 1
ATOM 3046 N N . ASN B 1 74 ? 1.796 -3.531 -32.5 1 97.25 74 ASN B N 1
ATOM 3047 C CA . ASN B 1 74 ? 1.365 -4.145 -31.25 1 97.25 74 ASN B CA 1
ATOM 3048 C C . ASN B 1 74 ? 0.017 -3.596 -30.797 1 97.25 74 ASN B C 1
ATOM 3050 O O . ASN B 1 74 ? -0.824 -4.344 -30.297 1 97.25 74 ASN B O 1
ATOM 3054 N N . PHE B 1 75 ? -0.188 -2.377 -31.047 1 96.31 75 PHE B N 1
ATOM 3055 C CA . PHE B 1 75 ? -1.441 -1.745 -30.656 1 96.31 75 PHE B CA 1
ATOM 3056 C C . PHE B 1 75 ? -2.59 -2.225 -31.531 1 96.31 75 PHE B C 1
ATOM 3058 O O . PHE B 1 75 ? -3.682 -2.512 -31.031 1 96.31 75 PHE B O 1
ATOM 3065 N N . LEU B 1 76 ? -2.334 -2.324 -32.781 1 95.88 76 LEU B N 1
ATOM 3066 C CA . LEU B 1 76 ? -3.35 -2.807 -33.688 1 95.88 76 LEU B CA 1
ATOM 3067 C C . LEU B 1 76 ? -3.723 -4.254 -33.406 1 95.88 76 LEU B C 1
ATOM 3069 O O . LEU B 1 76 ? -4.891 -4.633 -33.5 1 95.88 76 LEU B O 1
ATOM 3073 N N . PHE B 1 77 ? -2.748 -4.949 -33.031 1 96.12 77 PHE B N 1
ATOM 3074 C CA . PHE B 1 77 ? -2.959 -6.344 -32.656 1 96.12 77 PHE B CA 1
ATOM 3075 C C . PHE B 1 77 ? -3.873 -6.449 -31.453 1 96.12 77 PHE B C 1
ATOM 3077 O O . PHE B 1 77 ? -4.781 -7.281 -31.422 1 96.12 77 PHE B O 1
ATOM 3084 N N . LEU B 1 78 ? -3.619 -5.633 -30.5 1 96.5 78 LEU B N 1
ATOM 3085 C CA . LEU B 1 78 ? -4.402 -5.652 -29.266 1 96.5 78 LEU B CA 1
ATOM 3086 C C . LEU B 1 78 ? -5.852 -5.262 -29.531 1 96.5 78 LEU B C 1
ATOM 3088 O O . LEU B 1 78 ? -6.777 -5.855 -28.984 1 96.5 78 LEU B O 1
ATOM 3092 N N . PHE B 1 79 ? -6.098 -4.355 -30.5 1 96.06 79 PHE B N 1
ATOM 3093 C CA . PHE B 1 79 ? -7.438 -3.869 -30.797 1 96.06 79 PHE B CA 1
ATOM 3094 C C . PHE B 1 79 ? -8.281 -4.969 -31.422 1 96.06 79 PHE B C 1
ATOM 3096 O O . PHE B 1 79 ? -9.516 -4.949 -31.328 1 96.06 79 PHE B O 1
ATOM 3103 N N . LYS B 1 80 ? -7.66 -5.898 -31.906 1 96.12 80 LYS B N 1
ATOM 3104 C CA . LYS B 1 80 ? -8.375 -6.957 -32.625 1 96.12 80 LYS B CA 1
ATOM 3105 C C . LYS B 1 80 ? -8.664 -8.133 -31.688 1 96.12 80 LYS B C 1
ATOM 3107 O O . LYS B 1 80 ? -9.352 -9.086 -32.062 1 96.12 80 LYS B O 1
ATOM 3112 N N . ARG B 1 81 ? -8.227 -8.055 -30.5 1 94.94 81 ARG B N 1
ATOM 3113 C CA . ARG B 1 81 ? -8.398 -9.156 -29.562 1 94.94 81 ARG B CA 1
ATOM 3114 C C . ARG B 1 81 ? -9.547 -8.883 -28.594 1 94.94 81 ARG B C 1
ATOM 3116 O O . ARG B 1 81 ? -9.602 -7.824 -27.969 1 94.94 81 ARG B O 1
ATOM 3123 N N . ASP B 1 82 ? -10.391 -9.898 -28.438 1 95.06 82 ASP B N 1
ATOM 3124 C CA . ASP B 1 82 ? -11.523 -9.781 -27.516 1 95.06 82 ASP B CA 1
ATOM 3125 C C . ASP B 1 82 ? -11.047 -9.672 -26.078 1 95.06 82 ASP B C 1
ATOM 3127 O O . ASP B 1 82 ? -11.656 -8.969 -25.266 1 95.06 82 ASP B O 1
ATOM 3131 N N . THR B 1 83 ? -9.984 -10.312 -25.781 1 94.62 83 THR B N 1
ATOM 3132 C CA . THR B 1 83 ? -9.469 -10.305 -24.422 1 94.62 83 THR B CA 1
ATOM 3133 C C . THR B 1 83 ? -9.023 -8.898 -24.016 1 94.62 83 THR B C 1
ATOM 3135 O O . THR B 1 83 ? -9.148 -8.516 -22.844 1 94.62 83 THR B O 1
ATOM 3138 N N . PHE B 1 84 ? -8.547 -8.195 -25.062 1 96.06 84 PHE B N 1
ATOM 3139 C CA . PHE B 1 84 ? -8.117 -6.832 -24.781 1 96.06 84 PHE B CA 1
ATOM 3140 C C . PHE B 1 84 ? -9.297 -5.98 -24.312 1 96.06 84 PHE B C 1
ATOM 3142 O O . PHE B 1 84 ? -9.195 -5.281 -23.312 1 96.06 84 PHE B O 1
ATOM 3149 N N . TRP B 1 85 ? -10.336 -6.086 -24.938 1 95.81 85 TRP B N 1
ATOM 3150 C CA . TRP B 1 85 ? -11.5 -5.27 -24.594 1 95.81 85 TRP B CA 1
ATOM 3151 C C . TRP B 1 85 ? -12.125 -5.727 -23.281 1 95.81 85 TRP B C 1
ATOM 3153 O O . TRP B 1 85 ? -12.68 -4.918 -22.531 1 95.81 85 TRP B O 1
ATOM 3163 N N . LEU B 1 86 ? -12.031 -6.988 -23 1 95.44 86 LEU B N 1
ATOM 3164 C CA . LEU B 1 86 ? -12.469 -7.492 -21.703 1 95.44 86 LEU B CA 1
ATOM 3165 C C . LEU B 1 86 ? -11.641 -6.883 -20.578 1 95.44 86 LEU B C 1
ATOM 3167 O O . LEU B 1 86 ? -12.188 -6.484 -19.547 1 95.44 86 LEU B O 1
ATOM 3171 N N . VAL B 1 87 ? -10.359 -6.789 -20.797 1 96.38 87 VAL B N 1
ATOM 3172 C CA . VAL B 1 87 ? -9.453 -6.219 -19.812 1 96.38 87 VAL B CA 1
ATOM 3173 C C . VAL B 1 87 ? -9.75 -4.734 -19.625 1 96.38 87 VAL B C 1
ATOM 3175 O O . VAL B 1 87 ? -9.75 -4.227 -18.5 1 96.38 87 VAL B O 1
ATOM 3178 N N . VAL B 1 88 ? -10.031 -4.066 -20.719 1 96 88 VAL B N 1
ATOM 3179 C CA . VAL B 1 88 ? -10.391 -2.654 -20.656 1 96 88 VAL B CA 1
ATOM 3180 C C . VAL B 1 88 ? -11.648 -2.473 -19.812 1 96 88 VAL B C 1
ATOM 3182 O O . VAL B 1 88 ? -11.68 -1.629 -18.922 1 96 88 VAL B O 1
ATOM 3185 N N . GLN B 1 89 ? -12.625 -3.252 -20.094 1 95.94 89 GLN B N 1
ATOM 3186 C CA . GLN B 1 89 ? -13.883 -3.176 -19.375 1 95.94 89 GLN B CA 1
ATOM 3187 C C . GLN B 1 89 ? -13.688 -3.482 -17.891 1 95.94 89 GLN B C 1
ATOM 3189 O O . GLN B 1 89 ? -14.195 -2.758 -17.031 1 95.94 89 GLN B O 1
ATOM 3194 N N . GLN B 1 90 ? -12.961 -4.512 -17.609 1 96.5 90 GLN B N 1
ATOM 3195 C CA . GLN B 1 90 ? -12.719 -4.914 -16.234 1 96.5 90 GLN B CA 1
ATOM 3196 C C . GLN B 1 90 ? -11.922 -3.848 -15.477 1 96.5 90 GLN B C 1
ATOM 3198 O O . GLN B 1 90 ? -12.188 -3.588 -14.305 1 96.5 90 GLN B O 1
ATOM 3203 N N . SER B 1 91 ? -10.969 -3.301 -16.172 1 96.81 91 SER B N 1
ATOM 3204 C CA . SER B 1 91 ? -10.164 -2.252 -15.562 1 96.81 91 SER B CA 1
ATOM 3205 C C . SER B 1 91 ? -11.016 -1.038 -15.203 1 96.81 91 SER B C 1
ATOM 3207 O O . SER B 1 91 ? -10.867 -0.463 -14.125 1 96.81 91 SER B O 1
ATOM 3209 N N . CYS B 1 92 ? -11.898 -0.7 -16.062 1 96.62 92 CYS B N 1
ATOM 3210 C CA . CYS B 1 92 ? -12.773 0.437 -15.812 1 96.62 92 CYS B CA 1
ATOM 3211 C C . CYS B 1 92 ? -13.758 0.135 -14.68 1 96.62 92 CYS B C 1
ATOM 3213 O O . CYS B 1 92 ? -13.945 0.957 -13.781 1 96.62 92 CYS B O 1
ATOM 3215 N N . ILE B 1 93 ? -14.352 -0.995 -14.711 1 96.69 93 ILE B N 1
ATOM 3216 C CA . ILE B 1 93 ? -15.281 -1.389 -13.664 1 96.69 93 ILE B CA 1
ATOM 3217 C C . ILE B 1 93 ? -14.562 -1.415 -12.32 1 96.69 93 ILE B C 1
ATOM 3219 O O . ILE B 1 93 ? -15.07 -0.889 -11.328 1 96.69 93 ILE B O 1
ATOM 3223 N N . PHE B 1 94 ? -13.422 -1.982 -12.297 1 97.31 94 PHE B N 1
ATOM 3224 C CA . PHE B 1 94 ? -12.609 -2.094 -11.086 1 97.31 94 PHE B CA 1
ATOM 3225 C C . PHE B 1 94 ? -12.289 -0.715 -10.523 1 97.31 94 PHE B C 1
ATOM 3227 O O . PHE B 1 94 ? -12.586 -0.431 -9.359 1 97.31 94 PHE B O 1
ATOM 3234 N N . ALA B 1 95 ? -11.773 0.117 -11.367 1 96.75 95 ALA B N 1
ATOM 3235 C CA . ALA B 1 95 ? -11.266 1.412 -10.914 1 96.75 95 ALA B CA 1
ATOM 3236 C C . ALA B 1 95 ? -12.414 2.342 -10.531 1 96.75 95 ALA B C 1
ATOM 3238 O O . ALA B 1 95 ? -12.398 2.953 -9.461 1 96.75 95 ALA B O 1
ATOM 3239 N N . ILE B 1 96 ? -13.406 2.428 -11.344 1 96.56 96 ILE B N 1
ATOM 3240 C CA . ILE B 1 96 ? -14.492 3.377 -11.125 1 96.56 96 ILE B CA 1
ATOM 3241 C C . ILE B 1 96 ? -15.312 2.953 -9.906 1 96.56 96 ILE B C 1
ATOM 3243 O O . ILE B 1 96 ? -15.594 3.768 -9.023 1 96.56 96 ILE B O 1
ATOM 3247 N N . THR B 1 97 ? -15.641 1.691 -9.82 1 97.62 97 THR B N 1
ATOM 3248 C CA . THR B 1 97 ? -16.438 1.21 -8.695 1 97.62 97 THR B CA 1
ATOM 3249 C C . THR B 1 97 ? -15.656 1.366 -7.391 1 97.62 97 THR B C 1
ATOM 3251 O O . THR B 1 97 ? -16.203 1.839 -6.391 1 97.62 97 THR B O 1
ATOM 3254 N N . ALA B 1 98 ? -14.422 1.002 -7.379 1 97.81 98 ALA B N 1
ATOM 3255 C CA . ALA B 1 98 ? -13.609 1.104 -6.168 1 97.81 98 ALA B CA 1
ATOM 3256 C C . ALA B 1 98 ? -13.5 2.551 -5.699 1 97.81 98 ALA B C 1
ATOM 3258 O O . ALA B 1 98 ? -13.703 2.844 -4.52 1 97.81 98 ALA B O 1
ATOM 3259 N N . VAL B 1 99 ? -13.227 3.416 -6.656 1 97.25 99 VAL B N 1
ATOM 3260 C CA . VAL B 1 99 ? -13 4.812 -6.305 1 97.25 99 VAL B CA 1
ATOM 3261 C C . VAL B 1 99 ? -14.305 5.43 -5.785 1 97.25 99 VAL B C 1
ATOM 3263 O O . VAL B 1 99 ? -14.289 6.18 -4.809 1 97.25 99 VAL B O 1
ATOM 3266 N N . VAL B 1 100 ? -15.414 5.113 -6.391 1 97.5 100 VAL B N 1
ATOM 3267 C CA . VAL B 1 100 ? -16.703 5.641 -5.969 1 97.5 100 VAL B CA 1
ATOM 3268 C C . VAL B 1 100 ? -17.016 5.184 -4.543 1 97.5 100 VAL B C 1
ATOM 3270 O O . VAL B 1 100 ? -17.406 5.988 -3.699 1 97.5 100 VAL B O 1
ATOM 3273 N N . PHE B 1 101 ? -16.781 3.992 -4.25 1 96.69 101 PHE B N 1
ATOM 3274 C CA . PHE B 1 101 ? -17.109 3.471 -2.932 1 96.69 101 PHE B CA 1
ATOM 3275 C C . PHE B 1 101 ? -16.109 3.941 -1.891 1 96.69 101 PHE B C 1
ATOM 3277 O O . PHE B 1 101 ? -16.469 4.164 -0.73 1 96.69 101 PHE B O 1
ATOM 3284 N N . LYS B 1 102 ? -14.82 4.051 -2.271 1 94.25 102 LYS B N 1
ATOM 3285 C CA . LYS B 1 102 ? -13.852 4.668 -1.372 1 94.25 102 LYS B CA 1
ATOM 3286 C C . LYS B 1 102 ? -14.273 6.086 -0.998 1 94.25 102 LYS B C 1
ATOM 3288 O O . LYS B 1 102 ? -14.211 6.473 0.171 1 94.25 102 LYS B O 1
ATOM 3293 N N . ALA B 1 103 ? -14.703 6.781 -2.043 1 96.06 103 ALA B N 1
ATOM 3294 C CA . ALA B 1 103 ? -15.125 8.164 -1.845 1 96.06 103 ALA B CA 1
ATOM 3295 C C . ALA B 1 103 ? -16.344 8.242 -0.936 1 96.06 103 ALA B C 1
ATOM 3297 O O . ALA B 1 103 ? -16.391 9.07 -0.019 1 96.06 103 ALA B O 1
ATOM 3298 N N . LEU B 1 104 ? -17.25 7.422 -1.177 1 94.81 104 LEU B N 1
ATOM 3299 C CA . LEU B 1 104 ? -18.469 7.418 -0.394 1 94.81 104 LEU B CA 1
ATOM 3300 C C . LEU B 1 104 ? -18.188 7.039 1.057 1 94.81 104 LEU B C 1
ATOM 3302 O O . LEU B 1 104 ? -18.656 7.719 1.979 1 94.81 104 LEU B O 1
ATOM 3306 N N . LEU B 1 105 ? -17.484 6.016 1.261 1 89.06 105 LEU B N 1
ATOM 3307 C CA . LEU B 1 105 ? -17.172 5.566 2.611 1 89.06 105 LEU B CA 1
ATOM 3308 C C . LEU B 1 105 ? -16.312 6.594 3.336 1 89.06 105 LEU B C 1
ATOM 3310 O O . LEU B 1 105 ? -16.531 6.887 4.512 1 89.06 105 LEU B O 1
ATOM 3314 N N . GLY B 1 106 ? -15.305 7.078 2.594 1 88.19 106 GLY B N 1
ATOM 3315 C CA . GLY B 1 106 ? -14.477 8.125 3.174 1 88.19 106 GLY B CA 1
ATOM 3316 C C . GLY B 1 106 ? -15.273 9.352 3.578 1 88.19 106 GLY B C 1
ATOM 3317 O O . GLY B 1 106 ? -15.023 9.945 4.633 1 88.19 106 GLY B O 1
ATOM 3318 N N . PHE B 1 107 ? -16.203 9.688 2.771 1 91.38 107 PHE B N 1
ATOM 3319 C CA . PHE B 1 107 ? -17.031 10.852 3.033 1 91.38 107 PHE B CA 1
ATOM 3320 C C . PHE B 1 107 ? -17.891 10.633 4.273 1 91.38 107 PHE B C 1
ATOM 3322 O O . PHE B 1 107 ? -17.984 11.508 5.137 1 91.38 107 PHE B O 1
ATOM 3329 N N . ILE B 1 108 ? -18.469 9.523 4.352 1 87.06 108 ILE B N 1
ATOM 3330 C CA . ILE B 1 108 ? -19.344 9.188 5.469 1 87.06 108 ILE B CA 1
ATOM 3331 C C . ILE B 1 108 ? -18.547 9.172 6.77 1 87.06 108 ILE B C 1
ATOM 3333 O O . ILE B 1 108 ? -18.938 9.82 7.746 1 87.06 108 ILE B O 1
ATOM 3337 N N . VAL B 1 109 ? -17.453 8.602 6.781 1 82.25 109 VAL B N 1
ATOM 3338 C CA . VAL B 1 109 ? -16.656 8.461 8 1 82.25 109 VAL B CA 1
ATOM 3339 C C . VAL B 1 109 ? -16.047 9.812 8.383 1 82.25 109 VAL B C 1
ATOM 3341 O O . VAL B 1 109 ? -15.992 10.156 9.562 1 82.25 109 VAL B O 1
ATOM 3344 N N . ALA B 1 110 ? -15.617 10.531 7.367 1 84.56 110 ALA B N 1
ATOM 3345 C CA . ALA B 1 110 ? -15.055 11.852 7.637 1 84.56 110 ALA B CA 1
ATOM 3346 C C . ALA B 1 110 ? -16.078 12.758 8.312 1 84.56 110 ALA B C 1
ATOM 3348 O O . ALA B 1 110 ? -15.734 13.508 9.234 1 84.56 110 ALA B O 1
ATOM 3349 N N . HIS B 1 111 ? -17.25 12.734 7.871 1 84.06 111 HIS B N 1
ATOM 3350 C CA . HIS B 1 111 ? -18.281 13.57 8.445 1 84.06 111 HIS B CA 1
ATOM 3351 C C . HIS B 1 111 ? -18.609 13.156 9.883 1 84.06 111 HIS B C 1
ATOM 3353 O O . HIS B 1 111 ? -18.875 14 10.734 1 84.06 111 HIS B O 1
ATOM 3359 N N . PHE B 1 112 ? -18.5 11.961 10.07 1 77.62 112 PHE B N 1
ATOM 3360 C CA . PHE B 1 112 ? -18.75 11.469 11.422 1 77.62 112 PHE B CA 1
ATOM 3361 C C . PHE B 1 112 ? -17.625 11.891 12.359 1 77.62 112 PHE B C 1
ATOM 3363 O O . PHE B 1 112 ? -17.891 12.32 13.492 1 77.62 112 PHE B O 1
ATOM 3370 N N . VAL B 1 113 ? -16.531 11.812 11.922 1 75.69 113 VAL B N 1
ATOM 3371 C CA . VAL B 1 113 ? -15.359 12.141 12.734 1 75.69 113 VAL B CA 1
ATOM 3372 C C . VAL B 1 113 ? -15.297 13.648 12.961 1 75.69 113 VAL B C 1
ATOM 3374 O O . VAL B 1 113 ? -14.914 14.109 14.039 1 75.69 113 VAL B O 1
ATOM 3377 N N . HIS B 1 114 ? -15.656 14.312 11.938 1 77.25 114 HIS B N 1
ATOM 3378 C CA . HIS B 1 114 ? -15.625 15.766 12.008 1 77.25 114 HIS B CA 1
ATOM 3379 C C . HIS B 1 114 ? -16.578 16.281 13.078 1 77.25 114 HIS B C 1
ATOM 3381 O O . HIS B 1 114 ? -16.328 17.328 13.68 1 77.25 114 HIS B O 1
ATOM 3387 N N . ASN B 1 115 ? -17.531 15.641 13.398 1 73.31 115 ASN B N 1
ATOM 3388 C CA . ASN B 1 115 ? -18.562 16.094 14.336 1 73.31 115 ASN B CA 1
ATOM 3389 C C . ASN B 1 115 ? -18.25 15.672 15.766 1 73.31 115 ASN B C 1
ATOM 3391 O O . ASN B 1 115 ? -18.969 16.016 16.688 1 73.31 115 ASN B O 1
ATOM 3395 N N . VAL B 1 116 ? -17.172 14.93 15.93 1 68.38 116 VAL B N 1
ATOM 3396 C CA . VAL B 1 116 ? -16.766 14.555 17.281 1 68.38 116 VAL B CA 1
ATOM 3397 C C . VAL B 1 116 ? -16.125 15.742 17.984 1 68.38 116 VAL B C 1
ATOM 3399 O O . VAL B 1 116 ? -15.25 16.406 17.422 1 68.38 116 VAL B O 1
ATOM 3402 N N . PRO B 1 117 ? -16.734 16.156 19.141 1 61.47 117 PRO B N 1
ATOM 3403 C CA . PRO B 1 117 ? -16.219 17.344 19.859 1 61.47 117 PRO B CA 1
ATOM 3404 C C . PRO B 1 117 ? -14.742 17.219 20.188 1 61.47 117 PRO B C 1
ATO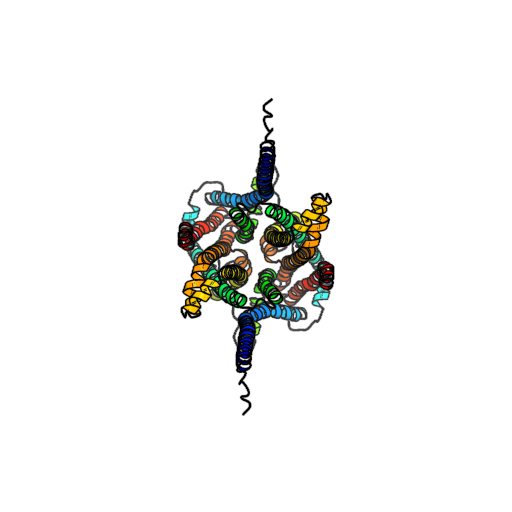M 3406 O O . PRO B 1 117 ? -14.211 16.109 20.312 1 61.47 117 PRO B O 1
ATOM 3409 N N . ALA B 1 118 ? -14.047 18.406 20.125 1 56.09 118 ALA B N 1
ATOM 3410 C CA . ALA B 1 118 ? -12.625 18.562 20.406 1 56.09 118 ALA B CA 1
ATOM 3411 C C . ALA B 1 118 ? -12.25 17.953 21.75 1 56.09 118 ALA B C 1
ATOM 3413 O O . ALA B 1 118 ? -11.141 17.438 21.922 1 56.09 118 ALA B O 1
ATOM 3414 N N . LYS B 1 119 ? -13.148 18.031 22.734 1 51.59 119 LYS B N 1
ATOM 3415 C CA . LYS B 1 119 ? -12.844 17.484 24.062 1 51.59 119 LYS B CA 1
ATOM 3416 C C . LYS B 1 119 ? -12.852 15.961 24.047 1 51.59 119 LYS B C 1
ATOM 3418 O O . LYS B 1 119 ? -13.859 15.344 23.688 1 51.59 119 LYS B O 1
ATOM 3423 N N . GLY B 1 120 ? -11.594 15.305 24.047 1 52.59 120 GLY B N 1
ATOM 3424 C CA . GLY B 1 120 ? -11.328 13.875 23.953 1 52.59 120 GLY B CA 1
ATOM 3425 C C . GLY B 1 120 ? -10.766 13.461 22.609 1 52.59 120 GLY B C 1
ATOM 3426 O O . GLY B 1 120 ? -10.742 12.273 22.281 1 52.59 120 GLY B O 1
ATOM 3427 N N . GLN B 1 121 ? -10.625 14.391 21.812 1 53.66 121 GLN B N 1
ATOM 3428 C CA . GLN B 1 121 ? -10.172 14.258 20.438 1 53.66 121 GLN B CA 1
ATOM 3429 C C . GLN B 1 121 ? -8.859 13.484 20.359 1 53.66 121 GLN B C 1
ATOM 3431 O O . GLN B 1 121 ? -8.609 12.781 19.375 1 53.66 121 GLN B O 1
ATOM 3436 N N . ARG B 1 122 ? -8.203 13.656 21.438 1 54.53 122 ARG B N 1
ATOM 3437 C CA . ARG B 1 122 ? -6.941 12.938 21.406 1 54.53 122 ARG B CA 1
ATOM 3438 C C . ARG B 1 122 ? -7.176 11.43 21.281 1 54.53 122 ARG B C 1
ATOM 3440 O O . ARG B 1 122 ? -6.477 10.75 20.516 1 54.53 122 ARG B O 1
ATOM 3447 N N . LYS B 1 123 ? -8.078 10.969 22.062 1 53.53 123 LYS B N 1
ATOM 3448 C CA . LYS B 1 123 ? -8.359 9.539 22 1 53.53 123 LYS B CA 1
ATOM 3449 C C . LYS B 1 123 ? -8.961 9.156 20.656 1 53.53 123 LYS B C 1
ATOM 3451 O O . LYS B 1 123 ? -8.648 8.094 20.109 1 53.53 123 LYS B O 1
ATOM 3456 N N . TRP B 1 124 ? -9.664 10.016 20.188 1 53.59 124 TRP B N 1
ATOM 3457 C CA . TRP B 1 124 ? -10.344 9.727 18.922 1 53.59 124 TRP B CA 1
ATOM 3458 C C . TRP B 1 124 ? -9.383 9.852 17.75 1 53.59 124 TRP B C 1
ATOM 3460 O O . TRP B 1 124 ? -9.477 9.094 16.781 1 53.59 124 TRP B O 1
ATOM 3470 N N . ARG B 1 125 ? -8.484 10.711 17.969 1 54.09 125 ARG B N 1
ATOM 3471 C CA . ARG B 1 125 ? -7.48 10.844 16.922 1 54.09 125 ARG B CA 1
ATOM 3472 C C . ARG B 1 125 ? -6.668 9.562 16.766 1 54.09 125 ARG B C 1
ATOM 3474 O O . ARG B 1 125 ? -6.328 9.172 15.656 1 54.09 125 ARG B O 1
ATOM 3481 N N . GLY B 1 126 ? -6.477 9.016 17.922 1 55.84 126 GLY B N 1
ATOM 3482 C CA . GLY B 1 126 ? -5.793 7.73 17.859 1 55.84 126 GLY B CA 1
ATOM 3483 C C . GLY B 1 126 ? -6.613 6.648 17.188 1 55.84 126 GLY B C 1
ATOM 3484 O O . GLY B 1 126 ? -6.086 5.863 16.391 1 55.84 126 GLY B O 1
ATOM 3485 N N . MET B 1 127 ? -7.812 6.695 17.469 1 56.81 127 MET B N 1
ATOM 3486 C CA . MET B 1 127 ? -8.695 5.695 16.875 1 56.81 127 MET B CA 1
ATOM 3487 C C . MET B 1 127 ? -8.844 5.926 15.375 1 56.81 127 MET B C 1
ATOM 3489 O O . MET B 1 127 ? -9.008 4.973 14.609 1 56.81 127 MET B O 1
ATOM 3493 N N . LEU B 1 128 ? -8.672 7.148 15.062 1 55.03 128 LEU B N 1
ATOM 3494 C CA . LEU B 1 128 ? -8.797 7.465 13.641 1 55.03 128 LEU B CA 1
ATOM 3495 C C . LEU B 1 128 ? -7.566 7 12.867 1 55.03 128 LEU B C 1
ATOM 3497 O O . LEU B 1 128 ? -7.645 6.754 11.664 1 55.03 128 LEU B O 1
ATOM 3501 N N . LEU B 1 129 ? -6.527 6.898 13.641 1 56.16 129 LEU B N 1
ATOM 3502 C CA . LEU B 1 129 ? -5.309 6.406 13.008 1 56.16 129 LEU B CA 1
ATOM 3503 C C . LEU B 1 129 ? -5.395 4.906 12.758 1 56.16 129 LEU B C 1
ATOM 3505 O O . LEU B 1 129 ? -4.777 4.395 11.82 1 56.16 129 LEU B O 1
ATOM 3509 N N . VAL B 1 130 ? -6.285 4.254 13.453 1 59.25 130 VAL B N 1
ATOM 3510 C CA . VAL B 1 130 ? -6.355 2.799 13.406 1 59.25 130 VAL B CA 1
ATOM 3511 C C . VAL B 1 130 ? -6.816 2.35 12.023 1 59.25 130 VAL B C 1
ATOM 3513 O O . VAL B 1 130 ? -6.211 1.459 11.414 1 59.25 130 VAL B O 1
ATOM 3516 N N . PRO B 1 131 ? -7.777 2.979 11.516 1 57.22 131 PRO B N 1
ATOM 3517 C CA . PRO B 1 131 ? -8.219 2.527 10.195 1 57.22 131 PRO B CA 1
ATOM 3518 C C . PRO B 1 131 ? -7.133 2.668 9.125 1 57.22 131 PRO B C 1
ATOM 3520 O O . PRO B 1 131 ? -7.152 1.95 8.125 1 57.22 131 PRO B O 1
ATOM 3523 N N . TRP B 1 132 ? -6.129 3.475 9.453 1 59.91 132 TRP B N 1
ATOM 3524 C CA . TRP B 1 132 ? -5.066 3.717 8.477 1 59.91 132 TRP B CA 1
ATOM 3525 C C . TRP B 1 132 ? -3.988 2.643 8.57 1 59.91 132 TRP B C 1
ATOM 3527 O O . TRP B 1 132 ? -3.395 2.26 7.559 1 59.91 132 TRP B O 1
ATOM 3537 N N . VAL B 1 133 ? -3.926 2.262 9.781 1 61.09 133 VAL B N 1
ATOM 3538 C CA . VAL B 1 133 ? -2.789 1.382 10.031 1 61.09 133 VAL B CA 1
ATOM 3539 C C . VAL B 1 133 ? -3.182 -0.065 9.742 1 61.09 133 VAL B C 1
ATOM 3541 O O . VAL B 1 133 ? -2.342 -0.875 9.344 1 61.09 133 VAL B O 1
ATOM 3544 N N . ILE B 1 134 ? -4.402 -0.283 9.719 1 62.94 134 ILE B N 1
ATOM 3545 C CA . ILE B 1 134 ? -4.844 -1.674 9.719 1 62.94 134 ILE B CA 1
ATOM 3546 C C . ILE B 1 134 ? -4.773 -2.234 8.297 1 62.94 134 ILE B C 1
ATOM 3548 O O . ILE B 1 134 ? -4.285 -3.348 8.086 1 62.94 134 ILE B O 1
ATOM 3552 N N . PRO B 1 135 ? -5.121 -1.413 7.414 1 59.84 135 PRO B N 1
ATOM 3553 C CA . PRO B 1 135 ? -5.184 -2.039 6.09 1 59.84 135 PRO B CA 1
ATOM 3554 C C . PRO B 1 135 ? -3.812 -2.461 5.57 1 59.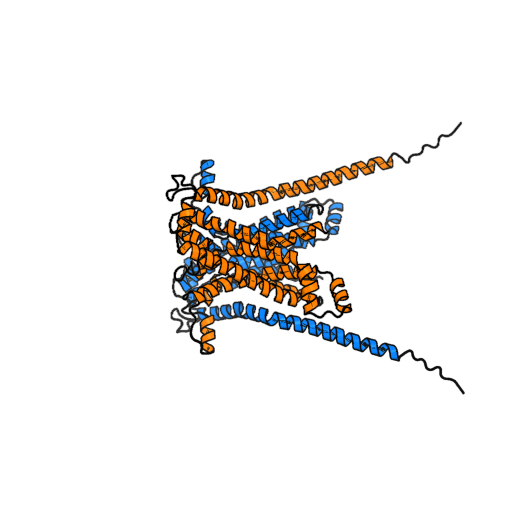84 135 PRO B C 1
ATOM 3556 O O . PRO B 1 135 ? -3.635 -3.604 5.141 1 59.84 135 PRO B O 1
ATOM 3559 N N . PRO B 1 136 ? -2.848 -1.675 5.699 1 61.81 136 PRO B N 1
ATOM 3560 C CA . PRO B 1 136 ? -1.551 -2.139 5.203 1 61.81 136 PRO B CA 1
ATOM 3561 C C . PRO B 1 136 ? -0.983 -3.293 6.027 1 61.81 136 PRO B C 1
ATOM 3563 O O . PRO B 1 136 ? -0.23 -4.117 5.504 1 61.81 136 PRO B O 1
ATOM 3566 N N . ALA B 1 137 ? -1.506 -3.348 7.289 1 60.75 137 ALA B N 1
ATOM 3567 C CA . ALA B 1 137 ? -1.009 -4.414 8.148 1 60.75 137 ALA B CA 1
ATOM 3568 C C . ALA B 1 137 ? -1.638 -5.758 7.781 1 60.75 137 ALA B C 1
ATOM 3570 O O . ALA B 1 137 ? -1.026 -6.809 7.977 1 60.75 137 ALA B O 1
ATOM 3571 N N . MET B 1 138 ? -2.801 -5.734 7.398 1 65 138 MET B N 1
ATOM 3572 C CA . MET B 1 138 ? -3.502 -6.961 7.031 1 65 138 MET B CA 1
ATOM 3573 C C . MET B 1 138 ? -3.023 -7.477 5.68 1 65 138 MET B C 1
ATOM 3575 O O . MET B 1 138 ? -3.105 -8.68 5.402 1 65 138 MET B O 1
ATOM 3579 N N . SER B 1 139 ? -2.092 -6.945 5.051 1 74.62 139 SER B N 1
ATOM 3580 C CA . SER B 1 139 ? -1.605 -7.309 3.723 1 74.62 139 SER B CA 1
ATOM 3581 C C . SER B 1 139 ? -2.662 -8.086 2.941 1 74.62 139 SER B C 1
ATOM 3583 O O . SER B 1 139 ? -3.742 -8.367 3.463 1 74.62 139 SER B O 1
ATOM 3585 N N . THR B 1 140 ? -2.48 -8.484 1.7 1 86.88 140 THR B N 1
ATOM 3586 C CA . THR B 1 140 ? -3.393 -9.242 0.849 1 86.88 140 THR B CA 1
ATOM 3587 C C . THR B 1 140 ? -3.457 -10.695 1.288 1 86.88 140 THR B C 1
ATOM 3589 O O . THR B 1 140 ? -4.41 -11.406 0.958 1 86.88 140 THR B O 1
ATOM 3592 N N . LEU B 1 141 ? -2.543 -11.094 2.125 1 85.56 141 LEU B N 1
ATOM 3593 C CA . LEU B 1 141 ? -2.527 -12.469 2.617 1 85.56 141 LEU B CA 1
ATOM 3594 C C . LEU B 1 141 ? -3.744 -12.742 3.492 1 85.56 141 LEU B C 1
ATOM 3596 O O . LEU B 1 141 ? -4.367 -13.805 3.377 1 85.56 141 LEU B O 1
ATOM 3600 N N . ALA B 1 142 ? -4.004 -11.82 4.352 1 84.94 142 ALA B N 1
ATOM 3601 C CA . ALA B 1 142 ? -5.16 -11.992 5.223 1 84.94 142 ALA B CA 1
ATOM 3602 C C . ALA B 1 142 ? -6.434 -12.211 4.406 1 84.94 142 ALA B C 1
ATOM 3604 O O . ALA B 1 142 ? -7.25 -13.07 4.738 1 84.94 142 ALA B O 1
ATOM 3605 N N . TRP B 1 143 ? -6.555 -11.523 3.371 1 88.62 143 TRP B N 1
ATOM 3606 C CA . TRP B 1 143 ? -7.73 -11.656 2.516 1 88.62 143 TRP B CA 1
ATOM 3607 C C . TRP B 1 143 ? -7.727 -13 1.791 1 88.62 143 TRP B C 1
ATOM 3609 O O . TRP B 1 143 ? -8.781 -13.586 1.561 1 88.62 143 TRP B O 1
ATOM 3619 N N . LEU B 1 144 ? -6.555 -13.484 1.403 1 88.88 144 LEU B N 1
ATOM 3620 C CA . LEU B 1 144 ? -6.457 -14.812 0.803 1 88.88 144 LEU B CA 1
ATOM 3621 C C . LEU B 1 144 ? -6.992 -15.875 1.753 1 88.88 144 LEU B C 1
ATOM 3623 O O . LEU B 1 144 ? -7.691 -16.797 1.326 1 88.88 144 LEU B O 1
ATOM 3627 N N . TRP B 1 145 ? -6.688 -15.641 2.977 1 84.12 145 TRP B N 1
ATOM 3628 C CA . TRP B 1 145 ? -7.16 -16.594 3.979 1 84.12 145 TRP B CA 1
ATOM 3629 C C . TRP B 1 145 ? -8.672 -16.484 4.156 1 84.12 145 TRP B C 1
ATOM 3631 O O . TRP B 1 145 ? -9.359 -17.5 4.285 1 84.12 145 TRP B O 1
ATOM 3641 N N . LEU B 1 146 ? -9.148 -15.328 4.145 1 86.69 146 LEU B N 1
ATOM 3642 C CA . LEU B 1 146 ? -10.578 -15.102 4.332 1 86.69 146 LEU B CA 1
ATOM 3643 C C . LEU B 1 146 ? -11.375 -15.641 3.15 1 86.69 146 LEU B C 1
ATOM 3645 O O . LEU B 1 146 ? -12.516 -16.078 3.312 1 86.69 146 LEU B O 1
ATOM 3649 N N . PHE B 1 147 ? -10.742 -15.68 1.99 1 90.5 147 PHE B N 1
ATOM 3650 C CA . PHE B 1 147 ? -11.438 -16.062 0.768 1 90.5 147 PHE B CA 1
ATOM 3651 C C . PHE B 1 147 ? -11.156 -17.516 0.406 1 90.5 147 PHE B C 1
ATOM 3653 O O . PHE B 1 147 ? -11.727 -18.047 -0.55 1 90.5 147 PHE B O 1
ATOM 3660 N N . ASP B 1 148 ? -10.273 -18.141 1.173 1 86.38 148 ASP B N 1
ATOM 3661 C CA . ASP B 1 148 ? -9.883 -19.516 0.849 1 86.38 148 ASP B CA 1
ATOM 3662 C C . ASP B 1 148 ? -11.109 -20.422 0.771 1 86.38 148 ASP B C 1
ATOM 3664 O O . ASP B 1 148 ? -11.977 -20.375 1.641 1 86.38 148 ASP B O 1
ATOM 3668 N N . PRO B 1 149 ? -11.148 -21.234 -0.253 1 82.69 149 PRO B N 1
ATOM 3669 C CA . PRO B 1 149 ? -12.344 -22.062 -0.435 1 82.69 149 PRO B CA 1
ATOM 3670 C C . PRO B 1 149 ? -12.461 -23.156 0.62 1 82.69 149 PRO B C 1
ATOM 3672 O O . PRO B 1 149 ? -13.57 -23.609 0.923 1 82.69 149 PRO B O 1
ATOM 3675 N N . SER B 1 150 ? -11.445 -23.625 1.156 1 78.5 150 SER B N 1
ATOM 3676 C CA . SER B 1 150 ? -11.469 -24.766 2.07 1 78.5 150 SER B CA 1
ATOM 3677 C C . SER B 1 150 ? -11.703 -24.312 3.508 1 78.5 150 SER B C 1
ATOM 3679 O O . SER B 1 150 ? -12.43 -24.953 4.262 1 78.5 150 SER B O 1
ATOM 3681 N N . TYR B 1 151 ? -11.148 -23.234 3.881 1 76.81 151 TYR B N 1
ATOM 3682 C CA . TYR B 1 151 ? -11.219 -22.812 5.277 1 76.81 151 TYR B CA 1
ATOM 3683 C C . TYR B 1 151 ? -11.422 -21.297 5.383 1 76.81 151 TYR B C 1
ATOM 3685 O O . TYR B 1 151 ? -10.734 -20.625 6.152 1 76.81 151 TYR B O 1
ATOM 3693 N N . SER B 1 152 ? -12.375 -20.891 4.703 1 81.94 152 SER B N 1
ATOM 3694 C CA . SER B 1 152 ? -12.688 -19.469 4.711 1 81.94 152 SER B CA 1
ATOM 3695 C C . SER B 1 152 ? -13.398 -19.062 6 1 81.94 152 SER B C 1
ATOM 3697 O O . SER B 1 152 ? -14.438 -19.625 6.344 1 81.94 152 SER B O 1
ATOM 3699 N N . ALA B 1 153 ? -12.836 -18.109 6.684 1 80.88 153 ALA B N 1
ATOM 3700 C CA . ALA B 1 153 ? -13.508 -17.562 7.859 1 80.88 153 ALA B CA 1
ATOM 3701 C C . ALA B 1 153 ? -14.859 -16.969 7.488 1 80.88 153 ALA B C 1
ATOM 3703 O O . ALA B 1 153 ? -15.82 -17.047 8.266 1 80.88 153 ALA B O 1
ATOM 3704 N N . PHE B 1 154 ? -15 -16.422 6.309 1 85.56 154 PHE B N 1
ATOM 3705 C CA . PHE B 1 154 ? -16.25 -15.859 5.832 1 85.56 154 PHE B CA 1
ATOM 3706 C C . PHE B 1 154 ? -17.297 -16.953 5.613 1 85.56 154 PHE B C 1
ATOM 3708 O O . PHE B 1 154 ? -18.438 -16.812 6.047 1 85.56 154 PHE B O 1
ATOM 3715 N N . ASN B 1 155 ? -16.859 -17.953 5.016 1 87.38 155 ASN B N 1
ATOM 3716 C CA . ASN B 1 155 ? -17.797 -19.047 4.746 1 87.38 155 ASN B CA 1
ATOM 3717 C C . ASN B 1 155 ? -18.172 -19.797 6.023 1 87.38 155 ASN B C 1
ATOM 3719 O O . ASN B 1 155 ? -19.297 -20.281 6.16 1 87.38 155 ASN B O 1
ATOM 3723 N N . TYR B 1 156 ? -17.234 -19.859 6.906 1 80.81 156 TYR B N 1
ATOM 3724 C CA . TYR B 1 156 ? -17.562 -20.453 8.203 1 80.81 156 TYR B CA 1
ATOM 3725 C C . TYR B 1 156 ? -18.672 -19.688 8.891 1 80.81 156 TYR B C 1
ATOM 3727 O O . TYR B 1 156 ? -19.625 -20.281 9.391 1 80.81 156 TYR B O 1
ATOM 3735 N N . THR B 1 157 ? -18.578 -18.438 8.867 1 81.44 157 THR B N 1
ATOM 3736 C CA . THR B 1 157 ? -19.578 -17.578 9.5 1 81.44 157 THR B CA 1
ATOM 3737 C C . THR B 1 157 ? -20.922 -17.688 8.781 1 81.44 157 THR B C 1
ATOM 3739 O O . THR B 1 157 ? -21.984 -17.734 9.422 1 81.44 157 THR B O 1
ATOM 3742 N N . LEU B 1 158 ? -20.891 -17.703 7.492 1 86.38 158 LEU B N 1
ATOM 3743 C CA . LEU B 1 158 ? -22.109 -17.859 6.711 1 86.38 158 LEU B CA 1
ATOM 3744 C C . LEU B 1 158 ? -22.781 -19.188 7.039 1 86.38 158 LEU B C 1
ATOM 3746 O O . LEU B 1 158 ? -24.016 -19.266 7.09 1 86.38 158 LEU B O 1
ATOM 3750 N N . GLY B 1 159 ? -22.016 -20.172 7.234 1 86.81 159 GLY B N 1
ATOM 3751 C CA . GLY B 1 159 ? -22.531 -21.469 7.598 1 86.81 159 GLY B CA 1
ATOM 3752 C C . GLY B 1 159 ? -23.266 -21.484 8.93 1 86.81 159 GLY B C 1
ATOM 3753 O O . GLY B 1 159 ? -24.25 -22.188 9.102 1 86.81 159 GLY B O 1
ATOM 3754 N N . LEU B 1 160 ? -22.797 -20.625 9.789 1 85.12 160 LEU B N 1
ATOM 3755 C CA . LEU B 1 160 ? -23.453 -20.531 11.094 1 85.12 160 LEU B CA 1
ATOM 3756 C C . LEU B 1 160 ? -24.875 -20 10.945 1 85.12 160 LEU B C 1
ATOM 3758 O O . LEU B 1 160 ? -25.734 -20.281 11.781 1 85.12 160 LEU B O 1
ATOM 3762 N N . PHE B 1 161 ? -25.109 -19.297 9.891 1 90.69 161 PHE B N 1
ATOM 3763 C CA . PHE B 1 161 ? -26.438 -18.75 9.648 1 90.69 161 PHE B CA 1
ATOM 3764 C C . PHE B 1 161 ? -27.203 -19.578 8.625 1 90.69 161 PHE B C 1
ATOM 3766 O O . PHE B 1 161 ? -28.25 -19.156 8.141 1 90.69 161 PHE B O 1
ATOM 3773 N N . GLY B 1 162 ? -26.578 -20.641 8.25 1 90.81 162 GLY B N 1
ATOM 3774 C CA . GLY B 1 162 ? -27.25 -21.562 7.359 1 90.81 162 GLY B CA 1
ATOM 3775 C C . GLY B 1 162 ? -27.047 -21.25 5.891 1 90.81 162 GLY B C 1
ATOM 3776 O O . GLY B 1 162 ? -27.703 -21.844 5.027 1 90.81 162 GLY B O 1
ATOM 3777 N N . ALA B 1 163 ? -26.266 -20.375 5.594 1 90 163 ALA B N 1
ATOM 3778 C CA . ALA B 1 163 ? -26 -20.016 4.203 1 90 163 ALA B CA 1
ATOM 3779 C C . ALA B 1 163 ? -24.891 -20.891 3.615 1 90 163 ALA B C 1
ATOM 3781 O O . ALA B 1 163 ? -24.016 -21.359 4.34 1 90 163 ALA B O 1
ATOM 3782 N N . GLY B 1 164 ? -24.938 -21.25 2.379 1 89.06 164 GLY B N 1
ATOM 3783 C CA . GLY B 1 164 ? -23.922 -22.047 1.707 1 89.06 164 GLY B CA 1
ATOM 3784 C C . GLY B 1 164 ? -22.641 -21.281 1.446 1 89.06 164 GLY B C 1
ATOM 3785 O O . GLY B 1 164 ? -22.609 -20.047 1.546 1 89.06 164 GLY B O 1
ATOM 3786 N N . PRO B 1 165 ? -21.594 -22.016 1.11 1 91.06 165 PRO B N 1
ATOM 3787 C CA . PRO B 1 165 ? -20.297 -21.375 0.848 1 91.06 165 PRO B CA 1
ATOM 3788 C C . PRO B 1 165 ? -20.297 -20.547 -0.435 1 91.06 165 PRO B C 1
ATOM 3790 O O . PRO B 1 165 ? -20.953 -20.922 -1.413 1 91.06 165 PRO B O 1
ATOM 3793 N N . ILE B 1 166 ? -19.688 -19.453 -0.343 1 93.06 166 ILE B N 1
ATOM 3794 C CA . ILE B 1 166 ? -19.5 -18.578 -1.489 1 93.06 166 ILE B CA 1
ATOM 3795 C C . ILE B 1 166 ? -18.125 -18.812 -2.098 1 93.06 166 ILE B C 1
ATOM 3797 O O . ILE B 1 166 ? -17.125 -18.922 -1.375 1 93.06 166 ILE B O 1
ATOM 3801 N N . PRO B 1 167 ? -18.062 -19 -3.424 1 94.06 167 PRO B N 1
ATOM 3802 C CA . PRO B 1 167 ? -16.766 -19.047 -4.078 1 94.06 167 PRO B CA 1
ATOM 3803 C C . PRO B 1 167 ? -16.156 -17.672 -4.312 1 94.06 167 PRO B C 1
ATOM 3805 O O . PRO B 1 167 ? -16.141 -17.188 -5.445 1 94.06 167 PRO B O 1
ATOM 3808 N N . TRP B 1 168 ? -15.57 -17.094 -3.398 1 94.75 168 TRP B N 1
ATOM 3809 C CA . TRP B 1 168 ? -15.117 -15.711 -3.367 1 94.75 168 TRP B CA 1
ATOM 3810 C C . TRP B 1 168 ? -14.164 -15.422 -4.523 1 94.75 168 TRP B C 1
ATOM 3812 O O . TRP B 1 168 ? -14.125 -14.305 -5.043 1 94.75 168 TRP B O 1
ATOM 3822 N N . THR B 1 169 ? -13.352 -16.453 -4.902 1 94.25 169 THR B N 1
ATOM 3823 C CA . THR B 1 169 ? -12.383 -16.234 -5.973 1 94.25 169 THR B CA 1
ATOM 3824 C C . THR B 1 169 ? -12.562 -17.25 -7.086 1 94.25 169 THR B C 1
ATOM 3826 O O . THR B 1 169 ? -11.828 -17.25 -8.078 1 94.25 169 THR B O 1
ATOM 3829 N N . GLY B 1 170 ? -13.57 -18.156 -6.934 1 93.81 170 GLY B N 1
ATOM 3830 C CA . GLY B 1 170 ? -13.758 -19.234 -7.891 1 93.81 170 GLY B CA 1
ATOM 3831 C C . GLY B 1 170 ? -14.805 -18.906 -8.945 1 93.81 170 GLY B C 1
ATOM 3832 O O . GLY B 1 170 ? -14.859 -19.562 -9.984 1 93.81 170 GLY B O 1
ATOM 3833 N N . ASP B 1 171 ? -15.586 -17.969 -8.594 1 95.38 171 ASP B N 1
ATOM 3834 C CA . ASP B 1 171 ? -16.609 -17.469 -9.508 1 95.38 171 ASP B CA 1
ATOM 3835 C C . ASP B 1 171 ? -16.281 -16.062 -9.992 1 95.38 171 ASP B C 1
ATOM 3837 O O . ASP B 1 171 ? -15.805 -15.219 -9.219 1 95.38 171 ASP B O 1
ATOM 3841 N N . ALA B 1 172 ? -16.594 -15.812 -11.289 1 94.88 172 ALA B N 1
ATOM 3842 C CA . ALA B 1 172 ? -16.188 -14.562 -11.922 1 94.88 172 ALA B CA 1
ATOM 3843 C C . ALA B 1 172 ? -16.781 -13.359 -11.188 1 94.88 172 ALA B C 1
ATOM 3845 O O . ALA B 1 172 ? -16.062 -12.391 -10.891 1 94.88 172 ALA B O 1
ATOM 3846 N N . SER B 1 173 ? -18.031 -13.398 -10.93 1 95.56 173 SER B N 1
ATOM 3847 C CA . SER B 1 173 ? -18.688 -12.266 -10.289 1 95.56 173 SER B CA 1
ATOM 3848 C C . SER B 1 173 ? -18.188 -12.055 -8.867 1 95.56 173 SER B C 1
ATOM 3850 O O . SER B 1 173 ? -17.906 -10.922 -8.469 1 95.56 173 SER B O 1
ATOM 3852 N N . TRP B 1 174 ? -18.016 -13.141 -8.125 1 95.81 174 TRP B N 1
ATOM 3853 C CA . TRP B 1 174 ? -17.531 -13.039 -6.746 1 95.81 174 TRP B CA 1
ATOM 3854 C C . TRP B 1 174 ? -16.062 -12.648 -6.703 1 95.81 174 TRP B C 1
ATOM 3856 O O . TRP B 1 174 ? -15.633 -11.93 -5.797 1 95.81 174 TRP B O 1
ATOM 3866 N N . ALA B 1 175 ? -15.359 -13.156 -7.695 1 97.12 175 ALA B N 1
ATOM 3867 C CA . ALA B 1 175 ? -13.945 -12.781 -7.773 1 97.12 175 ALA B CA 1
ATOM 3868 C C . ALA B 1 175 ? -13.789 -11.289 -8.008 1 97.12 175 ALA B C 1
ATOM 3870 O O . ALA B 1 175 ? -12.969 -10.633 -7.359 1 97.12 175 ALA B O 1
ATOM 3871 N N . ARG B 1 176 ? -14.648 -10.773 -8.898 1 97.06 176 ARG B N 1
ATOM 3872 C CA . ARG B 1 176 ? -14.633 -9.336 -9.148 1 97.06 176 ARG B CA 1
ATOM 3873 C C . ARG B 1 176 ? -15.008 -8.555 -7.898 1 97.06 176 ARG B C 1
ATOM 3875 O O . ARG B 1 176 ? -14.352 -7.566 -7.559 1 97.06 176 ARG B O 1
ATOM 3882 N N . PHE B 1 177 ? -15.977 -9.008 -7.289 1 96.81 177 PHE B N 1
ATOM 3883 C CA . PHE B 1 177 ? -16.406 -8.375 -6.047 1 96.81 177 PHE B CA 1
ATOM 3884 C C . PHE B 1 177 ? -15.289 -8.383 -5.016 1 96.81 177 PHE B C 1
ATOM 3886 O O . PHE B 1 177 ? -15.031 -7.367 -4.363 1 96.81 177 PHE B O 1
ATOM 3893 N N . SER B 1 178 ? -14.617 -9.492 -4.859 1 96.19 178 SER B N 1
ATOM 3894 C CA . SER B 1 178 ? -13.586 -9.68 -3.844 1 96.19 178 SER B CA 1
ATOM 3895 C C . SER B 1 178 ? -12.414 -8.727 -4.062 1 96.19 178 SER B C 1
ATOM 3897 O O . SER B 1 178 ? -11.961 -8.07 -3.123 1 96.19 178 SER B O 1
ATOM 3899 N N . VAL B 1 179 ? -11.961 -8.594 -5.332 1 97.06 179 VAL B N 1
ATOM 3900 C CA . VAL B 1 179 ? -10.812 -7.738 -5.594 1 97.06 179 VAL B CA 1
ATOM 3901 C C . VAL B 1 179 ? -11.203 -6.273 -5.398 1 97.06 179 VAL B C 1
ATOM 3903 O O . VAL B 1 179 ? -10.398 -5.473 -4.906 1 97.06 179 VAL B O 1
ATOM 3906 N N . ILE B 1 180 ? -12.422 -5.906 -5.742 1 97.56 180 ILE B N 1
ATOM 3907 C CA . ILE B 1 180 ? -12.883 -4.535 -5.57 1 97.56 180 ILE B CA 1
ATOM 3908 C C . ILE B 1 180 ? -13.039 -4.223 -4.082 1 97.56 180 ILE B C 1
ATOM 3910 O O . ILE B 1 180 ? -12.617 -3.158 -3.621 1 97.56 180 ILE B O 1
ATOM 3914 N N . LEU B 1 181 ? -13.578 -5.16 -3.357 1 93.44 181 LEU B N 1
ATOM 3915 C CA . LEU B 1 181 ? -13.773 -4.992 -1.922 1 93.44 181 LEU B CA 1
ATOM 3916 C C . LEU B 1 181 ? -12.445 -4.73 -1.221 1 93.44 181 LEU B C 1
ATOM 3918 O O . LEU B 1 181 ? -12.344 -3.826 -0.387 1 93.44 181 LEU B O 1
ATOM 3922 N N . VAL B 1 182 ? -11.469 -5.527 -1.555 1 91.81 182 VAL B N 1
ATOM 3923 C CA . VAL B 1 182 ? -10.164 -5.402 -0.917 1 91.81 182 VAL B CA 1
ATOM 3924 C C . VAL B 1 182 ? -9.539 -4.055 -1.27 1 91.81 182 VAL B C 1
ATOM 3926 O O . VAL B 1 182 ? -8.938 -3.4 -0.416 1 91.81 182 VAL B O 1
ATOM 3929 N N . ASN B 1 183 ? -9.703 -3.623 -2.527 1 94 183 ASN B N 1
ATOM 3930 C CA . ASN B 1 183 ? -9.188 -2.32 -2.932 1 94 183 ASN B CA 1
ATOM 3931 C C . ASN B 1 183 ? -9.867 -1.188 -2.164 1 94 183 ASN B C 1
ATOM 3933 O O . ASN B 1 183 ? -9.211 -0.224 -1.763 1 94 183 ASN B O 1
ATOM 3937 N N . ILE B 1 184 ? -11.141 -1.325 -1.976 1 92.12 184 ILE B N 1
ATOM 3938 C CA . ILE B 1 184 ? -11.891 -0.329 -1.219 1 92.12 184 ILE B CA 1
ATOM 3939 C C . ILE B 1 184 ? -11.375 -0.271 0.215 1 92.12 184 ILE B C 1
ATOM 3941 O O . ILE B 1 184 ? -11.133 0.813 0.753 1 92.12 184 ILE B O 1
ATOM 3945 N N . TRP B 1 185 ? -11.203 -1.42 0.737 1 85.31 185 TRP B N 1
ATOM 3946 C CA . TRP B 1 185 ? -10.703 -1.521 2.105 1 85.31 185 TRP B CA 1
ATOM 3947 C C . TRP B 1 185 ? -9.359 -0.813 2.252 1 85.31 185 TRP B C 1
ATOM 3949 O O . TRP B 1 185 ? -9.148 -0.062 3.207 1 85.31 185 TRP B O 1
ATOM 3959 N N . TYR B 1 186 ? -8.523 -0.968 1.312 1 86.31 186 TYR B N 1
ATOM 3960 C CA . TYR B 1 186 ? -7.172 -0.417 1.348 1 86.31 186 TYR B CA 1
ATOM 3961 C C . TYR B 1 186 ? -7.195 1.094 1.148 1 86.31 186 TYR B C 1
ATOM 3963 O O . TYR B 1 186 ? -6.387 1.815 1.735 1 86.31 186 TYR B O 1
ATOM 3971 N N . GLY B 1 187 ? -8.133 1.562 0.386 1 87.69 187 GLY B N 1
ATOM 3972 C CA . GLY B 1 187 ? -8.055 2.939 -0.071 1 87.69 187 GLY B CA 1
ATOM 3973 C C . GLY B 1 187 ? -8.992 3.867 0.676 1 87.69 187 GLY B C 1
ATOM 3974 O O . GLY B 1 187 ? -8.812 5.086 0.659 1 87.69 187 GLY B O 1
ATOM 3975 N N . ALA B 1 188 ? -9.945 3.406 1.405 1 87.44 188 ALA B N 1
ATOM 3976 C CA . ALA B 1 188 ? -10.977 4.223 2.039 1 87.44 188 ALA B CA 1
ATOM 3977 C C . ALA B 1 188 ? -10.375 5.172 3.066 1 87.44 188 ALA B C 1
ATOM 3979 O O . ALA B 1 188 ? -10.789 6.328 3.172 1 87.44 188 ALA B O 1
ATOM 3980 N N . PRO B 1 189 ? -9.391 4.734 3.807 1 81.44 189 PRO B N 1
ATOM 3981 C CA . PRO B 1 189 ? -8.805 5.637 4.805 1 81.44 189 PRO B CA 1
ATOM 3982 C C . PRO B 1 189 ? -8.195 6.891 4.18 1 81.44 189 PRO B C 1
ATOM 3984 O O . PRO B 1 189 ? -8.25 7.969 4.777 1 81.44 189 PRO B O 1
ATOM 3987 N N . PHE B 1 190 ? -7.637 6.754 3.006 1 83.25 190 PHE B N 1
ATOM 3988 C CA . PHE B 1 190 ? -7.086 7.906 2.305 1 83.25 190 PHE B CA 1
ATOM 3989 C C . PHE B 1 190 ? -8.164 8.945 2.043 1 83.25 190 PHE B C 1
ATOM 3991 O O . PHE B 1 190 ? -7.953 10.141 2.273 1 83.25 190 PHE B O 1
ATOM 3998 N N . PHE B 1 191 ? -9.258 8.531 1.564 1 88.81 191 PHE B N 1
ATOM 3999 C CA . PHE B 1 191 ? -10.367 9.438 1.316 1 88.81 191 PHE B CA 1
ATOM 4000 C C . PHE B 1 191 ? -10.852 10.07 2.615 1 88.81 191 PHE B C 1
ATOM 4002 O O . PHE B 1 191 ? -11.156 11.266 2.658 1 88.81 191 PHE B O 1
ATOM 4009 N N . MET B 1 192 ? -10.914 9.305 3.6 1 84.94 192 MET B N 1
ATOM 4010 C CA . MET B 1 192 ? -11.367 9.812 4.891 1 84.94 192 MET B CA 1
ATOM 4011 C C . MET B 1 192 ? -10.484 10.961 5.371 1 84.94 192 MET B C 1
ATOM 4013 O O . MET B 1 192 ? -10.984 12.016 5.766 1 84.94 192 MET B O 1
ATOM 4017 N N . ILE B 1 193 ? -9.281 10.734 5.266 1 81.12 193 ILE B N 1
ATOM 4018 C CA . ILE B 1 193 ? -8.328 11.727 5.754 1 81.12 193 ILE B CA 1
ATOM 4019 C C . ILE B 1 193 ? -8.422 12.992 4.91 1 81.12 193 ILE B C 1
ATOM 4021 O O . ILE B 1 193 ? -8.484 14.102 5.449 1 81.12 193 ILE B O 1
ATOM 4025 N N . MET B 1 194 ? -8.43 12.836 3.66 1 85 194 MET B N 1
ATOM 4026 C CA . MET B 1 194 ? -8.492 13.984 2.76 1 85 194 MET B CA 1
ATOM 4027 C C . MET B 1 194 ? -9.789 14.766 2.953 1 85 194 MET B C 1
ATOM 4029 O O . MET B 1 194 ? -9.781 15.992 3.008 1 85 194 MET B O 1
ATOM 4033 N N . TYR B 1 195 ? -10.82 14.07 3.15 1 90.12 195 TYR B N 1
ATOM 4034 C CA . TYR B 1 195 ? -12.117 14.719 3.312 1 90.12 195 TYR B CA 1
ATOM 4035 C C . TYR B 1 195 ? -12.234 15.375 4.684 1 90.12 195 TYR B C 1
ATOM 4037 O O . TYR B 1 195 ? -12.852 16.438 4.824 1 90.12 195 TYR B O 1
ATOM 4045 N N . LEU B 1 196 ? -11.68 14.781 5.629 1 84 196 LEU B N 1
ATOM 4046 C CA . LEU B 1 196 ? -11.672 15.375 6.957 1 84 196 LEU B CA 1
ATOM 4047 C C . LEU B 1 196 ? -10.898 16.688 6.957 1 84 196 LEU B C 1
ATOM 4049 O O . LEU B 1 196 ? -11.352 17.688 7.531 1 84 196 LEU B O 1
ATOM 4053 N N . ALA B 1 197 ? -9.812 16.594 6.297 1 79.81 197 ALA B N 1
ATOM 4054 C CA . ALA B 1 197 ? -9.016 17.812 6.172 1 79.81 197 ALA B CA 1
ATOM 4055 C C . ALA B 1 197 ? -9.781 18.906 5.426 1 79.81 197 ALA B C 1
ATOM 4057 O O . ALA B 1 197 ? -9.734 20.078 5.801 1 79.81 197 ALA B O 1
ATOM 4058 N N . ALA B 1 198 ? -10.438 18.5 4.43 1 87.75 198 ALA B N 1
ATOM 4059 C CA . ALA B 1 198 ? -11.227 19.438 3.643 1 87.75 198 ALA B CA 1
ATOM 4060 C C . ALA B 1 198 ? -12.367 20.031 4.469 1 87.75 198 ALA B C 1
ATOM 4062 O O . ALA B 1 198 ? -12.641 21.234 4.395 1 87.75 198 ALA B O 1
ATOM 4063 N N . LEU B 1 199 ? -12.969 19.25 5.238 1 89.81 199 LEU B N 1
ATOM 4064 C CA . LEU B 1 199 ? -14.062 19.703 6.094 1 89.81 199 LEU B CA 1
ATOM 4065 C C . LEU B 1 199 ? -13.578 20.719 7.113 1 89.81 199 LEU B C 1
ATOM 4067 O O . LEU B 1 199 ? -14.266 21.719 7.379 1 89.81 199 LEU B O 1
ATOM 4071 N N . LYS B 1 200 ? -12.484 20.469 7.582 1 83.31 200 LYS B N 1
ATOM 4072 C CA . LYS B 1 200 ? -11.922 21.359 8.602 1 83.31 200 LYS B CA 1
ATOM 4073 C C . LYS B 1 200 ? -11.539 22.703 8 1 83.31 200 LYS B C 1
ATOM 4075 O O . LYS B 1 200 ? -11.422 23.703 8.719 1 83.31 200 LYS B O 1
ATOM 4080 N N . SER B 1 201 ? -11.375 22.641 6.754 1 84.88 201 SER B N 1
ATOM 4081 C CA . SER B 1 201 ? -10.961 23.875 6.098 1 84.88 201 SER B CA 1
ATOM 4082 C C . SER B 1 201 ? -12.156 24.766 5.77 1 84.88 201 SER B C 1
ATOM 4084 O O . SER B 1 201 ? -11.992 25.922 5.422 1 84.88 201 SER B O 1
ATOM 4086 N N . VAL B 1 202 ? -13.336 24.297 5.957 1 88.44 202 VAL B N 1
ATOM 4087 C CA . VAL B 1 202 ? -14.539 25.078 5.676 1 88.44 202 VAL B CA 1
ATOM 4088 C C . VAL B 1 202 ? -14.82 26.031 6.836 1 88.44 202 VAL B C 1
ATOM 4090 O O . VAL B 1 202 ? -14.984 25.594 7.98 1 88.44 202 VAL B O 1
ATOM 4093 N N . PRO B 1 203 ? -14.875 27.266 6.547 1 91.88 203 PRO B N 1
ATOM 4094 C CA . PRO B 1 203 ? -15.133 28.234 7.621 1 91.88 203 PRO B CA 1
ATOM 4095 C C . PRO B 1 203 ? -16.469 28 8.32 1 91.88 203 PRO B C 1
ATOM 4097 O O . PRO B 1 203 ? -17.484 27.812 7.66 1 91.88 203 PRO B O 1
ATOM 4100 N N . GLU B 1 204 ? -16.422 28.094 9.539 1 89.75 204 GLU B N 1
ATOM 4101 C CA . GLU B 1 204 ? -17.609 27.859 10.359 1 89.75 204 GLU B CA 1
ATOM 4102 C C . GLU B 1 204 ? -18.672 28.953 10.109 1 89.75 204 GLU B C 1
ATOM 4104 O O . GLU B 1 204 ? -19.859 28.703 10.234 1 89.75 204 GLU B O 1
ATOM 4109 N N . GLN B 1 205 ? -18.219 30.031 9.75 1 93.88 205 GLN B N 1
ATOM 4110 C CA . GLN B 1 205 ? -19.094 31.172 9.5 1 93.88 205 GLN B CA 1
ATOM 4111 C C . GLN B 1 205 ? -20.094 30.859 8.398 1 93.88 205 GLN B C 1
ATOM 4113 O O . GLN B 1 205 ? -21.219 31.359 8.422 1 93.88 205 GLN B O 1
ATOM 4118 N N . LEU B 1 206 ? -19.703 30.062 7.5 1 93.56 206 LEU B N 1
ATOM 4119 C CA . LEU B 1 206 ? -20.594 29.703 6.398 1 93.56 206 LEU B CA 1
ATOM 4120 C C . LEU B 1 206 ? -21.734 28.828 6.891 1 93.56 206 LEU B C 1
ATOM 4122 O O . LEU B 1 206 ? -22.875 28.969 6.422 1 93.56 206 LEU B O 1
ATOM 4126 N N . TYR B 1 207 ? -21.516 28.109 7.809 1 91.31 207 TYR B N 1
ATOM 4127 C CA . TYR B 1 207 ? -22.547 27.234 8.367 1 91.31 207 TYR B CA 1
ATOM 4128 C C . TYR B 1 207 ? -23.5 28.031 9.242 1 91.31 207 TYR B C 1
ATOM 4130 O O . TYR B 1 207 ? -24.719 27.781 9.242 1 91.31 207 TYR B O 1
ATOM 4138 N N . GLU B 1 208 ? -22.891 28.906 9.93 1 92.5 208 GLU B N 1
ATOM 4139 C CA . GLU B 1 208 ? -23.703 29.781 10.766 1 92.5 208 GLU B CA 1
ATOM 4140 C C . GLU B 1 208 ? -24.656 30.625 9.922 1 92.5 208 GLU B C 1
ATOM 4142 O O . GLU B 1 208 ? -25.844 30.75 10.25 1 92.5 208 GLU B O 1
ATOM 4147 N N . ALA B 1 209 ? -24.125 31.141 8.938 1 95.31 209 ALA B N 1
ATOM 4148 C CA . ALA B 1 209 ? -24.938 31.938 8.023 1 95.31 209 ALA B CA 1
ATOM 4149 C C . ALA B 1 209 ? -26.062 31.094 7.414 1 95.31 209 ALA B C 1
ATOM 4151 O O . ALA B 1 209 ? -27.203 31.562 7.293 1 95.31 209 ALA B O 1
ATOM 4152 N N . ALA B 1 210 ? -25.75 29.938 7.074 1 94.19 210 ALA B N 1
ATOM 4153 C CA . ALA B 1 210 ? -26.75 29.047 6.496 1 94.19 210 ALA B CA 1
ATOM 4154 C C . ALA B 1 210 ? -27.828 28.688 7.52 1 94.19 210 ALA B C 1
ATOM 4156 O O . ALA B 1 210 ? -29 28.547 7.172 1 94.19 210 ALA B O 1
ATOM 4157 N N . SER B 1 211 ? -27.391 28.594 8.695 1 93 211 SER B N 1
ATOM 4158 C CA . SER B 1 211 ? -28.344 28.281 9.766 1 93 211 SER B CA 1
ATOM 4159 C C . SER B 1 211 ? -29.297 29.438 10.008 1 93 211 SER B C 1
ATOM 4161 O O . SER B 1 211 ? -30.484 29.234 10.273 1 93 211 SER B O 1
ATOM 4163 N N . ILE B 1 212 ? -28.734 30.531 9.922 1 94.62 212 ILE B N 1
ATOM 4164 C CA . ILE B 1 212 ? -29.547 31.719 10.078 1 94.62 212 ILE B CA 1
ATOM 4165 C C . ILE B 1 212 ? -30.594 31.797 8.969 1 94.62 212 ILE B C 1
ATOM 4167 O O . ILE B 1 212 ? -31.734 32.188 9.211 1 94.62 212 ILE B O 1
ATOM 4171 N N . ASP B 1 213 ? -30.312 31.297 7.82 1 94.94 213 ASP B N 1
ATOM 4172 C CA . ASP B 1 213 ? -31.219 31.266 6.676 1 94.94 213 ASP B CA 1
ATOM 4173 C C . ASP B 1 213 ? -32.188 30.078 6.77 1 94.94 213 ASP B C 1
ATOM 4175 O O . ASP B 1 213 ? -33.031 29.906 5.91 1 94.94 213 ASP B O 1
ATOM 4179 N N . GLY B 1 214 ? -32.031 29.297 7.734 1 93.62 214 GLY B N 1
ATOM 4180 C CA . GLY B 1 214 ? -32.938 28.188 7.973 1 93.62 214 GLY B CA 1
ATOM 4181 C C . GLY B 1 214 ? -32.562 26.922 7.211 1 93.62 214 GLY B C 1
ATOM 4182 O O . GLY B 1 214 ? -33.406 26.047 7.012 1 93.62 214 GLY B O 1
ATOM 4183 N N . ALA B 1 215 ? -31.375 26.906 6.82 1 93.81 215 ALA B N 1
ATOM 4184 C CA . ALA B 1 215 ? -30.938 25.75 6.031 1 93.81 215 ALA B CA 1
ATOM 4185 C C . ALA B 1 215 ? -30.844 24.5 6.895 1 93.81 215 ALA B C 1
ATOM 4187 O O . ALA B 1 215 ? -30.391 24.547 8.039 1 93.81 215 ALA B O 1
ATOM 4188 N N . ASN B 1 216 ? -31.344 23.391 6.297 1 93.25 216 ASN B N 1
ATOM 4189 C CA . ASN B 1 216 ? -31.203 22.109 6.98 1 93.25 216 ASN B CA 1
ATOM 4190 C C . ASN B 1 216 ? -29.875 21.438 6.648 1 93.25 216 ASN B C 1
ATOM 4192 O O . ASN B 1 216 ? -29.047 22.016 5.949 1 93.25 216 ASN B O 1
ATOM 4196 N N . TRP B 1 217 ? -29.688 20.25 7.203 1 88.25 217 TRP B N 1
ATOM 4197 C CA . TRP B 1 217 ? -28.406 19.547 7.062 1 88.25 217 TRP B CA 1
ATOM 4198 C C . TRP B 1 217 ? -28.125 19.219 5.602 1 88.25 217 TRP B C 1
ATOM 4200 O O . TRP B 1 217 ? -27 19.391 5.133 1 88.25 217 TRP B O 1
ATOM 4210 N N . TRP B 1 218 ? -29.109 18.812 4.914 1 91.62 218 TRP B N 1
ATOM 4211 C CA . TRP B 1 218 ? -28.953 18.422 3.516 1 91.62 218 TRP B CA 1
ATOM 4212 C C . TRP B 1 218 ? -28.641 19.641 2.648 1 91.62 218 TRP B C 1
ATOM 4214 O O . TRP B 1 218 ? -27.844 19.562 1.713 1 91.62 218 TRP B O 1
ATOM 4224 N N . GLN B 1 219 ? -29.219 20.75 3.029 1 93.81 219 GLN B N 1
ATOM 4225 C CA . GLN B 1 219 ? -28.984 21.984 2.293 1 93.81 219 GLN B CA 1
ATOM 4226 C C . GLN B 1 219 ? -27.562 22.5 2.539 1 93.81 219 GLN B C 1
ATOM 4228 O O . GLN B 1 219 ? -26.891 22.953 1.609 1 93.81 219 GLN B O 1
ATOM 4233 N N . LYS B 1 220 ? -27.188 22.391 3.771 1 94.38 220 LYS B N 1
ATOM 4234 C CA . LYS B 1 220 ? -25.828 22.812 4.094 1 94.38 220 LYS B CA 1
ATOM 4235 C C . LYS B 1 220 ? -24.797 21.938 3.379 1 94.38 220 LYS B C 1
ATOM 4237 O O . LYS B 1 220 ? -23.766 22.438 2.91 1 94.38 220 LYS B O 1
ATOM 4242 N N . LEU B 1 221 ? -25.141 20.641 3.273 1 92.81 221 LEU B N 1
ATOM 4243 C CA . LEU B 1 221 ? -24.25 19.688 2.605 1 92.81 221 LEU B CA 1
ATOM 4244 C C . LEU B 1 221 ? -24.109 20.031 1.124 1 92.81 221 LEU B C 1
ATOM 4246 O O . LEU B 1 221 ? -23 20.109 0.602 1 92.81 221 LEU B O 1
ATOM 4250 N N . TRP B 1 222 ? -25.156 20.344 0.479 1 93.31 222 TRP B N 1
ATOM 4251 C CA . TRP B 1 222 ? -25.188 20.484 -0.973 1 93.31 222 TRP B CA 1
ATOM 4252 C C . TRP B 1 222 ? -24.75 21.891 -1.38 1 93.31 222 TRP B C 1
ATOM 4254 O O . TRP B 1 222 ? -24.141 22.078 -2.438 1 93.31 222 TRP B O 1
ATOM 4264 N N . TYR B 1 223 ? -24.938 22.891 -0.486 1 94.06 223 TYR B N 1
ATOM 4265 C CA . TYR B 1 223 ? -24.734 24.266 -0.931 1 94.06 223 TYR B CA 1
ATOM 4266 C C . TYR B 1 223 ? -23.547 24.891 -0.228 1 94.06 223 TYR B C 1
ATOM 4268 O O . TYR B 1 223 ? -23.031 25.938 -0.655 1 94.06 223 TYR B O 1
ATOM 4276 N N . VAL B 1 224 ? -23.062 24.281 0.786 1 94.12 224 VAL B N 1
ATOM 4277 C CA . VAL B 1 224 ? -21.922 24.844 1.5 1 94.12 224 VAL B CA 1
ATOM 4278 C C . VAL B 1 224 ? -20.75 23.859 1.5 1 94.12 224 VAL B C 1
ATOM 4280 O O . VAL B 1 224 ? -19.734 24.094 0.854 1 94.12 224 VAL B O 1
ATOM 4283 N N . THR B 1 225 ? -20.984 22.719 2.031 1 93.94 225 THR B N 1
ATOM 4284 C CA . THR B 1 225 ? -19.906 21.75 2.279 1 93.94 225 THR B CA 1
ATOM 4285 C C . THR B 1 225 ? -19.328 21.25 0.963 1 93.94 225 THR B C 1
ATOM 4287 O O . THR B 1 225 ? -18.125 21.391 0.711 1 93.94 225 THR B O 1
ATOM 4290 N N . LEU B 1 226 ? -20.125 20.688 0.089 1 94 226 LEU B N 1
ATOM 4291 C CA . LEU B 1 226 ? -19.656 20.031 -1.127 1 94 226 LEU B CA 1
ATOM 4292 C C . LEU B 1 226 ? -19.016 21.031 -2.072 1 94 226 LEU B C 1
ATOM 4294 O O . LEU B 1 226 ? -17.922 20.781 -2.604 1 94 226 LEU B O 1
ATOM 4298 N N . PRO B 1 227 ? -19.641 22.203 -2.172 1 93.19 227 PRO B N 1
ATOM 4299 C CA . PRO B 1 227 ? -19 23.203 -3.039 1 93.19 227 PRO B CA 1
ATOM 4300 C C . PRO B 1 227 ? -17.656 23.656 -2.5 1 93.19 227 PRO B C 1
ATOM 4302 O O . PRO B 1 227 ? -16.719 23.891 -3.275 1 93.19 227 PRO B O 1
ATOM 4305 N N . MET B 1 228 ? -17.562 23.781 -1.214 1 91.81 228 MET B N 1
ATOM 4306 C CA . MET B 1 228 ? -16.297 24.234 -0.623 1 91.81 228 MET B CA 1
ATOM 4307 C C . MET B 1 228 ? -15.234 23.156 -0.707 1 91.81 228 MET B C 1
ATOM 4309 O O . MET B 1 228 ? -14.039 23.453 -0.762 1 91.81 228 MET B O 1
ATOM 4313 N N . MET B 1 229 ? -15.688 21.906 -0.793 1 93.25 229 MET B N 1
ATOM 4314 C CA . MET B 1 229 ? -14.742 20.797 -0.811 1 93.25 229 MET B CA 1
ATOM 4315 C C . MET B 1 229 ? -14.492 20.328 -2.238 1 93.25 229 MET B C 1
ATOM 4317 O O . MET B 1 229 ? -13.758 19.344 -2.453 1 93.25 229 MET B O 1
ATOM 4321 N N . ARG B 1 230 ? -14.984 20.906 -3.18 1 92.62 230 ARG B N 1
ATOM 4322 C CA . ARG B 1 230 ? -15 20.406 -4.551 1 92.62 230 ARG B CA 1
ATOM 4323 C C . ARG B 1 230 ? -13.586 20.172 -5.07 1 92.62 230 ARG B C 1
ATOM 4325 O O . ARG B 1 230 ? -13.32 19.172 -5.742 1 92.62 230 ARG B O 1
ATOM 4332 N N . ASN B 1 231 ? -12.703 21.062 -4.84 1 87.88 231 ASN B N 1
ATOM 4333 C CA . ASN B 1 231 ? -11.336 20.938 -5.328 1 87.88 231 ASN B CA 1
ATOM 4334 C C . ASN B 1 231 ? -10.617 19.734 -4.699 1 87.88 231 ASN B C 1
ATOM 4336 O O . ASN B 1 231 ? -9.969 18.953 -5.398 1 87.88 231 ASN B O 1
ATOM 4340 N N . ILE B 1 232 ? -10.781 19.578 -3.459 1 89.5 232 ILE B N 1
ATOM 4341 C CA . ILE B 1 232 ? -10.133 18.484 -2.764 1 89.5 232 ILE B CA 1
ATOM 4342 C C . ILE B 1 232 ? -10.766 17.156 -3.195 1 89.5 232 ILE B C 1
ATOM 4344 O O . ILE B 1 232 ? -10.062 16.156 -3.352 1 89.5 232 ILE B O 1
ATOM 4348 N N . ILE B 1 233 ? -12.062 17.172 -3.406 1 93.5 233 ILE B N 1
ATOM 4349 C CA . ILE B 1 233 ? -12.75 15.961 -3.871 1 93.5 233 ILE B CA 1
ATOM 4350 C C . ILE B 1 233 ? -12.219 15.562 -5.246 1 93.5 233 ILE B C 1
ATOM 4352 O O . ILE B 1 233 ? -11.914 14.391 -5.484 1 93.5 233 ILE B O 1
ATOM 4356 N N . ALA B 1 234 ? -12.047 16.531 -6.09 1 91.44 234 ALA B N 1
ATOM 4357 C CA . ALA B 1 234 ? -11.578 16.266 -7.449 1 91.44 234 ALA B CA 1
ATOM 4358 C C . ALA B 1 234 ? -10.148 15.719 -7.445 1 91.44 234 ALA B C 1
ATOM 4360 O O . ALA B 1 234 ? -9.867 14.703 -8.086 1 91.44 234 ALA B O 1
ATOM 4361 N N . ILE B 1 235 ? -9.336 16.344 -6.719 1 87.56 235 ILE B N 1
ATOM 4362 C CA . ILE B 1 235 ? -7.93 15.961 -6.688 1 87.56 235 ILE B CA 1
ATOM 4363 C C . ILE B 1 235 ? -7.785 14.578 -6.043 1 87.56 235 ILE B C 1
ATOM 4365 O O . ILE B 1 235 ? -7.023 13.742 -6.523 1 87.56 235 ILE B O 1
ATOM 4369 N N . THR B 1 236 ? -8.492 14.383 -4.977 1 89.88 236 THR B N 1
ATOM 4370 C CA . THR B 1 236 ? -8.445 13.094 -4.289 1 89.88 236 THR B CA 1
ATOM 4371 C C . THR B 1 236 ? -8.953 11.984 -5.191 1 89.88 236 THR B C 1
ATOM 4373 O O . THR B 1 236 ? -8.359 10.906 -5.254 1 89.88 236 THR B O 1
ATOM 4376 N N . THR B 1 237 ? -9.977 12.25 -5.84 1 93.56 237 THR B N 1
ATOM 4377 C CA . THR B 1 237 ? -10.578 11.273 -6.738 1 93.56 237 THR B CA 1
ATOM 4378 C C . THR B 1 237 ? -9.633 10.938 -7.895 1 93.56 237 THR B C 1
ATOM 4380 O O . THR B 1 237 ? -9.445 9.773 -8.234 1 93.56 237 THR B O 1
ATOM 4383 N N . LEU B 1 238 ? -9.07 11.922 -8.453 1 90.25 238 LEU B N 1
ATOM 4384 C CA . LEU B 1 238 ? -8.156 11.703 -9.562 1 90.25 238 LEU B CA 1
ATOM 4385 C C . LEU B 1 238 ? -6.945 10.891 -9.125 1 90.25 238 LEU B C 1
ATOM 4387 O O . LEU B 1 238 ? -6.543 9.945 -9.805 1 90.25 238 LEU B O 1
ATOM 4391 N N . PHE B 1 239 ? -6.43 11.266 -8.047 1 86.31 239 PHE B N 1
ATOM 4392 C CA . PHE B 1 239 ? -5.285 10.539 -7.516 1 86.31 239 PHE B CA 1
ATOM 4393 C C . PHE B 1 239 ? -5.637 9.078 -7.27 1 86.31 239 PHE B C 1
ATOM 4395 O O . PHE B 1 239 ? -4.891 8.18 -7.66 1 86.31 239 PHE B O 1
ATOM 4402 N N . SER B 1 240 ? -6.699 8.875 -6.625 1 92.38 240 SER B N 1
ATOM 4403 C CA . SER B 1 240 ? -7.133 7.516 -6.332 1 92.38 240 SER B CA 1
ATOM 4404 C C . SER B 1 240 ? -7.379 6.727 -7.613 1 92.38 240 SER B C 1
ATOM 4406 O O . SER B 1 240 ? -7.07 5.535 -7.684 1 92.38 240 SER B O 1
ATOM 4408 N N . LEU B 1 241 ? -7.918 7.395 -8.555 1 93 241 LEU B N 1
ATOM 4409 C CA . LEU B 1 241 ? -8.172 6.734 -9.828 1 93 241 LEU B CA 1
ATOM 4410 C C . LEU B 1 241 ? -6.867 6.289 -10.477 1 93 241 LEU B C 1
ATOM 4412 O O . LEU B 1 241 ? -6.781 5.172 -11 1 93 241 LEU B O 1
ATOM 4416 N N . ILE B 1 242 ? -5.926 7.062 -10.492 1 88.75 242 ILE B N 1
ATOM 4417 C CA . ILE B 1 242 ? -4.625 6.746 -11.07 1 88.75 242 ILE B CA 1
ATOM 4418 C C . ILE B 1 242 ? -4.027 5.535 -10.367 1 88.75 242 ILE B C 1
ATOM 4420 O O . ILE B 1 242 ? -3.621 4.566 -11.016 1 88.75 242 ILE B O 1
ATOM 4424 N N . VAL B 1 243 ? -4.055 5.57 -9.086 1 88.5 243 VAL B N 1
ATOM 4425 C CA . VAL B 1 243 ? -3.443 4.504 -8.297 1 88.5 243 VAL B CA 1
ATOM 4426 C C . VAL B 1 243 ? -4.242 3.215 -8.469 1 88.5 243 VAL B C 1
ATOM 4428 O O . VAL B 1 243 ? -3.664 2.127 -8.555 1 88.5 243 VAL B O 1
ATOM 4431 N N . THR B 1 244 ? -5.492 3.33 -8.523 1 93.12 244 THR B N 1
ATOM 4432 C CA . THR B 1 244 ? -6.348 2.154 -8.641 1 93.12 244 THR B CA 1
ATOM 4433 C C . THR B 1 244 ? -6.207 1.527 -10.031 1 93.12 244 THR B C 1
ATOM 4435 O O . THR B 1 244 ? -6.176 0.302 -10.164 1 93.12 244 THR B O 1
ATOM 4438 N N . PHE B 1 245 ? -6.117 2.328 -11.016 1 91.25 245 PHE B N 1
ATOM 4439 C CA . PHE B 1 245 ? -5.922 1.822 -12.367 1 91.25 245 PHE B CA 1
ATOM 4440 C C . PHE B 1 245 ? -4.574 1.119 -12.492 1 91.25 245 PHE B C 1
ATOM 4442 O O . PHE B 1 245 ? -4.434 0.171 -13.266 1 91.25 245 PHE B O 1
ATOM 4449 N N . ALA B 1 246 ? -3.68 1.571 -11.75 1 88.62 246 ALA B N 1
ATOM 4450 C CA . ALA B 1 246 ? -2.328 1.026 -11.836 1 88.62 246 ALA B CA 1
ATOM 4451 C C . ALA B 1 246 ? -2.152 -0.152 -10.883 1 88.62 246 ALA B C 1
ATOM 4453 O O . ALA B 1 246 ? -1.062 -0.722 -10.781 1 88.62 246 ALA B O 1
ATOM 4454 N N . ASN B 1 247 ? -3.209 -0.459 -10.227 1 90.94 247 ASN B N 1
ATOM 4455 C CA . ASN B 1 247 ? -3.102 -1.531 -9.242 1 90.94 247 ASN B CA 1
ATOM 4456 C C . ASN B 1 247 ? -2.693 -2.85 -9.891 1 90.94 247 ASN B C 1
ATOM 4458 O O . ASN B 1 247 ? -3.168 -3.184 -10.977 1 90.94 247 ASN B O 1
ATOM 4462 N N . PHE B 1 248 ? -1.86 -3.561 -9.289 1 93.56 248 PHE B N 1
ATOM 4463 C CA . PHE B 1 248 ? -1.361 -4.852 -9.758 1 93.56 248 PHE B CA 1
ATOM 4464 C C . PHE B 1 248 ? -1.44 -5.891 -8.641 1 93.56 248 PHE B C 1
ATOM 4466 O O . PHE B 1 248 ? -1.916 -7.008 -8.867 1 93.56 248 PHE B O 1
ATOM 4473 N N . ASP B 1 249 ? -1.116 -5.496 -7.461 1 92.06 249 ASP B N 1
ATOM 4474 C CA . ASP B 1 249 ? -0.798 -6.402 -6.359 1 92.06 249 ASP B CA 1
ATOM 4475 C C . ASP B 1 249 ? -2.041 -7.156 -5.891 1 92.06 249 ASP B C 1
ATOM 4477 O O . ASP B 1 249 ? -2.012 -8.383 -5.746 1 92.06 249 ASP B O 1
ATOM 4481 N N . ILE B 1 250 ? -3.102 -6.477 -5.77 1 93.5 250 ILE B N 1
ATOM 4482 C CA . ILE B 1 250 ? -4.309 -7.078 -5.211 1 93.5 250 ILE B CA 1
ATOM 4483 C C . ILE B 1 250 ? -4.836 -8.148 -6.16 1 93.5 250 ILE B C 1
ATOM 4485 O O . ILE B 1 250 ? -5.039 -9.297 -5.758 1 93.5 250 ILE B O 1
ATOM 4489 N N . VAL B 1 251 ? -4.945 -7.828 -7.426 1 95.56 251 VAL B N 1
ATOM 4490 C CA . VAL B 1 251 ? -5.512 -8.758 -8.398 1 95.56 251 VAL B CA 1
ATOM 4491 C C . VAL B 1 251 ? -4.539 -9.914 -8.633 1 95.56 251 VAL B C 1
ATOM 4493 O O . VAL B 1 251 ? -4.953 -11.078 -8.703 1 95.56 251 VAL B O 1
ATOM 4496 N N . ARG B 1 252 ? -3.299 -9.57 -8.711 1 94.44 252 ARG B N 1
ATOM 4497 C CA . ARG B 1 252 ? -2.303 -10.609 -8.945 1 94.44 252 ARG B CA 1
ATOM 4498 C C . ARG B 1 252 ? -2.309 -11.641 -7.82 1 94.44 252 ARG B C 1
ATOM 4500 O O . ARG B 1 252 ? -2.217 -12.844 -8.07 1 94.44 252 ARG B O 1
ATOM 4507 N N . ILE B 1 253 ? -2.443 -11.219 -6.652 1 92.88 253 ILE B N 1
ATOM 4508 C CA . ILE B 1 253 ? -2.316 -12.086 -5.488 1 92.88 253 ILE B CA 1
ATOM 4509 C C . ILE B 1 253 ? -3.623 -12.852 -5.273 1 92.88 253 ILE B C 1
ATOM 4511 O O . ILE B 1 253 ? -3.613 -14.062 -5.051 1 92.88 253 ILE B O 1
ATOM 4515 N N . LEU B 1 254 ? -4.715 -12.234 -5.441 1 93.75 254 LEU B N 1
ATOM 4516 C CA . LEU B 1 254 ? -5.984 -12.836 -5.055 1 93.75 254 LEU B CA 1
ATOM 4517 C C . LEU B 1 254 ? -6.504 -13.758 -6.156 1 93.75 254 LEU B C 1
ATOM 4519 O O . LEU B 1 254 ? -7.035 -14.836 -5.871 1 93.75 254 LEU B O 1
ATOM 4523 N N . THR B 1 255 ? -6.34 -13.281 -7.461 1 95.25 255 THR B N 1
ATOM 4524 C CA . THR B 1 255 ? -7.031 -14.031 -8.508 1 95.25 255 THR B CA 1
ATOM 4525 C C . THR B 1 255 ? -6.094 -14.312 -9.68 1 95.25 255 THR B C 1
ATOM 4527 O O . THR B 1 255 ? -6.398 -15.141 -10.539 1 95.25 255 THR B O 1
ATOM 4530 N N . ALA B 1 256 ? -5.027 -13.625 -9.719 1 94.38 256 ALA B N 1
ATOM 4531 C CA . ALA B 1 256 ? -4.117 -13.695 -10.859 1 94.38 256 ALA B CA 1
ATOM 4532 C C . ALA B 1 256 ? -4.875 -13.523 -12.172 1 94.38 256 ALA B C 1
ATOM 4534 O O . ALA B 1 256 ? -4.559 -14.172 -13.172 1 94.38 256 ALA B O 1
ATOM 4535 N N . GLY B 1 257 ? -5.953 -12.781 -12.148 1 94.56 257 GLY B N 1
ATOM 4536 C CA . GLY B 1 257 ? -6.734 -12.469 -13.336 1 94.56 257 GLY B CA 1
ATOM 4537 C C . GLY B 1 257 ? -7.891 -13.43 -13.555 1 94.56 257 GLY B C 1
ATOM 4538 O O . GLY B 1 257 ? -8.75 -13.188 -14.414 1 94.56 257 GLY B O 1
ATOM 4539 N N . GLY B 1 258 ? -7.957 -14.484 -12.773 1 93.69 258 GLY B N 1
ATOM 4540 C CA . GLY B 1 258 ? -8.992 -15.484 -12.93 1 93.69 258 GLY B CA 1
ATOM 4541 C C . GLY B 1 258 ? -10.266 -15.156 -12.164 1 93.69 258 GLY B C 1
ATOM 4542 O O . GLY B 1 258 ? -10.344 -14.125 -11.492 1 93.69 258 GLY B O 1
ATOM 4543 N N . PRO B 1 259 ? -11.281 -16.016 -12.328 1 93.44 259 PRO B N 1
ATOM 4544 C CA . PRO B 1 259 ? -11.359 -17.156 -13.234 1 93.44 259 PRO B CA 1
ATOM 4545 C C . PRO B 1 259 ? -11.617 -16.75 -14.68 1 93.44 259 PRO B C 1
ATOM 4547 O O . PRO B 1 259 ? -12.336 -15.781 -14.938 1 93.44 259 PRO B O 1
ATOM 4550 N N . LEU B 1 260 ? -11.062 -17.406 -15.664 1 91.38 260 LEU B N 1
ATOM 4551 C CA . LEU B 1 260 ? -11.297 -17.203 -17.094 1 91.38 260 LEU B CA 1
ATOM 4552 C C . LEU B 1 260 ? -11.008 -15.766 -17.5 1 91.38 260 LEU B C 1
ATOM 4554 O O . LEU B 1 260 ? -11.781 -15.156 -18.234 1 91.38 260 LEU B O 1
ATOM 4558 N N . ASP B 1 261 ? -10.062 -15.148 -16.891 1 91.94 261 ASP B N 1
ATOM 4559 C CA . ASP B 1 261 ? -9.547 -13.828 -17.219 1 91.94 261 ASP B CA 1
ATOM 4560 C C . ASP B 1 261 ? -10.562 -12.742 -16.875 1 91.94 261 ASP B C 1
ATOM 4562 O O . ASP B 1 261 ? -10.531 -11.648 -17.438 1 91.94 261 ASP B O 1
ATOM 4566 N N . HIS B 1 262 ? -11.383 -13.031 -15.891 1 94 262 HIS B N 1
ATOM 4567 C CA . HIS B 1 262 ? -12.492 -12.117 -15.641 1 94 262 HIS B CA 1
ATOM 4568 C C . HIS B 1 262 ? -12.133 -11.102 -14.562 1 94 262 HIS B C 1
ATOM 4570 O O . HIS B 1 262 ? -12.984 -10.312 -14.141 1 94 262 HIS B O 1
ATOM 4576 N N . THR B 1 263 ? -10.898 -11.133 -14.164 1 96.25 263 THR B N 1
ATOM 4577 C CA . THR B 1 263 ? -10.516 -10.125 -13.18 1 96.25 263 THR B CA 1
ATOM 4578 C C . THR B 1 263 ? -9.211 -9.438 -13.586 1 96.25 263 THR B C 1
ATOM 4580 O O . THR B 1 263 ? -8.703 -8.586 -12.852 1 96.25 263 THR B O 1
ATOM 4583 N N . HIS B 1 264 ? -8.789 -9.773 -14.781 1 96.88 264 HIS B N 1
ATOM 4584 C CA . HIS B 1 264 ? -7.586 -9.094 -15.242 1 96.88 264 HIS B CA 1
ATOM 4585 C C . HIS B 1 264 ? -7.82 -7.59 -15.367 1 96.88 264 HIS B C 1
ATOM 4587 O O . HIS B 1 264 ? -8.867 -7.16 -15.859 1 96.88 264 HIS B O 1
ATOM 4593 N N . ILE B 1 265 ? -6.875 -6.902 -14.906 1 96.62 265 ILE B N 1
ATOM 4594 C CA . ILE B 1 265 ? -6.762 -5.48 -15.211 1 96.62 265 ILE B CA 1
ATOM 4595 C C . ILE B 1 265 ? -5.512 -5.23 -16.047 1 96.62 265 ILE B C 1
ATOM 4597 O O . ILE B 1 265 ? -4.793 -6.172 -16.406 1 96.62 265 ILE B O 1
ATOM 4601 N N . PHE B 1 266 ? -5.285 -3.986 -16.422 1 95.12 266 PHE B N 1
ATOM 4602 C CA . PHE B 1 266 ? -4.199 -3.684 -17.344 1 95.12 266 PHE B CA 1
ATOM 4603 C C . PHE B 1 266 ? -2.875 -4.223 -16.828 1 95.12 266 PHE B C 1
ATOM 4605 O O . PHE B 1 266 ? -2.152 -4.918 -17.547 1 95.12 266 PHE B O 1
ATOM 4612 N N . ALA B 1 267 ? -2.605 -4.035 -15.586 1 93.69 267 ALA B N 1
ATOM 4613 C CA . ALA B 1 267 ? -1.305 -4.387 -15.016 1 93.69 267 ALA B CA 1
ATOM 4614 C C . ALA B 1 267 ? -1.116 -5.898 -14.977 1 93.69 267 ALA B C 1
ATOM 4616 O O . ALA B 1 267 ? -0.057 -6.41 -15.344 1 93.69 267 ALA B O 1
ATOM 4617 N N . THR B 1 268 ? -2.123 -6.621 -14.602 1 95.94 268 THR B N 1
ATOM 4618 C CA . THR B 1 268 ? -1.978 -8.062 -14.477 1 95.94 268 THR B CA 1
ATOM 4619 C C . THR B 1 268 ? -1.946 -8.727 -15.852 1 95.94 268 THR B C 1
ATOM 4621 O O . THR B 1 268 ? -1.247 -9.727 -16.047 1 95.94 268 THR B O 1
ATOM 4624 N N . TRP B 1 269 ? -2.678 -8.211 -16.797 1 96.56 269 TRP B N 1
ATOM 4625 C CA . TRP B 1 269 ? -2.639 -8.781 -18.141 1 96.56 269 TRP B CA 1
ATOM 4626 C C . TRP B 1 269 ? -1.323 -8.438 -18.844 1 96.56 269 TRP B C 1
ATOM 4628 O O . TRP B 1 269 ? -0.775 -9.266 -19.578 1 96.56 269 TRP B O 1
ATOM 4638 N N . ALA B 1 270 ? -0.835 -7.234 -18.609 1 94.56 270 ALA B N 1
ATOM 4639 C CA . ALA B 1 270 ? 0.489 -6.879 -19.109 1 94.56 270 ALA B CA 1
ATOM 4640 C C . ALA B 1 270 ? 1.552 -7.84 -18.578 1 94.56 270 ALA B C 1
ATOM 4642 O O . ALA B 1 270 ? 2.451 -8.242 -19.328 1 94.56 270 ALA B O 1
ATOM 4643 N N . PHE B 1 271 ? 1.411 -8.172 -17.391 1 93.31 271 PHE B N 1
ATOM 4644 C CA . PHE B 1 271 ? 2.332 -9.117 -16.766 1 93.31 271 PHE B CA 1
ATOM 4645 C C . PHE B 1 271 ? 2.207 -10.492 -17.406 1 93.31 271 PHE B C 1
ATOM 4647 O O . PHE B 1 271 ? 3.215 -11.133 -17.719 1 93.31 271 PHE B O 1
ATOM 4654 N N . ARG B 1 272 ? 1.043 -10.945 -17.609 1 94.81 272 ARG B N 1
ATOM 4655 C CA . ARG B 1 272 ? 0.774 -12.258 -18.172 1 94.81 272 ARG B CA 1
ATOM 4656 C C . ARG B 1 272 ? 1.351 -12.375 -19.578 1 94.81 272 ARG B C 1
ATOM 4658 O O . ARG B 1 272 ? 2.057 -13.336 -19.891 1 94.81 272 ARG B O 1
ATOM 4665 N N . ILE B 1 273 ? 1.13 -11.367 -20.344 1 94.56 273 ILE B N 1
ATOM 4666 C CA . ILE B 1 273 ? 1.558 -11.398 -21.734 1 94.56 273 ILE B CA 1
ATOM 4667 C C . ILE B 1 273 ? 3.037 -11.031 -21.828 1 94.56 273 ILE B C 1
ATOM 4669 O O . ILE B 1 273 ? 3.787 -11.648 -22.594 1 94.56 273 ILE B O 1
ATOM 4673 N N . GLY B 1 274 ? 3.453 -10.102 -21.094 1 92.69 274 GLY B N 1
ATOM 4674 C CA . GLY B 1 274 ? 4.797 -9.555 -21.203 1 92.69 274 GLY B CA 1
ATOM 4675 C C . GLY B 1 274 ? 5.844 -10.422 -20.516 1 92.69 274 GLY B C 1
ATOM 4676 O O . GLY B 1 274 ? 6.75 -10.938 -21.188 1 92.69 274 GLY B O 1
ATOM 4677 N N . ILE B 1 275 ? 5.711 -10.648 -19.297 1 87.75 275 ILE B N 1
ATOM 4678 C CA . ILE B 1 275 ? 6.742 -11.32 -18.516 1 87.75 275 ILE B CA 1
ATOM 4679 C C . ILE B 1 275 ? 6.492 -12.828 -18.516 1 87.75 275 ILE B C 1
ATOM 4681 O O . ILE B 1 275 ? 7.352 -13.602 -18.953 1 87.75 275 ILE B O 1
ATOM 4685 N N . GLU B 1 276 ? 5.336 -13.227 -18.172 1 89.69 276 GLU B N 1
ATOM 4686 C CA . GLU B 1 276 ? 5.043 -14.656 -18.172 1 89.69 276 GLU B CA 1
ATOM 4687 C C . GLU B 1 276 ? 5.004 -15.219 -19.578 1 89.69 276 GLU B C 1
ATOM 4689 O O . GLU B 1 276 ? 5.469 -16.328 -19.828 1 89.69 276 GLU B O 1
ATOM 4694 N N . GLY B 1 277 ? 4.461 -14.477 -20.547 1 92.56 277 GLY B N 1
ATOM 4695 C CA . GLY B 1 277 ? 4.352 -14.891 -21.938 1 92.56 277 GLY B CA 1
ATOM 4696 C C . GLY B 1 277 ? 5.578 -14.547 -22.75 1 92.56 277 GLY B C 1
ATOM 4697 O O . GLY B 1 277 ? 5.652 -14.883 -23.938 1 92.56 277 GLY B O 1
ATOM 4698 N N . SER B 1 278 ? 6.453 -13.844 -22.172 1 91 278 SER B N 1
ATOM 4699 C CA . SER B 1 278 ? 7.73 -13.484 -22.781 1 91 278 SER B CA 1
ATOM 4700 C C . SER B 1 278 ? 7.531 -12.594 -24 1 91 278 SER B C 1
ATOM 4702 O O . SER B 1 278 ? 8.258 -12.719 -24.984 1 91 278 SER B O 1
ATOM 4704 N N . ASP B 1 279 ? 6.492 -11.961 -24.094 1 94.31 279 ASP B N 1
ATOM 4705 C CA . ASP B 1 279 ? 6.262 -10.93 -25.094 1 94.31 279 ASP B CA 1
ATOM 4706 C C . ASP B 1 279 ? 6.27 -9.539 -24.469 1 94.31 279 ASP B C 1
ATOM 4708 O O . ASP B 1 279 ? 5.219 -8.898 -24.359 1 94.31 279 ASP B O 1
ATOM 4712 N N . ILE B 1 280 ? 7.441 -9.094 -24.219 1 90.94 280 ILE B N 1
ATOM 4713 C CA . ILE B 1 280 ? 7.66 -7.879 -23.438 1 90.94 280 ILE B CA 1
ATOM 4714 C C . ILE B 1 280 ? 7.105 -6.672 -24.188 1 90.94 280 ILE B C 1
ATOM 4716 O O . ILE B 1 280 ? 6.391 -5.848 -23.609 1 90.94 280 ILE B O 1
ATOM 4720 N N . PRO B 1 281 ? 7.336 -6.602 -25.469 1 94.38 281 PRO B N 1
ATOM 4721 C CA . PRO B 1 281 ? 6.805 -5.449 -26.203 1 94.38 281 PRO B CA 1
ATOM 4722 C C . PRO B 1 281 ? 5.277 -5.387 -26.172 1 94.38 281 PRO B C 1
ATOM 4724 O O . PRO B 1 281 ? 4.703 -4.312 -25.969 1 94.38 281 PRO B O 1
ATOM 4727 N N . LEU B 1 282 ? 4.672 -6.543 -26.328 1 95.56 282 LEU B N 1
ATOM 4728 C CA . LEU B 1 282 ? 3.213 -6.559 -26.281 1 95.56 282 LEU B CA 1
ATOM 4729 C C . LEU B 1 282 ? 2.705 -6.219 -24.875 1 95.56 282 LEU B C 1
ATOM 4731 O O . LEU B 1 282 ? 1.714 -5.504 -24.734 1 95.56 282 LEU B O 1
ATOM 4735 N N . GLY B 1 283 ? 3.379 -6.742 -23.875 1 94.56 283 GLY B N 1
ATOM 4736 C CA . GLY B 1 283 ? 3.039 -6.383 -22.516 1 94.56 283 GLY B CA 1
ATOM 4737 C C . GLY B 1 283 ? 3.18 -4.898 -22.234 1 94.56 283 GLY B C 1
ATOM 4738 O O . GLY B 1 283 ? 2.332 -4.305 -21.562 1 94.56 283 GLY B O 1
ATOM 4739 N N . ALA B 1 284 ? 4.258 -4.355 -22.75 1 92.94 284 ALA B N 1
ATOM 4740 C CA . ALA B 1 284 ? 4.473 -2.918 -22.609 1 92.94 284 ALA B CA 1
ATOM 4741 C C . ALA B 1 284 ? 3.352 -2.129 -23.281 1 92.94 284 ALA B C 1
ATOM 4743 O O . ALA B 1 284 ? 2.879 -1.127 -22.734 1 92.94 284 ALA B O 1
ATOM 4744 N N . SER B 1 285 ? 2.918 -2.586 -24.406 1 95.69 285 SER B N 1
ATOM 4745 C CA . SER B 1 285 ? 1.839 -1.928 -25.141 1 95.69 285 SER B CA 1
ATOM 4746 C C . SER B 1 285 ? 0.543 -1.938 -24.344 1 95.69 285 SER B C 1
ATOM 4748 O O . SER B 1 285 ? -0.195 -0.951 -24.328 1 95.69 285 SER B O 1
ATOM 4750 N N . VAL B 1 286 ? 0.275 -3.039 -23.656 1 95.06 286 VAL B N 1
ATOM 4751 C CA . VAL B 1 286 ? -0.923 -3.158 -22.844 1 95.06 286 VAL B CA 1
ATOM 4752 C C . VAL B 1 286 ? -0.887 -2.119 -21.719 1 95.06 286 VAL B C 1
ATOM 4754 O O . VAL B 1 286 ? -1.88 -1.432 -21.469 1 95.06 286 VAL B O 1
ATOM 4757 N N . SER B 1 287 ? 0.233 -1.991 -21.078 1 91.75 287 SER B N 1
ATOM 4758 C CA . SER B 1 287 ? 0.374 -1.075 -19.953 1 91.75 287 SER B CA 1
ATOM 4759 C C . SER B 1 287 ? 0.185 0.374 -20.391 1 91.75 287 SER B C 1
ATOM 4761 O O . SER B 1 287 ? -0.344 1.192 -19.641 1 91.75 287 SER B O 1
ATOM 4763 N N . LEU B 1 288 ? 0.549 0.675 -21.578 1 91.94 288 LEU B N 1
ATOM 4764 C CA . LEU B 1 288 ? 0.511 2.053 -22.062 1 91.94 288 LEU B CA 1
ATOM 4765 C C . LEU B 1 288 ? -0.921 2.486 -22.344 1 91.94 288 LEU B C 1
ATOM 4767 O O . LEU B 1 288 ? -1.205 3.682 -22.438 1 91.94 288 LEU B O 1
ATOM 4771 N N . PHE B 1 289 ? -1.814 1.568 -22.469 1 91.5 289 PHE B N 1
ATOM 4772 C CA . PHE B 1 289 ? -3.203 1.911 -22.75 1 91.5 289 PHE B CA 1
ATOM 4773 C C . PHE B 1 289 ? -3.859 2.551 -21.531 1 91.5 289 PHE B C 1
ATOM 4775 O O . PHE B 1 289 ? -4.918 3.174 -21.641 1 91.5 289 PHE B O 1
ATOM 4782 N N . MET B 1 290 ? -3.258 2.486 -20.391 1 89 290 MET B N 1
ATOM 4783 C CA . MET B 1 290 ? -3.781 3.145 -19.188 1 89 290 MET B CA 1
ATOM 4784 C C . MET B 1 290 ? -3.721 4.664 -19.344 1 89 290 MET B C 1
ATOM 4786 O O . MET B 1 290 ? -4.578 5.375 -18.812 1 89 290 MET B O 1
ATOM 4790 N N . LEU B 1 291 ? -2.785 5.109 -20.141 1 88.25 291 LEU B N 1
ATOM 4791 C CA . LEU B 1 291 ? -2.496 6.535 -20.203 1 88.25 291 LEU B CA 1
ATOM 4792 C C . LEU B 1 291 ? -3.65 7.293 -20.859 1 88.25 291 LEU B C 1
ATOM 4794 O O . LEU B 1 291 ? -4.172 8.25 -20.281 1 88.25 291 LEU B O 1
ATOM 4798 N N . PRO B 1 292 ? -4.082 6.859 -22 1 90.88 292 PRO B N 1
ATOM 4799 C CA . PRO B 1 292 ? -5.18 7.609 -22.609 1 90.88 292 PRO B CA 1
ATOM 4800 C C . PRO B 1 292 ? -6.465 7.547 -21.797 1 90.88 292 PRO B C 1
ATOM 4802 O O . PRO B 1 292 ? -7.219 8.523 -21.734 1 90.88 292 PRO B O 1
ATOM 4805 N N . ILE B 1 293 ? -6.762 6.484 -21.141 1 91.12 293 ILE B N 1
ATOM 4806 C CA . ILE B 1 293 ? -7.977 6.348 -20.344 1 91.12 293 ILE B CA 1
ATOM 4807 C C . ILE B 1 293 ? -7.906 7.281 -19.141 1 91.12 293 ILE B C 1
ATOM 4809 O O . ILE B 1 293 ? -8.859 8.008 -18.859 1 91.12 293 ILE B O 1
ATOM 4813 N N . LEU B 1 294 ? -6.793 7.273 -18.547 1 90.19 294 LEU B N 1
ATOM 4814 C CA . LEU B 1 294 ? -6.598 8.148 -17.391 1 90.19 294 LEU B CA 1
ATOM 4815 C C . LEU B 1 294 ? -6.59 9.617 -17.828 1 90.19 294 LEU B C 1
ATOM 4817 O O . LEU B 1 294 ? -7.043 10.484 -17.078 1 90.19 294 LEU B O 1
ATOM 4821 N N . GLY B 1 295 ? -6.027 9.867 -19.047 1 91.12 295 GLY B N 1
ATOM 4822 C CA . GLY B 1 295 ? -6.074 11.219 -19.578 1 91.12 295 GLY B CA 1
ATOM 4823 C C . GLY B 1 295 ? -7.484 11.742 -19.75 1 91.12 295 GLY B C 1
ATOM 4824 O O . GLY B 1 295 ? -7.785 12.875 -19.359 1 91.12 295 GLY B O 1
ATOM 4825 N N . VAL B 1 296 ? -8.312 10.969 -20.219 1 91.88 296 VAL B N 1
ATOM 4826 C CA . VAL B 1 296 ? -9.711 11.344 -20.406 1 91.88 296 VAL B CA 1
ATOM 4827 C C . VAL B 1 296 ? -10.367 11.57 -19.047 1 91.88 296 VAL B C 1
ATOM 4829 O O . VAL B 1 296 ? -11.086 12.555 -18.859 1 91.88 296 VAL B O 1
ATOM 4832 N N . ALA B 1 297 ? -10.125 10.688 -18.125 1 90.44 297 ALA B N 1
ATOM 4833 C CA . ALA B 1 297 ? -10.695 10.828 -16.797 1 90.44 297 ALA B CA 1
ATOM 4834 C C . ALA B 1 297 ? -10.219 12.117 -16.125 1 90.44 297 ALA B C 1
ATOM 4836 O O . ALA B 1 297 ? -11 12.812 -15.477 1 90.44 297 ALA B O 1
ATOM 4837 N N . ALA B 1 298 ? -9 12.383 -16.375 1 88.81 298 ALA B N 1
ATOM 4838 C CA . ALA B 1 298 ? -8.422 13.586 -15.781 1 88.81 298 ALA B CA 1
ATOM 4839 C C . ALA B 1 298 ? -9.086 14.844 -16.328 1 88.81 298 ALA B C 1
ATOM 4841 O O . ALA B 1 298 ? -9.383 15.773 -15.578 1 88.81 298 ALA B O 1
ATOM 4842 N N . ILE B 1 299 ? -9.344 14.938 -17.578 1 89.75 299 ILE B N 1
ATOM 4843 C CA . ILE B 1 299 ? -9.977 16.078 -18.219 1 89.75 299 ILE B CA 1
ATOM 4844 C C . ILE B 1 299 ? -11.375 16.297 -17.641 1 89.75 299 ILE B C 1
ATOM 4846 O O . ILE B 1 299 ? -11.75 17.438 -17.328 1 89.75 299 ILE B O 1
ATOM 4850 N N . PHE B 1 300 ? -12.023 15.25 -17.391 1 89.75 300 PHE B N 1
ATOM 4851 C CA . PHE B 1 300 ? -13.383 15.352 -16.875 1 89.75 300 PHE B CA 1
ATOM 4852 C C . PHE B 1 300 ? -13.383 15.727 -15.398 1 89.75 300 PHE B C 1
ATOM 4854 O O . PHE B 1 300 ? -14.18 16.562 -14.961 1 89.75 300 PHE B O 1
ATOM 4861 N N . ILE B 1 301 ? -12.523 15.195 -14.68 1 89.12 301 ILE B N 1
ATOM 4862 C CA . ILE B 1 301 ? -12.508 15.383 -13.234 1 89.12 301 ILE B CA 1
ATOM 4863 C C . ILE B 1 301 ? -11.984 16.781 -12.898 1 89.12 301 ILE B C 1
ATOM 4865 O O . ILE B 1 301 ? -12.492 17.438 -11.984 1 89.12 301 ILE B O 1
ATOM 4869 N N . LEU B 1 302 ? -11.055 17.266 -13.719 1 85.25 302 LEU B N 1
ATOM 4870 C CA . LEU B 1 302 ? -10.414 18.547 -13.406 1 85.25 302 LEU B CA 1
ATOM 4871 C C . LEU B 1 302 ? -11.086 19.688 -14.156 1 85.25 302 LEU B C 1
ATOM 4873 O O . LEU B 1 302 ? -10.656 20.844 -14.047 1 85.25 302 LEU B O 1
ATOM 4877 N N . ARG B 1 303 ? -11.977 19.453 -14.875 1 84.38 303 ARG B N 1
ATOM 4878 C CA . ARG B 1 303 ? -12.617 20.469 -15.711 1 84.38 303 ARG B CA 1
ATOM 4879 C C . ARG B 1 303 ? -13.133 21.625 -14.875 1 84.38 303 ARG B C 1
ATOM 4881 O O . ARG B 1 303 ? -13.094 22.781 -15.312 1 84.38 303 ARG B O 1
ATOM 4888 N N . ASP B 1 304 ? -13.539 21.375 -13.648 1 72.62 304 ASP B N 1
ATOM 4889 C CA . ASP B 1 304 ? -14.18 22.438 -12.875 1 72.62 304 ASP B CA 1
ATOM 4890 C C . ASP B 1 304 ? -13.203 23.062 -11.883 1 72.62 304 ASP B C 1
ATOM 4892 O O . ASP B 1 304 ? -13.555 24 -11.156 1 72.62 304 ASP B O 1
ATOM 4896 N N . ILE B 1 305 ? -12.078 22.531 -11.734 1 67.81 305 ILE B N 1
ATOM 4897 C CA . ILE B 1 305 ? -11.109 23.109 -10.812 1 67.81 305 ILE B CA 1
ATOM 4898 C C . ILE B 1 305 ? -10.609 24.438 -11.367 1 67.81 305 ILE B C 1
ATOM 4900 O O . ILE B 1 305 ? -10.391 25.391 -10.609 1 67.81 305 ILE B O 1
ATOM 4904 N N . ASN B 1 306 ? -10.164 24.562 -12.617 1 56.56 306 ASN B N 1
ATOM 4905 C CA . ASN B 1 306 ? -9.602 25.781 -13.188 1 56.56 306 ASN B CA 1
ATOM 4906 C C . ASN B 1 306 ? -10.609 26.922 -13.172 1 56.56 306 ASN B C 1
ATOM 4908 O O . ASN B 1 306 ? -10.234 28.094 -13.305 1 56.56 306 ASN B O 1
ATOM 4912 N N . LYS B 1 307 ? -11.703 26.703 -13.031 1 51.25 307 LYS B N 1
ATOM 4913 C CA . LYS B 1 307 ? -12.578 27.875 -13.102 1 51.25 307 LYS B CA 1
ATOM 4914 C C . LYS B 1 307 ? -12.414 28.766 -11.867 1 51.25 307 LYS B C 1
ATOM 4916 O O . LYS B 1 307 ? -12.508 29.984 -11.953 1 51.25 307 LYS B O 1
ATOM 4921 N N . ARG B 1 308 ? -12.242 28.234 -10.742 1 47.34 308 ARG B N 1
ATOM 4922 C CA . ARG B 1 308 ? -12.305 29.188 -9.641 1 47.34 308 ARG B CA 1
ATOM 4923 C C . ARG B 1 308 ? -10.93 29.797 -9.367 1 47.34 308 ARG B C 1
ATOM 4925 O O . ARG B 1 308 ? -10.805 30.703 -8.547 1 47.34 308 ARG B O 1
ATOM 4932 N N . GLY B 1 309 ? -9.82 29.156 -9.703 1 43.66 309 GLY B N 1
ATOM 4933 C CA . GLY B 1 309 ? -8.633 29.969 -9.5 1 43.66 309 GLY B CA 1
ATOM 4934 C C . GLY B 1 309 ? -8.695 31.312 -10.203 1 43.66 309 GLY B C 1
ATOM 4935 O O . GLY B 1 309 ? -7.945 32.219 -9.867 1 43.66 309 GLY B O 1
ATOM 4936 N N . ASN B 1 310 ? -9.336 31.359 -11.273 1 38.78 310 ASN B N 1
ATOM 4937 C CA . ASN B 1 310 ? -9.445 32.688 -11.891 1 38.78 310 ASN B CA 1
ATOM 4938 C C . ASN B 1 310 ? -10.383 33.594 -11.109 1 38.78 310 ASN B C 1
ATOM 4940 O O . ASN B 1 310 ? -10.43 34.812 -11.359 1 38.78 310 ASN B O 1
ATOM 4944 N N . GLU B 1 311 ? -11.188 33.062 -10.328 1 35.75 311 GLU B N 1
ATOM 4945 C CA . GLU B 1 311 ? -12.07 34.031 -9.672 1 35.75 311 GLU B CA 1
ATOM 4946 C C . GLU B 1 311 ? -11.461 34.531 -8.375 1 35.75 311 GLU B C 1
ATOM 4948 O O . GLU B 1 311 ? -12.031 35.406 -7.715 1 35.75 311 GLU B O 1
ATOM 4953 N N . SER B 1 312 ? -10.414 33.875 -7.777 1 33.22 312 SER B N 1
ATOM 4954 C CA . SER B 1 312 ? -9.852 34.719 -6.719 1 33.22 312 SER B CA 1
ATOM 4955 C C . SER B 1 312 ? -8.867 35.75 -7.281 1 33.22 312 SER B C 1
ATOM 4957 O O . SER B 1 312 ? -8.109 35.438 -8.203 1 33.22 312 SER B O 1
#

Solvent-accessible surface area (backbone atoms only — not comparable to full-atom values): 32094 Å² total; per-residue (Å²): 137,83,81,74,80,82,76,75,74,71,68,67,63,61,62,60,55,59,54,50,54,50,51,50,51,47,46,54,45,34,33,49,47,20,46,59,62,43,37,61,55,51,50,48,50,44,49,68,49,50,47,54,54,52,50,32,54,56,37,21,22,27,35,66,87,62,80,44,81,50,56,63,50,50,57,57,52,44,72,72,33,69,66,47,54,50,24,52,51,38,30,47,52,44,24,54,53,25,46,53,51,15,47,50,54,6,46,55,51,16,56,32,57,66,52,37,53,72,84,64,34,69,62,48,51,53,55,60,46,44,65,58,53,46,42,62,37,46,32,67,59,52,52,46,45,40,43,31,83,87,69,14,60,54,38,52,55,34,42,75,75,68,41,75,76,68,51,37,46,72,33,44,70,40,19,41,49,46,48,33,50,53,50,23,60,61,45,18,47,59,37,18,51,54,41,33,55,42,56,69,66,52,62,64,63,59,54,50,53,37,46,74,73,63,48,50,72,68,50,42,40,65,69,44,50,47,62,73,30,42,59,59,52,36,52,50,49,51,52,48,39,54,32,48,51,35,45,28,62,62,41,45,71,66,40,61,18,27,39,94,61,52,41,18,27,44,42,44,46,16,40,47,40,9,64,75,57,59,21,47,14,54,12,31,39,45,47,54,56,52,51,62,55,50,49,53,51,46,54,64,54,48,59,67,51,65,58,53,63,70,70,102,136,85,78,76,80,83,78,76,76,70,68,68,64,59,65,59,54,59,54,51,53,51,51,49,49,47,46,54,45,32,34,47,47,21,46,59,61,44,38,61,54,52,50,48,51,44,49,68,50,53,47,55,52,53,49,33,55,56,36,21,24,26,36,66,85,64,81,44,82,49,54,63,50,50,56,56,53,43,72,73,36,68,65,47,55,49,26,52,51,38,31,48,53,44,25,53,53,25,46,52,51,14,46,50,52,6,46,54,52,16,54,32,57,65,52,36,52,73,83,64,34,68,62,47,51,53,56,60,46,44,64,56,54,45,41,61,38,46,32,68,59,54,53,47,45,40,43,30,84,88,69,15,59,54,38,51,54,35,42,76,73,69,41,74,77,68,52,36,45,72,32,45,69,40,19,39,48,47,50,32,50,52,50,24,61,61,44,19,45,59,36,18,52,55,44,35,54,43,55,69,66,52,61,64,65,61,54,51,54,38,47,73,72,64,49,50,71,68,49,42,42,64,69,44,51,47,63,72,29,42,59,60,52,35,54,51,49,50,53,47,38,54,32,47,51,36,44,28,62,64,41,46,70,66,40,62,18,26,38,91,60,52,40,18,26,44,41,43,44,16,40,47,40,9,65,75,57,58,21,45,14,54,11,31,40,44,48,54,56,52,50,62,55,50,49,54,50,45,54,65,53,48,59,67,52,67,58,53,65,72,68,103

Secondary structure (DSSP, 8-state):
--------TTSHHHHHHHHHHHHHHHHHHHHHHHHHHHHHHHHHHHHHHHHHHHHHHHHHTB-TTS-SB-TTHHHHHHHT-HHHHHHHHHHHHHHHHHHHHHHHHHHHHHHHHHTS-STTHHHHHHHHHHHHHHHHHHHHHHHHHHH-TTT-HHHHHHHHTTPPPP-TTTSHHHHHHHHHHHHHHHHHHHHHHHHHHHHHTS-HHHHHHHHHTT--HHHHIIIIIHHHHHHHHHHHHHHHHHHHHT--HHHHHHTTT-STTSS--HHHHHHIIIIITT-HHHHHHHHHTHHHHHHHHHHHHHTTHHHHHTT-/--------TTSHHHHHHHHHHHHHHHHHHHHHHHHHHHHHHHHHHHHHHHHHHHHHHHHHTB-TTS-SB-TTHHHHHHHT-HHHHHHHHHHHHHHHHHHHHHHHHHHHHHHHHHTS-STTHHHHHHHHHHHHHHHHHHHHHHHHHHH-TTT-HHHHHHHHTTPPPP-TTTSHHHHHHHHHHHHHHHHHHHHHHHHHHHHHTS-HHHHHHHHHTT--HHHHIIIIIHHHHHHHHHHHHHHHHHHHHT--HHHHHHTTT-STTSS--HHHHHHIIIIITT-HHHHHHHHHTHHHHHHHHHHHHHTTHHHHHTT-

pLDDT: mean 81.52, std 17.46, range [32.03, 97.81]

Radius of gyration: 29.58 Å; Cα contacts (8 Å, |Δi|>4): 714; chains: 2; bounding box: 77×116×91 Å

Sequence (624 aa):
MVDIPYQPGRVAAASTRRRRGGLAAMMKRKSMVAFLMALPLIVLIGVLVIYPAFYAVHLATLNKSMQRFVGFDNFLFLFKRDTFWLVVQQSCIFAITAVVFKALLGFIVAHFVHNVPAKGQRKWRGMLLVPWVIPPAMSTLAWLWLFDPSYSAFNYTLGLFGAGPIPWTGDASWARFSVILVNIWYGAPFFMIMYLAALKSVPEQLYEAASIDGANWWQKLWYVTLPMMRNIIAITTLFSLIVTFANFDIVRILTAGGPLDHTHIFATWAFRIGIEGSDIPLGASVSLFMLPILGVAAIFILRDINKRGNESMVDIPYQPGRVAAASTRRRRGGLAAMMKRKSMVAFLMALPLIVLIGVLVIYPAFYAVHLATLNKSMQRFVGFDNFLFLFKRDTFWLVVQQSCIFAITAVVFKALLGFIVAHFVHNVPAKGQRKWRGMLLVPWVIPPAMSTLAWLWLFDPSYSAFNYTLGLFGAGPIPWTGDASWARFSVILVNIWYGAPFFMIMYLAALKSVPEQLYEAASIDGANWWQKLW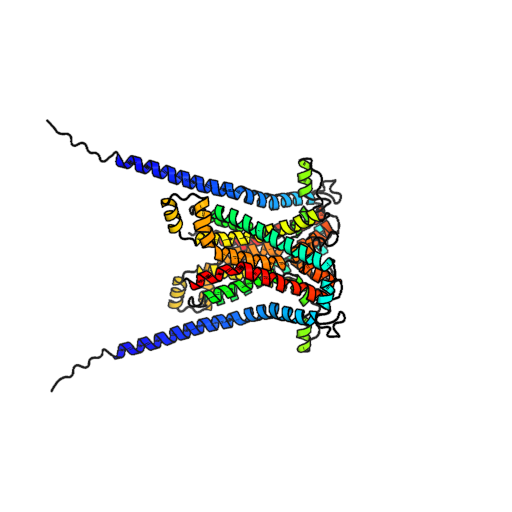YVTLPMMRNIIAITTLFSLIVTFANFDIVRILTAGGPLDHTHIFATWAFRIGIEGSDIPLGASVSLFMLPILGVAAIFILRDINKRGNES

Organism: Rhodopseudomonas palustris (strain HaA2) (NCBI:txid316058)